Protein AF-A0A1L0G8C8-F1 (afdb_monomer_lite)

Secondary structure (DSSP, 8-state):
--------------------------------------------SS----HHHHHHHHHHHHH-TT-TTS-HHHHHHHHHHHHHHHHS---HHHHHH-BGGGEEEEEETTEEEEEEEEE-TTT--EEEEEE---SSSTT-HHHHHHHHHHHHHHS--TTS--S--TGGGG-TTGGGSBSSBSSSTTSBPPHHHHHHHHHHHHTT-TT--GGGHHHHHH---B--TTTSS-BS-GGG---EESSSTT--HHHHHHHTT-S-GGG---GGGSSPPPHHHHTTSSGGGTT--TTS--HHHHHHHHHHHHHHHHHHHHHHHHHH-TT-TTTTSGGGGSHHHHHHHT--GGGGGS-----TTSS-----------------------------------SSHHHHHHHHHHHHHHHHHHHHHHHHHHHHHHHHHHHHHHHHHHHHHHHHHHHHHHHHHHHHHHHHHHHHHHHHHHHH-TTS-HHHHHHHHHHHHHHHHHHHHHHHHHHHHHHHHHHHHHHHHHHHHTTS-TTHHHHTT---SHHHHHHHHHHHHHHHHHTT--HHHHHTTS-HHHHHHHHHHHHHHHHHHHHHHHHT--HHHHHHHHHHHHHTTSS-SSHHHHHHHHHTT------

pLDDT: mean 76.96, std 21.04, range [23.31, 97.81]

InterPro domains:
  IPR031872 Ndc10, domain 2 [PF16787] (36-337)
  IPR038279 Ndc10, domain 2 superfamily [G3DSA:1.10.443.20] (63-369)

Radius of gyration: 37.28 Å; chains: 1; bounding box: 106×83×120 Å

Foldseek 3Di:
DDDDDDDDDDDDDDDDDDDDDDDDDDDDDDDDDDDDDDDDDDDCPPDQAAVVLLLVLQVCLLLQPPDPPHFNLLSLLLSLVLLCCAQFVDDPVFLQQFFLLQWFWDDDPPFTKIWGWTADPPPRFIKIFIAGAALDLSSGSLQSLLSNVQCQAPPATPVRDRLDDLVNLPDPCRRQFTSNDCPHRNGGNDPVSSLVSSVVSVVVPVPDDSVCSSSNSHHHQHPDLVRADHDHDSPPANSMDSDPVRGDVQSNCVSSRYNGPVRDDHPLLPDFADPQLLCVGPVSLPPDDLPDDDSSSRSSVSNSVSSRVNLSSVLVSCVPNVVNPVVPDVSCLDPSSCVSSVHDNPVVPPPPPPDPDDDDDPDDDDDDPDDDDDDDDDDDDDDDDDDDDDDDDDDCVVVVVVVVVVVVVVVVVVVVVVVVVVVVVVVVVVVVVVVVVVVVLVVVLVVLVVVLVVLVVVLVVLVVVLVVVCPPDPPDPPPVNVVSVVVNVVSVVVNVVSVVVSVVSVVVVVVVVVVVVLVVVVVQDPVLLVQLPDDQALVSLQVSLVVSVVSCVVVVHDPVNNLVNDDPVSVLSNLLSVQSNVVLVVVCVVVVHPSVLSRVLVRVCCVVVVAPSDSNRNSVCSVVVNDDDSD

Sequence (631 aa):
MTDLSNTDTDNGDKDESLASQKSHQYHRHRTSPPSEAFHTSSTDENRHYTLLDYYDLTLPLISGKSLQSLNVHSFLRTLVDFSLSHSLQLRALQKREIKFGDLSYQQIGTFRILVVNSTFPKTTQAQYSACVRHKLVELCPQFILAMYLFARFHIEDTFGELDLTEDSTNDSQLLEYKLLNGGKKLRPLSYSQQYKASTKILKFTDDFKSVNLGKILTSQINNDPKLGSIHTSNSMFKPLANSVDGILIEVLCQLAGFDSSLKYHVERAQKDPPESVFQKIFPFLNDRKLDTPGPENIFFKVLDGLRRSLVQDMVEIYKKFPDNLLCDHPIFNLEEFFKFAGVAAVHKQRAPKRSFLDDEQPSLPEEESFGPDEDDERLNQDEDNEDNNEDIGDSDSMAIEMKRKSTRAKKQNKRLRSLESAVELIQTQQKELVKDVRNFIDIQAAQLAMQGRSLSDLINSTNGLSILLTAQSANRNNYARQVLDENVYGMEVIRAQITDQRNELLKSKQTWKLDKERGTLNNAPRSAPMLLATATTIAEVWEDYKNWERALYDKGLNKGEWVRGQTPAIIQLQETRSIVVNFIEKQAGFRQLPVSIVIEKLQRLMRKHQLPPSIAELSKQISDGFTIDLE

Organism: NCBI:txid45354

Structure (mmCIF, N/CA/C/O backbone):
data_AF-A0A1L0G8C8-F1
#
_entry.id   AF-A0A1L0G8C8-F1
#
loop_
_atom_site.group_PDB
_atom_site.id
_atom_site.type_symbol
_atom_site.label_atom_id
_atom_site.label_alt_id
_atom_site.label_comp_id
_atom_site.label_asym_id
_atom_site.label_entity_id
_atom_site.label_seq_id
_atom_site.pdbx_PDB_ins_code
_atom_site.Cartn_x
_atom_site.Cartn_y
_atom_site.Cartn_z
_atom_site.occupancy
_atom_site.B_iso_or_equiv
_atom_site.auth_seq_id
_atom_site.auth_comp_id
_atom_site.auth_asym_id
_atom_site.auth_atom_id
_atom_site.pdbx_PDB_model_num
ATOM 1 N N . MET A 1 1 ? -11.185 44.809 -44.765 1.00 30.25 1 MET A N 1
ATOM 2 C CA . MET A 1 1 ? -10.380 44.708 -45.999 1.00 30.25 1 MET A CA 1
ATOM 3 C C . MET A 1 1 ? -9.417 43.553 -45.775 1.00 30.25 1 MET A C 1
ATOM 5 O O . MET A 1 1 ? -8.410 43.763 -45.119 1.00 30.25 1 MET A O 1
ATOM 9 N N . THR A 1 2 ? -9.931 42.316 -45.848 1.00 30.84 2 THR A N 1
ATOM 10 C CA . THR A 1 2 ? -10.029 41.407 -47.033 1.00 30.84 2 THR A CA 1
ATOM 11 C C . THR A 1 2 ? -8.710 40.646 -47.227 1.00 30.84 2 THR A C 1
ATOM 13 O O . THR A 1 2 ? -7.682 41.302 -47.311 1.00 30.84 2 THR A O 1
ATOM 16 N N . ASP A 1 3 ? -8.619 39.321 -47.353 1.00 28.06 3 ASP A N 1
ATOM 17 C CA . ASP A 1 3 ? -9.590 38.221 -47.286 1.00 28.06 3 ASP A CA 1
ATOM 18 C C . ASP A 1 3 ? -8.842 36.862 -47.230 1.00 28.06 3 ASP A C 1
ATOM 20 O O . ASP A 1 3 ? -7.759 36.726 -47.789 1.00 28.06 3 ASP A O 1
ATOM 24 N N . LEU A 1 4 ? -9.464 35.905 -46.529 1.00 31.53 4 LEU A N 1
ATOM 25 C CA . LEU A 1 4 ? -9.712 34.466 -46.787 1.00 31.53 4 LEU A CA 1
ATOM 26 C C . LEU A 1 4 ? -8.740 33.559 -47.589 1.00 31.53 4 LEU A C 1
ATOM 28 O O . LEU A 1 4 ? -8.463 33.792 -48.761 1.00 31.53 4 LEU A O 1
ATOM 32 N N . SER A 1 5 ? -8.422 32.388 -47.001 1.00 27.11 5 SER A N 1
ATOM 33 C CA . SER A 1 5 ? -8.804 30.999 -47.424 1.00 27.11 5 SER A CA 1
ATOM 34 C C . SER A 1 5 ? -7.841 29.962 -46.789 1.00 27.11 5 SER A C 1
ATOM 36 O O . SER A 1 5 ? -6.631 30.089 -46.918 1.00 27.11 5 SER A O 1
ATOM 38 N N . ASN A 1 6 ? -8.258 29.087 -45.860 1.00 27.84 6 ASN A N 1
ATOM 39 C CA . ASN A 1 6 ? -8.944 27.786 -46.015 1.00 27.84 6 ASN A CA 1
ATOM 40 C C . ASN A 1 6 ? -8.431 26.889 -47.153 1.00 27.84 6 ASN A C 1
ATOM 42 O O . ASN A 1 6 ? -8.651 27.231 -48.306 1.00 27.84 6 ASN A O 1
ATOM 46 N N . THR A 1 7 ? -7.917 25.699 -46.802 1.00 27.25 7 THR A N 1
ATOM 47 C CA . THR A 1 7 ? -8.538 24.400 -47.150 1.00 27.25 7 THR A CA 1
ATOM 48 C C . THR A 1 7 ? -7.950 23.250 -46.328 1.00 27.25 7 THR A C 1
ATOM 50 O O . THR A 1 7 ? -6.738 23.035 -46.321 1.00 27.25 7 THR A O 1
ATOM 53 N N . ASP A 1 8 ? -8.861 22.504 -45.705 1.00 25.81 8 ASP A N 1
ATOM 54 C CA . ASP A 1 8 ? -8.747 21.124 -45.237 1.00 25.81 8 ASP A CA 1
ATOM 55 C C . ASP A 1 8 ? -8.409 20.119 -46.353 1.00 25.81 8 ASP A C 1
ATOM 57 O O . ASP A 1 8 ? -8.676 20.360 -47.529 1.00 25.81 8 ASP A O 1
ATOM 61 N N . THR A 1 9 ? -7.882 18.961 -45.952 1.00 27.14 9 THR A N 1
ATOM 62 C CA . THR A 1 9 ? -8.207 17.586 -46.413 1.00 27.14 9 THR A CA 1
ATOM 63 C C . THR A 1 9 ? -7.409 16.658 -45.485 1.00 27.14 9 THR A C 1
ATOM 65 O O . THR A 1 9 ? -6.192 16.779 -45.391 1.00 27.14 9 THR A O 1
ATOM 68 N N . ASP A 1 10 ? -8.003 15.922 -44.550 1.00 26.64 10 ASP A N 1
ATOM 69 C CA . ASP A 1 10 ? -8.911 14.771 -44.671 1.00 26.64 10 ASP A CA 1
ATOM 70 C C . ASP A 1 10 ? -8.357 13.603 -45.509 1.00 26.64 10 ASP A C 1
ATOM 72 O O . ASP A 1 10 ? -7.932 13.791 -46.650 1.00 26.64 10 ASP A O 1
ATOM 76 N N . ASN A 1 11 ? -8.356 12.429 -44.866 1.00 25.36 11 ASN A N 1
ATOM 77 C CA . ASN A 1 11 ? -8.131 11.041 -45.304 1.00 25.36 11 ASN A CA 1
ATOM 78 C C . ASN A 1 11 ? -7.423 10.313 -44.140 1.00 25.36 11 ASN A C 1
ATOM 80 O O . ASN A 1 11 ? -6.251 10.560 -43.870 1.00 25.36 11 ASN A O 1
ATOM 84 N N . GLY A 1 12 ? -8.054 9.435 -43.368 1.00 23.31 12 GLY A N 1
ATOM 85 C CA . GLY A 1 12 ? -9.137 8.527 -43.729 1.00 23.31 12 GLY A CA 1
ATOM 86 C C . GLY A 1 12 ? -8.597 7.100 -43.676 1.00 23.31 12 GLY A C 1
ATOM 87 O O . GLY A 1 12 ? -7.597 6.788 -44.321 1.00 23.31 12 GLY A O 1
ATOM 88 N N . ASP A 1 13 ? -9.265 6.300 -42.853 1.00 27.89 13 ASP A N 1
ATOM 89 C CA . ASP A 1 13 ? -9.167 4.861 -42.610 1.00 27.89 13 ASP A CA 1
ATOM 90 C C . ASP A 1 13 ? -8.497 3.986 -43.679 1.00 27.89 13 ASP A C 1
ATOM 92 O O . ASP A 1 13 ? -8.704 4.159 -44.882 1.00 27.89 13 ASP A O 1
ATOM 96 N N . LYS A 1 14 ? -7.804 2.942 -43.198 1.00 27.33 14 LYS A N 1
ATOM 97 C CA . LYS A 1 14 ? -7.796 1.608 -43.823 1.00 27.33 14 LYS A CA 1
ATOM 98 C C . LYS A 1 14 ? -7.322 0.514 -42.860 1.00 27.33 14 LYS A C 1
ATOM 100 O O . LYS A 1 14 ? -6.130 0.285 -42.679 1.00 27.33 14 LYS A O 1
ATOM 105 N N . ASP A 1 15 ? -8.327 -0.117 -42.263 1.00 26.89 15 ASP A N 1
ATOM 106 C CA . ASP A 1 15 ? -8.621 -1.550 -42.328 1.00 26.89 15 ASP A CA 1
ATOM 107 C C . ASP A 1 15 ? -7.579 -2.587 -41.884 1.00 26.89 15 ASP A C 1
ATOM 109 O O . ASP A 1 15 ? -6.629 -2.951 -42.578 1.00 26.89 15 ASP A O 1
ATOM 113 N N . GLU A 1 16 ? -7.945 -3.202 -40.756 1.00 29.83 16 GLU A N 1
ATOM 114 C CA . GLU A 1 16 ? -8.016 -4.650 -40.580 1.00 29.83 16 GLU A CA 1
ATOM 115 C C . GLU A 1 16 ? -8.406 -5.407 -41.867 1.00 29.83 16 GLU A C 1
ATOM 117 O O . GLU A 1 16 ? -9.457 -5.173 -42.457 1.00 29.83 16 GLU A O 1
ATOM 122 N N . SER A 1 17 ? -7.618 -6.411 -42.253 1.00 29.02 17 SER A N 1
ATOM 123 C CA . SER A 1 17 ? -8.076 -7.799 -42.466 1.00 29.02 17 SER A CA 1
ATOM 124 C C . SER A 1 17 ? -7.032 -8.634 -43.220 1.00 29.02 17 SER A C 1
ATOM 126 O O . SER A 1 17 ? -6.225 -8.110 -43.981 1.00 29.02 17 SER A O 1
ATOM 128 N N . LEU A 1 18 ? -7.141 -9.959 -43.032 1.00 24.72 18 LEU A N 1
ATOM 129 C CA . LEU A 1 18 ? -6.394 -11.086 -43.629 1.00 24.72 18 LEU A CA 1
ATOM 130 C C . LEU A 1 18 ? -5.193 -11.547 -42.768 1.00 24.72 18 LEU A C 1
ATOM 132 O O . LEU A 1 18 ? -4.242 -10.812 -42.571 1.00 24.72 18 LEU A O 1
ATOM 136 N N . ALA A 1 19 ? -5.132 -12.763 -42.216 1.00 25.72 19 ALA A N 1
ATOM 137 C CA . ALA A 1 19 ? -5.834 -13.989 -42.568 1.00 25.72 19 ALA A CA 1
ATOM 138 C C . ALA A 1 19 ? -6.023 -14.929 -41.363 1.00 25.72 19 ALA A C 1
ATOM 140 O O . ALA A 1 19 ? -5.087 -15.288 -40.651 1.00 25.72 19 ALA A O 1
ATOM 141 N N . SER A 1 20 ? -7.263 -15.397 -41.224 1.00 28.86 20 SER A N 1
ATOM 142 C CA . SER A 1 20 ? -7.601 -16.713 -40.690 1.00 28.86 20 SER A CA 1
ATOM 143 C C . SER A 1 20 ? -7.141 -17.782 -41.684 1.00 28.86 20 SER A C 1
ATOM 145 O O . SER A 1 20 ? -7.443 -17.653 -42.866 1.00 28.86 20 SER A O 1
ATOM 147 N N . GLN A 1 21 ? -6.434 -18.817 -41.215 1.00 26.34 21 GLN A N 1
ATOM 148 C CA . GLN A 1 21 ? -6.584 -20.221 -41.638 1.00 26.34 21 GLN A CA 1
ATOM 149 C C . GLN A 1 21 ? -5.471 -21.087 -41.026 1.00 26.34 21 GLN A C 1
ATOM 151 O O . GLN A 1 21 ? -4.323 -21.039 -41.458 1.00 26.34 21 GLN A O 1
ATOM 156 N N . LYS A 1 22 ? -5.842 -21.938 -40.063 1.00 25.80 22 LYS A N 1
ATOM 157 C CA . LYS A 1 22 ? -5.603 -23.393 -40.110 1.00 25.80 22 LYS A CA 1
ATOM 158 C C . LYS A 1 22 ? -6.263 -24.065 -38.907 1.00 25.80 22 LYS A C 1
ATOM 160 O O . LYS A 1 22 ? -5.710 -24.149 -37.817 1.00 25.80 22 LYS A O 1
ATOM 165 N N . SER A 1 23 ? -7.475 -24.551 -39.146 1.00 25.86 23 SER A N 1
ATOM 166 C CA . SER A 1 23 ? -8.097 -25.630 -38.391 1.00 25.86 23 SER A CA 1
ATOM 167 C C . SER A 1 23 ? -7.606 -26.971 -38.943 1.00 25.86 23 SER A C 1
ATOM 169 O O . SER A 1 23 ? -7.615 -27.164 -40.152 1.00 25.86 23 SER A O 1
ATOM 171 N N . HIS A 1 24 ? -7.225 -27.897 -38.063 1.00 27.92 24 HIS A N 1
ATOM 172 C CA . HIS A 1 24 ? -7.439 -29.350 -38.172 1.00 27.92 24 HIS A CA 1
ATOM 173 C C . HIS A 1 24 ? -7.357 -29.892 -36.734 1.00 27.92 24 HIS A C 1
ATOM 175 O O . HIS A 1 24 ? -6.310 -29.837 -36.102 1.00 27.92 24 HIS A O 1
ATOM 181 N N . GLN A 1 25 ? -8.500 -30.060 -36.064 1.00 25.05 25 GLN A N 1
ATOM 182 C CA . GLN A 1 25 ? -9.213 -31.338 -35.918 1.00 25.05 25 GLN A CA 1
ATOM 183 C C . GLN A 1 25 ? -8.334 -32.473 -35.366 1.00 25.05 25 GLN A C 1
ATOM 185 O O . GLN A 1 25 ? -7.669 -33.166 -36.122 1.00 25.05 25 GLN A O 1
ATOM 190 N N . TYR A 1 26 ? -8.452 -32.724 -34.058 1.00 24.30 26 TYR A N 1
ATOM 191 C CA . TYR A 1 26 ? -8.598 -34.080 -33.525 1.00 24.30 26 TYR A CA 1
ATOM 192 C C . TYR A 1 26 ? -9.674 -34.078 -32.434 1.00 24.30 26 TYR A C 1
ATOM 194 O O . TYR A 1 26 ? -9.735 -33.196 -31.577 1.00 24.30 26 TYR A O 1
ATOM 202 N N . HIS A 1 27 ? -10.586 -35.040 -32.541 1.00 26.53 27 HIS A N 1
ATOM 203 C CA . HIS A 1 27 ? -11.799 -35.184 -31.749 1.00 26.53 27 HIS A CA 1
ATOM 204 C C . HIS A 1 27 ? -11.586 -36.193 -30.603 1.00 26.53 27 HIS A C 1
ATOM 206 O O . HIS A 1 27 ? -11.026 -37.256 -30.836 1.00 26.53 27 HIS A O 1
ATOM 212 N N . ARG A 1 28 ? -12.185 -35.873 -29.441 1.00 25.08 28 ARG A N 1
ATOM 213 C CA . ARG A 1 28 ? -12.797 -36.749 -28.409 1.00 25.08 28 ARG A CA 1
ATOM 214 C C . ARG A 1 28 ? -11.893 -37.717 -27.620 1.00 25.08 28 ARG A C 1
ATOM 216 O O . ARG A 1 28 ? -11.444 -38.721 -28.144 1.00 25.08 28 ARG A O 1
ATOM 223 N N . HIS A 1 29 ? -11.880 -37.576 -26.290 1.00 25.97 29 HIS A N 1
ATOM 224 C CA . HIS A 1 29 ? -12.876 -38.204 -25.408 1.00 25.97 29 HIS A CA 1
ATOM 225 C C . HIS A 1 29 ? -12.834 -37.632 -23.980 1.00 25.97 29 HIS A C 1
ATOM 227 O O . HIS A 1 29 ? -11.845 -37.072 -23.525 1.00 25.97 29 HIS A O 1
ATOM 233 N N . ARG A 1 30 ? -13.987 -37.739 -23.322 1.00 24.47 30 ARG A N 1
ATOM 234 C CA . ARG A 1 30 ? -14.386 -37.186 -22.028 1.00 24.47 30 ARG A CA 1
ATOM 235 C C . ARG A 1 30 ? -14.298 -38.290 -20.975 1.00 24.47 30 ARG A C 1
ATOM 237 O O . ARG A 1 30 ? -14.986 -39.283 -21.166 1.00 24.47 30 ARG A O 1
ATOM 244 N N . THR A 1 31 ? -13.582 -38.071 -19.872 1.00 24.78 31 THR A N 1
ATOM 245 C CA . THR A 1 31 ? -13.817 -38.701 -18.554 1.00 24.78 31 THR A CA 1
ATOM 246 C C . THR A 1 31 ? -13.101 -37.888 -17.467 1.00 24.78 31 THR A C 1
ATOM 248 O O . THR A 1 31 ? -11.899 -37.666 -17.556 1.00 24.78 31 THR A O 1
ATOM 251 N N . SER A 1 32 ? -13.840 -37.434 -16.456 1.00 27.16 32 SER A N 1
ATOM 252 C CA . SER A 1 32 ? -13.318 -36.932 -15.170 1.00 27.16 32 SER A CA 1
ATOM 253 C C . SER A 1 32 ? -13.207 -38.099 -14.165 1.00 27.16 32 SER A C 1
ATOM 255 O O . SER A 1 32 ? -13.803 -39.144 -14.427 1.00 27.16 32 SER A O 1
ATOM 257 N N . PRO A 1 33 ? -12.676 -37.889 -12.946 1.00 36.72 33 PRO A N 1
ATOM 258 C CA . PRO A 1 33 ? -11.283 -37.615 -12.578 1.00 36.72 33 PRO A CA 1
ATOM 259 C C . PRO A 1 33 ? -10.717 -38.749 -11.676 1.00 36.72 33 PRO A C 1
ATOM 261 O O . PRO A 1 33 ? -11.434 -39.699 -11.358 1.00 36.72 33 PRO A O 1
ATOM 264 N N . PRO A 1 34 ? -9.468 -38.632 -11.191 1.00 27.73 34 PRO A N 1
ATOM 265 C CA . PRO A 1 34 ? -9.350 -38.601 -9.733 1.00 27.73 34 PRO A CA 1
ATOM 266 C C . PRO A 1 34 ? -8.356 -37.563 -9.201 1.00 27.73 34 PRO A C 1
ATOM 268 O O . PRO A 1 34 ? -7.420 -37.126 -9.865 1.00 27.73 34 PRO A O 1
ATOM 271 N N . SER A 1 35 ? -8.632 -37.187 -7.957 1.00 31.09 35 SER A N 1
ATOM 272 C CA . SER A 1 35 ? -7.766 -36.514 -7.000 1.00 31.09 35 SER A CA 1
ATOM 273 C C . SER A 1 35 ? -6.395 -37.174 -6.882 1.00 31.09 35 SER A C 1
ATOM 275 O O . SER A 1 35 ? -6.345 -38.373 -6.634 1.00 31.09 35 SER A O 1
ATOM 277 N N . GLU A 1 36 ? -5.324 -36.384 -6.916 1.00 25.83 36 GLU A N 1
ATOM 278 C CA . GLU A 1 36 ? -4.132 -36.621 -6.097 1.00 25.83 36 GLU A CA 1
ATOM 279 C C . GLU A 1 36 ? -3.241 -35.374 -6.090 1.00 25.83 36 GLU A C 1
ATOM 281 O O . GLU A 1 36 ? -2.914 -34.797 -7.127 1.00 25.83 36 GLU A O 1
ATOM 286 N N . ALA A 1 37 ? -2.909 -34.931 -4.879 1.00 33.88 37 ALA A N 1
ATOM 287 C CA . ALA A 1 37 ? -1.987 -33.845 -4.619 1.00 33.88 37 ALA A CA 1
ATOM 288 C C . ALA A 1 37 ? -0.569 -34.286 -4.998 1.00 33.88 37 ALA A C 1
ATOM 290 O O . ALA A 1 37 ? -0.029 -35.218 -4.407 1.00 33.88 37 ALA A O 1
ATOM 291 N N . PHE A 1 38 ? 0.046 -33.582 -5.945 1.00 26.97 38 PHE A N 1
ATOM 292 C CA . PHE A 1 38 ? 1.472 -33.696 -6.220 1.00 26.97 38 PHE A CA 1
ATOM 293 C C . PHE A 1 38 ? 2.149 -32.358 -5.937 1.00 26.97 38 PHE A C 1
ATOM 295 O O . PHE A 1 38 ? 2.050 -31.405 -6.706 1.00 26.97 38 PHE A O 1
ATOM 302 N N . HIS A 1 39 ? 2.869 -32.313 -4.816 1.00 35.69 39 HIS A N 1
ATOM 303 C CA . HIS A 1 39 ? 3.960 -31.372 -4.621 1.00 35.69 39 HIS A CA 1
ATOM 304 C C . HIS A 1 39 ? 5.080 -31.741 -5.598 1.00 35.69 39 HIS A C 1
ATOM 306 O O . HIS A 1 39 ? 5.797 -32.718 -5.394 1.00 35.69 39 HIS A O 1
ATOM 312 N N . THR A 1 40 ? 5.245 -30.951 -6.653 1.00 28.16 40 THR A N 1
ATOM 313 C CA . THR A 1 40 ? 6.463 -30.960 -7.465 1.00 28.16 40 THR A CA 1
ATOM 314 C C . THR A 1 40 ? 7.118 -29.595 -7.370 1.00 28.16 40 THR A C 1
ATOM 316 O O . THR A 1 40 ? 6.599 -28.604 -7.878 1.00 28.16 40 THR A O 1
ATOM 319 N N . SER A 1 41 ? 8.270 -29.559 -6.704 1.00 36.62 41 SER A N 1
ATOM 320 C CA . SER A 1 41 ? 9.193 -28.432 -6.686 1.00 36.62 41 SER A CA 1
ATOM 321 C C . SER A 1 41 ? 9.747 -28.201 -8.097 1.00 36.62 41 SER A C 1
ATOM 323 O O . SER A 1 41 ? 10.727 -28.832 -8.497 1.00 36.62 41 SER A O 1
ATOM 325 N N . SER A 1 42 ? 9.112 -27.319 -8.866 1.00 33.00 42 SER A N 1
ATOM 326 C CA . SER A 1 42 ? 9.673 -26.776 -10.103 1.00 33.00 42 SER A CA 1
ATOM 327 C C . SER A 1 42 ? 10.223 -25.379 -9.839 1.00 33.00 42 SER A C 1
ATOM 329 O O . SER A 1 42 ? 9.547 -24.539 -9.254 1.00 33.00 42 SER A O 1
ATOM 331 N N . THR A 1 43 ? 11.451 -25.137 -10.281 1.00 38.25 43 THR A N 1
ATOM 332 C CA . THR A 1 43 ? 12.140 -23.844 -10.290 1.00 38.25 43 THR A CA 1
ATOM 333 C C . THR A 1 43 ? 11.246 -22.718 -10.837 1.00 38.25 43 THR A C 1
ATOM 335 O O . THR A 1 43 ? 10.861 -22.705 -12.003 1.00 38.25 43 THR A O 1
ATOM 338 N N . ASP A 1 44 ? 10.911 -21.784 -9.947 1.00 46.47 44 ASP A N 1
ATOM 339 C CA . ASP A 1 44 ? 9.748 -20.881 -9.970 1.00 46.47 44 ASP A CA 1
ATOM 340 C C . ASP A 1 44 ? 10.003 -19.555 -10.731 1.00 46.47 44 ASP A C 1
ATOM 342 O O . ASP A 1 44 ? 9.569 -18.485 -10.306 1.00 46.47 44 ASP A O 1
ATOM 346 N N . GLU A 1 45 ? 10.767 -19.574 -11.834 1.00 45.81 45 GLU A N 1
ATOM 347 C CA . GLU A 1 45 ? 11.084 -18.342 -12.593 1.00 45.81 45 GLU A CA 1
ATOM 348 C C . GLU A 1 45 ? 9.965 -17.908 -13.561 1.00 45.81 45 GLU A C 1
ATOM 350 O O . GLU A 1 45 ? 9.891 -16.733 -13.922 1.00 45.81 45 GLU A O 1
ATOM 355 N N . ASN A 1 46 ? 9.035 -18.810 -13.899 1.00 53.09 46 ASN A N 1
ATOM 356 C CA . ASN A 1 46 ? 7.929 -18.568 -14.838 1.00 53.09 46 ASN A CA 1
ATOM 357 C C . ASN A 1 46 ? 6.527 -18.672 -14.213 1.00 53.09 46 ASN A C 1
ATOM 359 O O . ASN A 1 46 ? 5.538 -18.787 -14.939 1.00 53.09 46 ASN A O 1
ATOM 363 N N . ARG A 1 47 ? 6.395 -18.629 -12.880 1.00 71.00 47 ARG A N 1
ATOM 364 C CA . ARG A 1 47 ? 5.064 -18.621 -12.260 1.00 71.00 47 ARG A CA 1
ATOM 365 C C . ARG A 1 47 ? 4.344 -17.317 -12.598 1.00 71.00 47 ARG A C 1
ATOM 367 O O . ARG A 1 47 ? 4.723 -16.233 -12.149 1.00 71.00 47 ARG A O 1
ATOM 374 N N . HIS A 1 48 ? 3.301 -17.428 -13.416 1.00 79.00 48 HIS A N 1
ATOM 375 C CA . HIS A 1 48 ? 2.360 -16.344 -13.652 1.00 79.00 48 HIS A CA 1
ATOM 376 C C . HIS A 1 48 ? 1.463 -16.216 -12.425 1.00 79.00 48 HIS A C 1
ATOM 378 O O . HIS A 1 48 ? 0.603 -17.060 -12.191 1.00 79.00 48 HIS A O 1
ATOM 384 N N . TYR A 1 49 ? 1.690 -15.168 -11.639 1.00 89.31 49 TYR A N 1
ATOM 385 C CA . TYR A 1 49 ? 0.808 -14.826 -10.532 1.00 89.31 49 TYR A CA 1
ATOM 386 C C . TYR A 1 49 ? -0.551 -14.379 -11.050 1.00 89.31 49 TYR A C 1
ATOM 388 O O . TYR A 1 49 ? -0.650 -13.763 -12.112 1.00 89.31 49 TYR A O 1
ATOM 396 N N . THR A 1 50 ? -1.583 -14.663 -10.279 1.00 91.44 50 THR A N 1
ATOM 397 C CA . THR A 1 50 ? -2.988 -14.421 -10.594 1.00 91.44 50 THR A CA 1
ATOM 398 C C . THR A 1 50 ? -3.652 -13.590 -9.499 1.00 91.44 50 THR A C 1
ATOM 400 O O . THR A 1 50 ? -3.082 -13.367 -8.429 1.00 91.44 50 THR A O 1
ATOM 403 N N . LEU A 1 51 ? -4.885 -13.154 -9.751 1.00 91.94 51 LEU A N 1
ATOM 404 C CA . LEU A 1 51 ? -5.738 -12.509 -8.757 1.00 91.94 51 LEU A CA 1
ATOM 405 C C . LEU A 1 51 ? -5.978 -13.413 -7.538 1.00 91.94 51 LEU A C 1
ATOM 407 O O . LEU A 1 51 ? -6.108 -12.901 -6.431 1.00 91.94 51 LEU A O 1
ATOM 411 N N . LEU A 1 52 ? -5.983 -14.738 -7.722 1.00 92.38 52 LEU A N 1
ATOM 412 C CA . LEU A 1 52 ? -6.090 -15.688 -6.615 1.00 92.38 52 LEU A CA 1
ATOM 413 C C . LEU A 1 52 ? -4.868 -15.611 -5.696 1.00 92.38 52 LEU A C 1
ATOM 415 O O . LEU A 1 52 ? -5.043 -15.517 -4.491 1.00 92.38 52 LEU A O 1
ATOM 419 N N . ASP A 1 53 ? -3.651 -15.524 -6.244 1.00 92.50 53 ASP A N 1
ATOM 420 C CA . ASP A 1 53 ? -2.447 -15.363 -5.418 1.00 92.50 53 ASP A CA 1
ATOM 421 C C . ASP A 1 53 ? -2.485 -14.044 -4.613 1.00 92.50 53 ASP A C 1
ATOM 423 O O . ASP A 1 53 ? -2.074 -14.001 -3.454 1.00 92.50 53 ASP A O 1
ATOM 427 N N . TYR A 1 54 ? -3.007 -12.958 -5.201 1.00 93.25 54 TYR A N 1
ATOM 428 C CA . TYR A 1 54 ? -3.222 -11.692 -4.486 1.00 93.25 54 TYR A CA 1
ATOM 429 C C . TYR A 1 54 ? -4.302 -11.809 -3.399 1.00 93.25 54 TYR A C 1
ATOM 431 O O . TYR A 1 54 ? -4.136 -11.288 -2.291 1.00 93.25 54 TYR A O 1
ATOM 439 N N . TYR A 1 55 ? -5.404 -12.494 -3.704 1.00 93.62 55 TYR A N 1
ATOM 440 C CA . TYR A 1 55 ? -6.480 -12.754 -2.757 1.00 93.62 55 TYR A CA 1
ATOM 441 C C . TYR A 1 55 ? -5.976 -13.584 -1.574 1.00 93.62 55 TYR A C 1
ATOM 443 O O . TYR A 1 55 ? -6.143 -13.165 -0.435 1.00 93.62 55 TYR A O 1
ATOM 451 N N . ASP A 1 56 ? -5.267 -14.682 -1.822 1.00 91.38 56 ASP A N 1
ATOM 452 C CA . ASP A 1 56 ? -4.713 -15.556 -0.783 1.00 91.38 56 ASP A CA 1
ATOM 453 C C . ASP A 1 56 ? -3.671 -14.833 0.083 1.00 91.38 56 ASP A C 1
ATOM 455 O O . ASP A 1 56 ? -3.627 -15.029 1.297 1.00 91.38 56 ASP A O 1
ATOM 459 N N . LEU A 1 57 ? -2.882 -13.926 -0.507 1.00 90.94 57 LEU A N 1
ATOM 460 C CA . LEU A 1 57 ? -1.945 -13.075 0.230 1.00 90.94 57 LEU A CA 1
ATOM 461 C C . LEU A 1 57 ? -2.659 -12.075 1.159 1.00 90.94 57 LEU A C 1
ATOM 463 O O . LEU A 1 57 ? -2.179 -11.782 2.255 1.00 90.94 57 LEU A O 1
ATOM 467 N N . THR A 1 58 ? -3.779 -11.500 0.716 1.00 91.62 58 THR A N 1
ATOM 468 C CA . THR A 1 58 ? -4.474 -10.417 1.437 1.00 91.62 58 THR A CA 1
ATOM 469 C C . THR A 1 58 ? -5.580 -10.908 2.365 1.00 91.62 58 THR A C 1
ATOM 471 O O . THR A 1 58 ? -5.894 -10.236 3.347 1.00 91.62 58 THR A O 1
ATOM 474 N N . LEU A 1 59 ? -6.139 -12.093 2.129 1.00 91.19 59 LEU A N 1
ATOM 475 C CA . LEU A 1 59 ? -7.240 -12.659 2.903 1.00 91.19 59 LEU A CA 1
ATOM 476 C C . LEU A 1 59 ? -6.913 -12.832 4.397 1.00 91.19 59 LEU A C 1
ATOM 478 O O . LEU A 1 59 ? -7.743 -12.429 5.220 1.00 91.19 59 LEU A O 1
ATOM 482 N N . PRO A 1 60 ? -5.727 -13.335 4.803 1.00 87.81 60 PRO A N 1
ATOM 483 C CA . PRO A 1 60 ? -5.343 -13.358 6.212 1.00 87.81 60 PRO A CA 1
ATOM 484 C C . PRO A 1 60 ? -5.369 -11.956 6.823 1.00 87.81 60 PRO A C 1
ATOM 486 O O . PRO A 1 60 ? -5.823 -11.792 7.958 1.00 87.81 60 PRO A O 1
ATOM 489 N N . LEU A 1 61 ? -4.971 -10.944 6.040 1.00 87.88 61 LEU A N 1
ATOM 490 C CA . LEU A 1 61 ? -4.957 -9.554 6.479 1.00 87.88 61 LEU A CA 1
ATOM 491 C C . LEU A 1 61 ? -6.385 -9.006 6.686 1.00 87.88 61 LEU A C 1
ATOM 493 O O . LEU A 1 61 ? -6.688 -8.264 7.613 1.00 87.88 61 LEU A O 1
ATOM 497 N N . ILE A 1 62 ? -7.320 -9.401 5.838 1.00 89.88 62 ILE A N 1
ATOM 498 C CA . ILE A 1 62 ? -8.708 -8.951 5.969 1.00 89.88 62 ILE A CA 1
ATOM 499 C C . ILE A 1 62 ? -9.431 -9.721 7.075 1.00 89.88 62 ILE A C 1
ATOM 501 O O . ILE A 1 62 ? -10.299 -9.173 7.744 1.00 89.88 62 ILE A O 1
ATOM 505 N N . SER A 1 63 ? -9.067 -10.980 7.319 1.00 86.88 63 SER A N 1
ATOM 506 C CA . SER A 1 63 ? -9.712 -11.798 8.350 1.00 86.88 63 SER A CA 1
ATOM 507 C C . SER A 1 63 ? -9.339 -11.399 9.784 1.00 86.88 63 SER A C 1
ATOM 509 O O . SER A 1 63 ? -10.097 -11.682 10.706 1.00 86.88 63 SER A O 1
ATOM 511 N N . GLY A 1 64 ? -8.164 -10.790 9.990 1.00 77.19 64 GLY A N 1
ATOM 512 C CA . GLY A 1 64 ? -7.642 -10.408 11.309 1.00 77.19 64 GLY A CA 1
ATOM 513 C C . GLY A 1 64 ? -7.158 -11.569 12.196 1.00 77.19 64 GLY A C 1
ATOM 514 O O . GLY A 1 64 ? -6.565 -11.324 13.246 1.00 77.19 64 GLY A O 1
ATOM 515 N N . LYS A 1 65 ? -7.348 -12.834 11.785 1.00 65.94 65 LYS A N 1
ATOM 516 C CA . LYS A 1 65 ? -7.093 -14.024 12.624 1.00 65.94 65 LYS A CA 1
ATOM 517 C C . LYS A 1 65 ? -5.624 -14.241 12.990 1.00 65.94 65 LYS A C 1
ATOM 519 O O . LYS A 1 65 ? -5.338 -14.773 14.057 1.00 65.94 65 LYS A O 1
ATOM 524 N N . SER A 1 66 ? -4.695 -13.842 12.129 1.00 56.75 66 SER A N 1
ATOM 525 C CA . SER A 1 66 ? -3.260 -14.104 12.294 1.00 56.75 66 SER A CA 1
ATOM 526 C C . SER A 1 66 ? -2.491 -12.995 13.025 1.00 56.75 66 SER A C 1
ATOM 528 O O . SER A 1 66 ? -1.287 -13.137 13.221 1.00 56.75 66 SER A O 1
ATOM 530 N N . LEU A 1 67 ? -3.140 -11.888 13.421 1.00 57.28 67 LEU A N 1
ATOM 531 C CA . LEU A 1 67 ? -2.433 -10.645 13.781 1.00 57.28 67 LEU A CA 1
ATOM 532 C C . LEU A 1 67 ? -2.872 -10.002 15.102 1.00 57.28 67 LEU A C 1
ATOM 534 O O . LEU A 1 67 ? -2.600 -8.826 15.320 1.00 57.28 67 LEU A O 1
ATOM 538 N N . GLN A 1 68 ? -3.467 -10.769 16.021 1.00 56.81 68 GLN A N 1
ATOM 539 C CA . GLN A 1 68 ? -3.835 -10.279 17.363 1.00 56.81 68 GLN A CA 1
ATOM 540 C C . GLN A 1 68 ? -2.632 -9.758 18.191 1.00 56.81 68 GLN A C 1
ATOM 542 O O . GLN A 1 68 ? -2.843 -9.134 19.222 1.00 56.81 68 GLN A O 1
ATOM 547 N N . SER A 1 69 ? -1.385 -9.963 17.743 1.00 55.66 69 SER A N 1
ATOM 548 C CA . SER A 1 69 ? -0.149 -9.459 18.370 1.00 55.66 69 SER A CA 1
ATOM 549 C C . SER A 1 69 ? 0.507 -8.267 17.650 1.00 55.66 69 SER A C 1
ATOM 551 O O . SER A 1 69 ? 1.590 -7.829 18.036 1.00 55.66 69 SER A O 1
ATOM 553 N N . LEU A 1 70 ? -0.089 -7.755 16.571 1.00 60.84 70 LEU A N 1
ATOM 554 C CA . LEU A 1 70 ? 0.504 -6.727 15.714 1.00 60.84 70 LEU A CA 1
ATOM 555 C C . LEU A 1 70 ? -0.247 -5.403 15.829 1.00 60.84 70 LEU A C 1
ATOM 557 O O . LEU A 1 70 ? -1.472 -5.378 15.844 1.00 60.84 70 LEU A O 1
ATOM 561 N N . ASN A 1 71 ? 0.499 -4.292 15.836 1.00 79.62 71 ASN A N 1
ATOM 562 C CA . ASN A 1 71 ? -0.063 -2.943 15.756 1.00 79.62 71 ASN A CA 1
ATOM 563 C C . ASN A 1 71 ? -1.021 -2.849 14.545 1.00 79.62 71 ASN A C 1
ATOM 565 O O . ASN A 1 71 ? -0.581 -2.894 13.387 1.00 79.62 71 ASN A O 1
ATOM 569 N N . VAL A 1 72 ? -2.322 -2.717 14.840 1.00 85.81 72 VAL A N 1
ATOM 570 C CA . VAL A 1 72 ? -3.438 -2.714 13.876 1.00 85.81 72 VAL A CA 1
ATOM 571 C C . VAL A 1 72 ? -3.230 -1.668 12.781 1.00 85.81 72 VAL A C 1
ATOM 573 O O . VAL A 1 72 ? -3.484 -1.937 11.605 1.00 85.81 72 VAL A O 1
ATOM 576 N N . HIS A 1 73 ? -2.675 -0.506 13.133 1.00 88.62 73 HIS A N 1
ATOM 577 C CA . HIS A 1 73 ? -2.398 0.581 12.196 1.00 88.62 73 HIS A CA 1
ATOM 578 C C . HIS A 1 73 ? -1.335 0.183 11.181 1.00 88.62 73 HIS A C 1
ATOM 580 O O . HIS A 1 73 ? -1.534 0.352 9.982 1.00 88.62 73 HIS A O 1
ATOM 586 N N . SER A 1 74 ? -0.209 -0.372 11.640 1.00 88.50 74 SER A N 1
ATOM 587 C CA . SER A 1 74 ? 0.889 -0.782 10.753 1.00 88.50 74 SER A CA 1
ATOM 588 C C . SER A 1 74 ? 0.430 -1.835 9.744 1.00 88.50 74 SER A C 1
ATOM 590 O O . SER A 1 74 ? 0.791 -1.810 8.563 1.00 88.50 74 SER A O 1
ATOM 592 N N . PHE A 1 75 ? -0.418 -2.738 10.213 1.00 88.94 75 PHE A N 1
ATOM 593 C CA . PHE A 1 75 ? -0.999 -3.797 9.420 1.00 88.94 75 PHE A CA 1
ATOM 594 C C . PHE A 1 75 ? -1.984 -3.283 8.362 1.00 88.94 75 PHE A C 1
ATOM 596 O O . PHE A 1 75 ? -1.774 -3.522 7.172 1.00 88.94 75 PHE A O 1
ATOM 603 N N . LEU A 1 76 ? -3.005 -2.519 8.766 1.00 91.81 76 LEU A N 1
ATOM 604 C CA . LEU A 1 76 ? -3.981 -1.953 7.832 1.00 91.81 76 LEU A CA 1
ATOM 605 C C . LEU A 1 76 ? -3.316 -0.975 6.854 1.00 91.81 76 LEU A C 1
ATOM 607 O O . LEU A 1 76 ? -3.664 -0.959 5.676 1.00 91.81 76 LEU A O 1
ATOM 611 N N . ARG A 1 77 ? -2.282 -0.242 7.291 1.00 93.69 77 ARG A N 1
ATOM 612 C CA . ARG A 1 77 ? -1.437 0.586 6.414 1.00 93.69 77 ARG A CA 1
ATOM 613 C C . ARG A 1 77 ? -0.767 -0.247 5.322 1.00 93.69 77 ARG A C 1
ATOM 615 O O . ARG A 1 77 ? -0.683 0.198 4.182 1.00 93.69 77 ARG A O 1
ATOM 622 N N . THR A 1 78 ? -0.303 -1.452 5.651 1.00 93.50 78 THR A N 1
ATOM 623 C CA . THR A 1 78 ? 0.324 -2.352 4.671 1.00 93.50 78 THR A CA 1
ATOM 624 C C . THR A 1 78 ? -0.711 -2.970 3.728 1.00 93.50 78 THR A C 1
ATOM 626 O O . THR A 1 78 ? -0.458 -3.084 2.532 1.00 93.50 78 THR A O 1
ATOM 629 N N . LEU A 1 79 ? -1.912 -3.287 4.223 1.00 94.12 79 LEU A N 1
ATOM 630 C CA . LEU A 1 79 ? -3.024 -3.723 3.374 1.00 94.12 79 LEU A CA 1
ATOM 631 C C . LEU A 1 79 ? -3.437 -2.625 2.373 1.00 94.12 79 LEU A C 1
ATOM 633 O O . LEU A 1 79 ? -3.631 -2.912 1.190 1.00 94.12 79 LEU A O 1
ATOM 637 N N . VAL A 1 80 ? -3.491 -1.359 2.806 1.00 96.62 80 VAL A N 1
ATOM 638 C CA . VAL A 1 80 ? -3.680 -0.213 1.899 1.00 96.62 80 VAL A CA 1
ATOM 639 C C . VAL A 1 80 ? -2.531 -0.122 0.901 1.00 96.62 80 VAL A C 1
ATOM 641 O O . VAL A 1 80 ? -2.784 0.026 -0.290 1.00 96.62 80 VAL A O 1
ATOM 644 N N . ASP A 1 81 ? -1.278 -0.269 1.337 1.00 95.69 81 ASP A N 1
ATOM 645 C CA . ASP A 1 81 ? -0.119 -0.244 0.438 1.00 95.69 81 ASP A CA 1
ATOM 646 C C . ASP A 1 81 ? -0.205 -1.294 -0.687 1.00 95.69 81 ASP A C 1
ATOM 648 O O . ASP A 1 81 ? 0.129 -1.009 -1.843 1.00 95.69 81 ASP A O 1
ATOM 652 N N . PHE A 1 82 ? -0.690 -2.495 -0.363 1.00 95.50 82 PHE A N 1
ATOM 653 C CA . PHE A 1 82 ? -0.935 -3.569 -1.327 1.00 95.50 82 PHE A CA 1
ATOM 654 C C . PHE A 1 82 ? -2.099 -3.232 -2.262 1.00 95.50 82 PHE A C 1
ATOM 656 O O . PHE A 1 82 ? -1.975 -3.380 -3.477 1.00 95.50 82 PHE A O 1
ATOM 663 N N . SER A 1 83 ? -3.204 -2.725 -1.714 1.00 96.19 83 SER A N 1
ATOM 664 C CA . SER A 1 83 ? -4.385 -2.299 -2.473 1.00 96.19 83 SER A CA 1
ATOM 665 C C . SER A 1 83 ? -4.082 -1.168 -3.463 1.00 96.19 83 SER A C 1
ATOM 667 O O . SER A 1 83 ? -4.511 -1.227 -4.615 1.00 96.19 83 SER A O 1
ATOM 669 N N . LEU A 1 84 ? -3.266 -0.182 -3.073 1.00 95.62 84 LEU A N 1
ATOM 670 C CA . LEU A 1 84 ? -2.824 0.910 -3.948 1.00 95.62 84 LEU A CA 1
ATOM 671 C C . LEU A 1 84 ? -1.971 0.404 -5.124 1.00 95.62 84 LEU A C 1
ATOM 673 O O . LEU A 1 84 ? -2.051 0.944 -6.227 1.00 95.62 84 LEU A O 1
ATOM 677 N N . SER A 1 85 ? -1.154 -0.633 -4.916 1.00 93.94 85 SER A N 1
ATOM 678 C CA . SER A 1 85 ? -0.407 -1.261 -6.014 1.00 93.94 85 SER A CA 1
ATOM 679 C C . SER A 1 85 ? -1.295 -2.104 -6.920 1.00 93.94 85 SER A C 1
ATOM 681 O O . SER A 1 85 ? -1.097 -2.081 -8.128 1.00 93.94 85 SER A O 1
ATOM 683 N N . HIS A 1 86 ? -2.277 -2.800 -6.358 1.00 93.69 86 HIS A N 1
ATOM 684 C CA . HIS A 1 86 ? -3.133 -3.699 -7.120 1.00 93.69 86 HIS A CA 1
ATOM 685 C C . HIS A 1 86 ? -4.226 -2.959 -7.893 1.00 93.69 86 HIS A C 1
ATOM 687 O O . HIS A 1 86 ? -4.283 -3.027 -9.118 1.00 93.69 86 HIS A O 1
ATOM 693 N N . SER A 1 87 ? -5.053 -2.186 -7.194 1.00 93.06 87 SER A N 1
ATOM 694 C CA . SER A 1 87 ? -6.248 -1.563 -7.774 1.00 93.06 87 SER A CA 1
ATOM 695 C C . SER A 1 87 ? -5.940 -0.282 -8.549 1.00 93.06 87 SER A C 1
ATOM 697 O O . SER A 1 87 ? -6.637 0.046 -9.503 1.00 93.06 87 SER A O 1
ATOM 699 N N . LEU A 1 88 ? -4.913 0.464 -8.127 1.00 92.50 88 LEU A N 1
ATOM 700 C CA . LEU A 1 88 ? -4.561 1.774 -8.691 1.00 92.50 88 LEU A CA 1
ATOM 701 C C . LEU A 1 88 ? -3.223 1.756 -9.446 1.00 92.50 88 LEU A C 1
ATOM 703 O O . LEU A 1 88 ? -2.853 2.759 -10.048 1.00 92.50 88 LEU A O 1
ATOM 707 N N . GLN A 1 89 ? -2.501 0.626 -9.440 1.00 90.69 89 GLN A N 1
ATOM 708 C CA . GLN A 1 89 ? -1.244 0.434 -10.179 1.00 90.69 89 GLN A CA 1
ATOM 709 C C . GLN A 1 89 ? -0.162 1.481 -9.841 1.00 90.69 89 GLN A C 1
ATOM 711 O O . GLN A 1 89 ? 0.678 1.844 -10.670 1.00 90.69 89 GLN A O 1
ATOM 716 N N . LEU A 1 90 ? -0.155 1.953 -8.588 1.00 91.06 90 LEU A N 1
ATOM 717 C CA . LEU A 1 90 ? 0.787 2.960 -8.104 1.00 91.06 90 LEU A CA 1
ATOM 718 C C . LEU A 1 90 ? 2.134 2.345 -7.706 1.00 91.06 90 LEU A C 1
ATOM 720 O O . LEU A 1 90 ? 2.217 1.308 -7.032 1.00 91.06 90 LEU A O 1
ATOM 724 N N . ARG A 1 91 ? 3.222 3.034 -8.070 1.00 88.94 91 ARG A N 1
ATOM 725 C CA . ARG A 1 91 ? 4.594 2.626 -7.726 1.00 88.94 91 ARG A CA 1
ATOM 726 C C . ARG A 1 91 ? 4.943 2.978 -6.282 1.00 88.94 91 ARG A C 1
ATOM 728 O O . ARG A 1 91 ? 4.404 3.918 -5.709 1.00 88.94 91 ARG A O 1
ATOM 735 N N . ALA A 1 92 ? 5.934 2.286 -5.717 1.00 88.38 92 ALA A N 1
ATOM 736 C CA . ALA A 1 92 ? 6.347 2.452 -4.318 1.00 88.38 92 ALA A CA 1
ATOM 737 C C . ALA A 1 92 ? 6.661 3.905 -3.908 1.00 88.38 92 ALA A C 1
ATOM 739 O O . ALA A 1 92 ? 6.310 4.317 -2.808 1.00 88.38 92 ALA A O 1
ATOM 740 N N . LEU A 1 93 ? 7.307 4.700 -4.772 1.00 87.62 93 LEU A N 1
ATOM 741 C CA . LEU A 1 93 ? 7.565 6.114 -4.471 1.00 87.62 93 LEU A CA 1
ATOM 742 C C . LEU A 1 93 ? 6.283 6.958 -4.512 1.00 87.62 93 LEU A C 1
ATOM 744 O O . LEU A 1 93 ? 6.069 7.741 -3.599 1.00 87.62 93 LEU A O 1
ATOM 748 N N . GLN A 1 94 ? 5.410 6.745 -5.504 1.00 90.62 94 GLN A N 1
ATOM 749 C CA . GLN A 1 94 ? 4.133 7.464 -5.611 1.00 90.62 94 GLN A CA 1
ATOM 750 C C . GLN A 1 94 ? 3.268 7.216 -4.373 1.00 90.62 94 GLN A C 1
ATOM 752 O O . GLN A 1 94 ? 2.836 8.169 -3.743 1.00 90.62 94 GLN A O 1
ATOM 757 N N . LYS A 1 95 ? 3.101 5.948 -3.968 1.00 92.62 95 LYS A N 1
ATOM 758 C CA . LYS A 1 95 ? 2.275 5.554 -2.810 1.00 92.62 95 LYS A CA 1
ATOM 759 C C . LYS A 1 95 ? 2.661 6.259 -1.509 1.00 92.62 95 LYS A C 1
ATOM 761 O O . LYS A 1 95 ? 1.793 6.622 -0.725 1.00 92.62 95 LYS A O 1
ATOM 766 N N . ARG A 1 96 ? 3.964 6.436 -1.278 1.00 91.44 96 ARG A N 1
ATOM 767 C CA . ARG A 1 96 ? 4.493 7.061 -0.057 1.00 91.44 96 ARG A CA 1
ATOM 768 C C . ARG A 1 96 ? 4.277 8.565 -0.016 1.00 91.44 96 ARG A C 1
ATOM 770 O O . ARG A 1 96 ? 4.196 9.124 1.072 1.00 91.44 96 ARG A O 1
ATOM 777 N N . GLU A 1 97 ? 4.194 9.203 -1.179 1.00 92.50 97 GLU A N 1
ATOM 778 C CA . GLU A 1 97 ? 4.044 10.650 -1.268 1.00 92.50 97 GLU A CA 1
ATOM 779 C C . GLU A 1 97 ? 2.594 11.126 -1.213 1.00 92.50 97 GLU A C 1
ATOM 781 O O . GLU A 1 97 ? 2.403 12.305 -0.920 1.00 92.50 97 GLU A O 1
ATOM 786 N N . ILE A 1 98 ? 1.612 10.231 -1.402 1.00 95.25 98 ILE A N 1
ATOM 787 C CA . ILE A 1 98 ? 0.176 10.550 -1.355 1.00 95.25 98 ILE A CA 1
ATOM 788 C C . ILE A 1 98 ? -0.178 11.234 -0.035 1.00 95.25 98 ILE A C 1
ATOM 790 O O . ILE A 1 98 ? 0.106 10.717 1.055 1.00 95.25 98 ILE A O 1
ATOM 794 N N . LYS A 1 99 ? -0.861 12.367 -0.150 1.00 95.62 99 LYS A N 1
ATOM 795 C CA . LYS A 1 99 ? -1.397 13.156 0.954 1.00 95.62 99 LYS A CA 1
ATOM 796 C C . LYS A 1 99 ? -2.923 13.077 0.997 1.00 95.62 99 LYS A C 1
ATOM 798 O O . LYS A 1 99 ? -3.560 12.580 0.071 1.00 95.62 99 LYS A O 1
ATOM 803 N N . PHE A 1 100 ? -3.536 13.604 2.052 1.00 95.62 100 PHE A N 1
ATOM 804 C CA . PHE A 1 100 ? -4.995 13.736 2.111 1.00 95.62 100 PHE A CA 1
ATOM 805 C C . PHE A 1 100 ? -5.552 14.669 1.035 1.00 95.62 100 PHE A C 1
ATOM 807 O O . PHE A 1 100 ? -6.584 14.348 0.448 1.00 95.62 100 PHE A O 1
ATOM 814 N N . GLY A 1 101 ? -4.839 15.749 0.697 1.00 94.62 101 GLY A N 1
ATOM 815 C CA . GLY A 1 101 ? -5.227 16.652 -0.392 1.00 94.62 101 GLY A CA 1
ATOM 816 C C . GLY A 1 101 ? -5.190 16.028 -1.791 1.00 94.62 101 GLY A C 1
ATOM 817 O O . GLY A 1 101 ? -5.778 16.578 -2.717 1.00 94.62 101 GLY A O 1
ATOM 818 N N . ASP A 1 102 ? -4.549 14.868 -1.948 1.00 95.62 102 ASP A N 1
ATOM 819 C CA . ASP A 1 102 ? -4.471 14.158 -3.226 1.00 95.62 102 ASP A CA 1
ATOM 820 C C . ASP A 1 102 ? -5.682 13.244 -3.480 1.00 95.62 102 ASP A C 1
ATOM 822 O O . ASP A 1 102 ? -5.848 12.715 -4.583 1.00 95.62 102 ASP A O 1
ATOM 826 N N . LEU A 1 103 ? -6.528 13.027 -2.469 1.00 96.69 103 LEU A N 1
ATOM 827 C CA . LEU A 1 103 ? -7.704 12.169 -2.559 1.00 96.69 103 LEU A CA 1
ATOM 828 C C . LEU A 1 103 ? -8.938 12.989 -2.932 1.00 96.69 103 LEU A C 1
ATOM 830 O O . LEU A 1 103 ? -9.237 14.011 -2.318 1.00 96.69 103 LEU A O 1
ATOM 834 N N . SER A 1 104 ? -9.718 12.497 -3.891 1.00 95.06 104 SER A N 1
ATOM 835 C CA . SER A 1 104 ? -11.034 13.057 -4.197 1.00 95.06 104 SER A CA 1
ATOM 836 C C . SER A 1 104 ? -12.063 11.961 -4.440 1.00 95.06 104 SER A C 1
ATOM 838 O O . SER A 1 104 ? -11.742 10.866 -4.904 1.00 95.06 104 SER A O 1
ATOM 840 N N . TYR A 1 105 ? -13.313 12.252 -4.093 1.00 92.75 105 TYR A N 1
ATOM 841 C CA . TYR A 1 105 ? -14.443 11.361 -4.319 1.00 92.75 105 TYR A CA 1
ATOM 842 C C . TYR A 1 105 ? -15.365 12.017 -5.330 1.00 92.75 105 TYR A C 1
ATOM 844 O O . TYR A 1 105 ? -15.841 13.131 -5.105 1.00 92.75 105 TYR A O 1
ATOM 852 N N . GLN A 1 106 ? -15.575 11.355 -6.461 1.00 91.19 106 GLN A N 1
ATOM 853 C CA . GLN A 1 106 ? -16.322 11.923 -7.574 1.00 91.19 106 GLN A CA 1
ATOM 854 C C . GLN A 1 106 ? -17.458 11.005 -7.989 1.00 91.19 106 GLN A C 1
ATOM 856 O O . GLN A 1 106 ? -17.397 9.784 -7.828 1.00 91.19 106 GLN A O 1
ATOM 861 N N . GLN A 1 107 ? -18.506 11.610 -8.535 1.00 89.50 107 GLN A N 1
ATOM 862 C CA . GLN A 1 107 ? -19.630 10.889 -9.097 1.00 89.50 107 GLN A CA 1
ATOM 863 C C . GLN A 1 107 ? -19.656 11.108 -10.609 1.00 89.50 107 GLN A C 1
ATOM 865 O O . GLN A 1 107 ? -19.897 12.220 -11.069 1.00 89.50 107 GLN A O 1
ATOM 870 N N . ILE A 1 108 ? -19.419 10.041 -11.370 1.00 86.81 108 ILE A N 1
ATOM 871 C CA . ILE A 1 108 ? -19.520 10.037 -12.832 1.00 86.81 108 ILE A CA 1
ATOM 872 C C . ILE A 1 108 ? -20.737 9.188 -13.193 1.00 86.81 108 ILE A C 1
ATOM 874 O O . ILE A 1 108 ? -20.713 7.963 -13.082 1.00 86.81 108 ILE A O 1
ATOM 878 N N . GLY A 1 109 ? -21.843 9.841 -13.554 1.00 85.44 109 GLY A N 1
ATOM 879 C CA . GLY A 1 109 ? -23.131 9.172 -13.751 1.00 85.44 109 GLY A CA 1
ATOM 880 C C . GLY A 1 109 ? -23.603 8.461 -12.476 1.00 85.44 109 GLY A C 1
ATOM 881 O O . GLY A 1 109 ? -23.814 9.088 -11.435 1.00 85.44 109 GLY A O 1
ATOM 882 N N . THR A 1 110 ? -23.762 7.140 -12.550 1.00 85.50 110 THR A N 1
ATOM 883 C CA . THR A 1 110 ? -24.133 6.280 -11.411 1.00 85.50 110 THR A CA 1
ATOM 884 C C . THR A 1 110 ? -22.927 5.761 -10.623 1.00 85.50 110 THR A C 1
ATOM 886 O O . THR A 1 110 ? -23.100 5.111 -9.591 1.00 85.50 110 THR A O 1
ATOM 889 N N . PHE A 1 111 ? -21.703 6.017 -11.090 1.00 90.00 111 PHE A N 1
ATOM 890 C CA . PHE A 1 111 ? -20.483 5.490 -10.491 1.00 90.00 111 PHE A CA 1
ATOM 891 C C . PHE A 1 111 ? -19.935 6.455 -9.452 1.00 90.00 111 PHE A C 1
ATOM 893 O O . PHE A 1 111 ? -19.702 7.628 -9.735 1.00 90.00 111 PHE A O 1
ATOM 900 N N . ARG A 1 112 ? -19.677 5.934 -8.253 1.00 92.31 112 ARG A N 1
ATOM 901 C CA . ARG A 1 112 ? -18.917 6.636 -7.220 1.00 92.31 112 ARG A CA 1
ATOM 902 C C . ARG A 1 112 ? -17.470 6.165 -7.265 1.00 92.31 112 ARG A C 1
ATOM 904 O O . ARG A 1 112 ? -17.186 5.001 -6.962 1.00 92.31 112 ARG A O 1
ATOM 911 N N . ILE A 1 113 ? -16.581 7.061 -7.667 1.00 94.81 113 ILE A N 1
ATOM 912 C CA . ILE A 1 113 ? -15.169 6.772 -7.886 1.00 94.81 113 ILE A CA 1
ATOM 913 C C . ILE A 1 113 ? -14.317 7.456 -6.822 1.00 94.81 113 ILE A C 1
ATOM 915 O O . ILE A 1 113 ? -14.524 8.623 -6.487 1.00 94.81 113 ILE A O 1
ATOM 919 N N . LEU A 1 114 ? -13.344 6.716 -6.303 1.00 96.75 114 LEU A N 1
ATOM 920 C CA . LEU A 1 114 ? -12.254 7.279 -5.522 1.00 96.75 114 LEU A CA 1
ATOM 921 C C . LEU A 1 114 ? -11.108 7.568 -6.486 1.00 96.75 114 LEU A C 1
ATOM 923 O O . LEU A 1 114 ? -10.677 6.667 -7.205 1.00 96.75 114 LEU A O 1
ATOM 927 N N . VAL A 1 115 ? -10.623 8.804 -6.493 1.00 96.50 115 VAL A N 1
ATOM 928 C CA . VAL A 1 115 ? -9.530 9.259 -7.351 1.00 96.50 115 VAL A CA 1
ATOM 929 C C . VAL A 1 115 ? -8.349 9.661 -6.479 1.00 96.50 115 VAL A C 1
ATOM 931 O O . VAL A 1 115 ? -8.505 10.384 -5.495 1.00 96.50 115 VAL A O 1
ATOM 934 N N . VAL A 1 116 ? -7.166 9.205 -6.870 1.00 96.50 116 VAL A N 1
ATOM 935 C CA . VAL A 1 116 ? -5.875 9.565 -6.294 1.00 96.50 116 VAL A CA 1
ATOM 936 C C . VAL A 1 116 ? -5.110 10.376 -7.330 1.00 96.50 116 VAL A C 1
ATOM 938 O O . VAL A 1 116 ? -4.780 9.870 -8.407 1.00 96.50 116 VAL A O 1
ATOM 941 N N . ASN A 1 117 ? -4.822 11.629 -7.000 1.00 94.25 117 ASN A N 1
ATOM 942 C CA . ASN A 1 117 ? -3.880 12.445 -7.745 1.00 94.25 117 ASN A CA 1
ATOM 943 C C . ASN A 1 117 ? -2.455 12.065 -7.329 1.00 94.25 117 ASN A C 1
ATOM 945 O O . ASN A 1 117 ? -2.128 11.999 -6.150 1.00 94.25 117 ASN A O 1
ATOM 949 N N . SER A 1 118 ? -1.593 11.778 -8.290 1.00 90.31 118 SER A N 1
ATOM 950 C CA . SER A 1 118 ? -0.191 11.484 -8.022 1.00 90.31 118 SER A CA 1
ATOM 951 C C . SER A 1 118 ? 0.683 12.188 -9.042 1.00 90.31 118 SER A C 1
ATOM 953 O O . SER A 1 118 ? 0.322 12.310 -10.208 1.00 90.31 118 SER A O 1
ATOM 955 N N . THR A 1 119 ? 1.856 12.642 -8.623 1.00 81.94 119 THR A N 1
ATOM 956 C CA . THR A 1 119 ? 2.829 13.246 -9.532 1.00 81.94 119 THR A CA 1
ATOM 957 C C . THR A 1 119 ? 3.864 12.212 -9.943 1.00 81.94 119 THR A C 1
ATOM 959 O O . THR A 1 119 ? 4.353 11.413 -9.135 1.00 81.94 119 THR A O 1
ATOM 962 N N . PHE A 1 120 ? 4.202 12.186 -11.232 1.00 70.31 120 PHE A N 1
ATOM 963 C CA . PHE A 1 120 ? 5.226 11.269 -11.706 1.00 70.31 120 PHE A CA 1
ATOM 964 C C . PHE A 1 120 ? 6.624 11.820 -11.370 1.00 70.31 120 PHE A C 1
ATOM 966 O O . PHE A 1 120 ? 6.948 12.936 -11.787 1.00 70.31 120 PHE A O 1
ATOM 973 N N . PRO A 1 121 ? 7.509 11.044 -10.710 1.00 63.22 121 PRO A N 1
ATOM 974 C CA . PRO A 1 121 ? 8.801 11.554 -10.240 1.00 63.22 121 PRO A CA 1
ATOM 975 C C . PRO A 1 121 ? 9.718 12.086 -11.349 1.00 63.22 121 PRO A C 1
ATOM 977 O O . PRO A 1 121 ? 10.605 12.886 -11.082 1.00 63.22 121 PRO A O 1
ATOM 980 N N . LYS A 1 122 ? 9.543 11.605 -12.589 1.00 65.44 122 LYS A N 1
ATOM 981 C CA . LYS A 1 122 ? 10.417 11.938 -13.725 1.00 65.44 122 LYS A CA 1
ATOM 982 C C . LYS A 1 122 ? 9.903 13.069 -14.614 1.00 65.44 122 LYS A C 1
ATOM 984 O O . LYS A 1 122 ? 10.712 13.693 -15.284 1.00 65.44 122 LYS A O 1
ATOM 989 N N . THR A 1 123 ? 8.591 13.284 -14.682 1.00 65.38 123 THR A N 1
ATOM 990 C CA . THR A 1 123 ? 7.983 14.199 -15.667 1.00 65.38 123 THR A CA 1
ATOM 991 C C . THR A 1 123 ? 7.212 15.343 -15.029 1.00 65.38 123 THR A C 1
ATOM 993 O O . THR A 1 123 ? 6.715 16.176 -15.774 1.00 65.38 123 THR A O 1
ATOM 996 N N . THR A 1 124 ? 7.062 15.346 -13.694 1.00 74.19 124 THR A N 1
ATOM 997 C CA . THR A 1 124 ? 6.247 16.290 -12.896 1.00 74.19 124 THR A CA 1
ATOM 998 C C . THR A 1 124 ? 4.785 16.433 -13.336 1.00 74.19 124 THR A C 1
ATOM 1000 O O . THR A 1 124 ? 4.038 17.209 -12.748 1.00 74.19 124 THR A O 1
ATOM 1003 N N . GLN A 1 125 ? 4.341 15.640 -14.313 1.00 79.19 125 GLN A N 1
ATOM 1004 C CA . GLN A 1 125 ? 2.964 15.614 -14.780 1.00 79.19 125 GLN A CA 1
ATOM 1005 C C . GLN A 1 125 ? 2.062 14.972 -13.725 1.00 79.19 125 GLN A C 1
ATOM 1007 O O . GLN A 1 125 ? 2.421 13.960 -13.108 1.00 79.19 125 GLN A O 1
ATOM 1012 N N . ALA A 1 126 ? 0.892 15.582 -13.538 1.00 84.19 126 ALA A N 1
ATOM 1013 C CA . ALA A 1 126 ? -0.179 15.027 -12.729 1.00 84.19 126 ALA A CA 1
ATOM 1014 C C . ALA A 1 126 ? -0.752 13.783 -13.416 1.00 84.19 126 ALA A C 1
ATOM 1016 O O . ALA A 1 126 ? -0.962 13.756 -14.629 1.00 84.19 126 ALA A O 1
ATOM 1017 N N . GLN A 1 127 ? -0.987 12.751 -12.619 1.00 90.19 127 GLN A N 1
ATOM 1018 C CA . GLN A 1 127 ? -1.537 11.480 -13.042 1.00 90.19 127 GLN A CA 1
ATOM 1019 C C . GLN A 1 127 ? -2.648 11.086 -12.078 1.00 90.19 127 GLN A C 1
ATOM 1021 O O . GLN A 1 127 ? -2.432 10.944 -10.874 1.00 90.19 127 GLN A O 1
ATOM 1026 N N . TYR A 1 128 ? -3.829 10.862 -12.632 1.00 92.88 128 TYR A N 1
ATOM 1027 C CA . TYR A 1 128 ? -5.022 10.490 -11.896 1.00 92.88 128 TYR A CA 1
ATOM 1028 C C . TYR A 1 128 ? -5.202 8.988 -11.992 1.00 92.88 128 TYR A C 1
ATOM 1030 O O . TYR A 1 128 ? -5.289 8.440 -13.090 1.00 92.88 128 TYR A O 1
ATOM 1038 N N . SER A 1 129 ? -5.238 8.325 -10.842 1.00 94.00 129 SER A N 1
ATOM 1039 C CA . SER A 1 129 ? -5.590 6.910 -10.745 1.00 94.00 129 SER A CA 1
ATOM 1040 C C . SER A 1 129 ? -6.917 6.784 -10.023 1.00 94.00 129 SER A C 1
ATOM 1042 O O . SER A 1 129 ? -7.137 7.499 -9.048 1.00 94.00 129 SER A O 1
ATOM 1044 N N . ALA A 1 130 ? -7.805 5.902 -10.469 1.00 95.31 130 ALA A N 1
ATOM 1045 C CA . ALA A 1 130 ? -9.125 5.780 -9.858 1.00 95.31 130 ALA A CA 1
ATOM 1046 C C . ALA A 1 130 ? -9.556 4.339 -9.619 1.00 95.31 130 ALA A C 1
ATOM 1048 O O . ALA A 1 130 ? -9.054 3.409 -10.245 1.00 95.31 130 ALA A O 1
ATOM 1049 N N . CYS A 1 131 ? -10.502 4.162 -8.701 1.00 95.50 131 CYS A N 1
ATOM 1050 C CA . CYS A 1 131 ? -11.124 2.876 -8.436 1.00 95.50 131 CYS A CA 1
ATOM 1051 C C . CYS A 1 131 ? -12.603 3.012 -8.046 1.00 95.50 131 CYS A C 1
ATOM 1053 O O . CYS A 1 131 ? -13.038 3.980 -7.413 1.00 95.50 131 CYS A O 1
ATOM 1055 N N . VAL A 1 132 ? -13.383 1.997 -8.417 1.00 95.81 132 VAL A N 1
ATOM 1056 C CA . VAL A 1 132 ? -14.778 1.805 -7.993 1.00 95.81 132 VAL A CA 1
ATOM 1057 C C . VAL A 1 132 ? -14.836 0.730 -6.901 1.00 95.81 132 VAL A C 1
ATOM 1059 O O . VAL A 1 132 ? -13.817 0.135 -6.539 1.00 95.81 132 VAL A O 1
ATOM 1062 N N . ARG A 1 133 ? -16.020 0.471 -6.340 1.00 95.69 133 ARG A N 1
ATOM 1063 C CA . ARG A 1 133 ? -16.178 -0.602 -5.351 1.00 95.69 133 ARG A CA 1
ATOM 1064 C C . ARG A 1 133 ? -16.108 -1.960 -6.038 1.00 95.69 133 ARG A C 1
ATOM 1066 O O . ARG A 1 133 ? -16.802 -2.201 -7.020 1.00 95.69 133 ARG A O 1
ATOM 1073 N N . HIS A 1 134 ? -15.291 -2.849 -5.488 1.00 95.81 134 HIS A N 1
ATOM 1074 C CA . HIS A 1 134 ? -15.120 -4.199 -6.014 1.00 95.81 134 HIS A CA 1
ATOM 1075 C C . HIS A 1 134 ? -16.346 -5.078 -5.705 1.00 95.81 134 HIS A C 1
ATOM 1077 O O . HIS A 1 134 ? -17.028 -4.874 -4.697 1.00 95.81 134 HIS A O 1
ATOM 1083 N N . LYS A 1 135 ? -16.627 -6.083 -6.540 1.00 94.50 135 LYS A N 1
ATOM 1084 C CA . LYS A 1 135 ? -17.712 -7.058 -6.332 1.00 94.50 135 LYS A CA 1
ATOM 1085 C C . LYS A 1 135 ? -17.581 -7.794 -4.997 1.00 94.50 135 LYS A C 1
ATOM 1087 O O . LYS A 1 135 ? -18.549 -7.887 -4.251 1.00 94.50 135 LYS A O 1
ATOM 1092 N N . LEU A 1 136 ? -16.380 -8.263 -4.678 1.00 95.44 136 LEU A N 1
ATOM 1093 C CA . LEU A 1 136 ? -16.000 -8.815 -3.372 1.00 95.44 136 LEU A CA 1
ATOM 1094 C C . LEU A 1 136 ? -15.539 -7.720 -2.402 1.00 95.44 136 LEU A C 1
ATOM 1096 O O . LEU A 1 136 ? -14.829 -6.803 -2.812 1.00 95.44 136 LEU A O 1
ATOM 1100 N N . VAL A 1 137 ? -15.927 -7.822 -1.128 1.00 95.81 137 VAL A N 1
ATOM 1101 C CA . VAL A 1 137 ? -15.579 -6.834 -0.090 1.00 95.81 137 VAL A CA 1
ATOM 1102 C C . VAL A 1 137 ? -14.092 -6.885 0.257 1.00 95.81 137 VAL A C 1
ATOM 1104 O O . VAL A 1 137 ? -13.462 -5.853 0.458 1.00 95.81 137 VAL A O 1
ATOM 1107 N N . GLU A 1 138 ? -13.519 -8.081 0.224 1.00 94.88 138 GLU A N 1
ATOM 1108 C CA . GLU A 1 138 ? -12.126 -8.378 0.538 1.00 94.88 138 GLU A CA 1
ATOM 1109 C C . GLU A 1 138 ? -11.158 -7.718 -0.455 1.00 94.88 138 GLU A C 1
ATOM 1111 O O . GLU A 1 138 ? -10.066 -7.306 -0.095 1.00 94.88 138 GLU A O 1
ATOM 1116 N N . LEU A 1 139 ? -11.580 -7.549 -1.706 1.00 95.50 139 LEU A N 1
ATOM 1117 C CA . LEU A 1 139 ? -10.777 -6.923 -2.758 1.00 95.50 139 LEU A CA 1
ATOM 1118 C C . LEU A 1 139 ? -11.152 -5.450 -2.985 1.00 95.50 139 LEU A C 1
ATOM 1120 O O . LEU A 1 139 ? -10.676 -4.825 -3.926 1.00 95.50 139 LEU A O 1
ATOM 1124 N N . CYS A 1 140 ? -12.038 -4.875 -2.164 1.00 97.19 140 CYS A N 1
ATOM 1125 C CA . CYS A 1 140 ? -12.559 -3.531 -2.387 1.00 97.19 140 CYS A CA 1
ATOM 1126 C C . CYS A 1 140 ? -11.561 -2.457 -1.914 1.00 97.19 140 CYS A C 1
ATOM 1128 O O . CYS A 1 140 ? -11.383 -2.285 -0.705 1.00 97.19 140 CYS A O 1
ATOM 1130 N N . PRO A 1 141 ? -10.960 -1.658 -2.820 1.00 96.56 141 PRO A N 1
ATOM 1131 C CA . PRO A 1 141 ? -9.968 -0.657 -2.429 1.00 96.56 141 PRO A CA 1
ATOM 1132 C C . PRO A 1 141 ? -10.562 0.461 -1.569 1.00 96.56 141 PRO A C 1
ATOM 1134 O O . PRO A 1 141 ? -9.911 0.924 -0.635 1.00 96.56 141 PRO A O 1
ATOM 1137 N N . GLN A 1 142 ? -11.813 0.856 -1.835 1.00 97.44 142 GLN A N 1
ATOM 1138 C CA . GLN A 1 142 ? -12.520 1.843 -1.013 1.00 97.44 142 GLN A CA 1
ATOM 1139 C C . GLN A 1 142 ? -12.752 1.309 0.408 1.00 97.44 142 GLN A C 1
ATOM 1141 O O . GLN A 1 142 ? -12.548 2.036 1.374 1.00 97.44 142 GLN A O 1
ATOM 1146 N N . PHE A 1 143 ? -13.111 0.029 0.554 1.00 97.31 143 PHE A N 1
ATOM 1147 C CA . PHE A 1 143 ? -13.298 -0.585 1.868 1.00 97.31 143 PHE A CA 1
ATOM 1148 C C . PHE A 1 143 ? -11.988 -0.682 2.649 1.00 97.31 143 PHE A C 1
ATOM 1150 O O . PHE A 1 143 ? -11.924 -0.246 3.793 1.00 97.31 143 PHE A O 1
ATOM 1157 N N . ILE A 1 144 ? -10.932 -1.198 2.015 1.00 97.31 144 ILE A N 1
ATOM 1158 C CA . ILE A 1 144 ? -9.602 -1.330 2.620 1.00 97.31 144 ILE A CA 1
ATOM 1159 C C . ILE A 1 144 ? -9.089 0.030 3.113 1.00 97.31 144 ILE A C 1
ATOM 1161 O O . ILE A 1 144 ? -8.580 0.143 4.229 1.00 97.31 144 ILE A O 1
ATOM 1165 N N . LEU A 1 145 ? -9.261 1.079 2.303 1.00 97.81 145 LEU A N 1
ATOM 1166 C CA . LEU A 1 145 ? -8.911 2.436 2.705 1.00 97.81 145 LEU A CA 1
ATOM 1167 C C . LEU A 1 145 ? -9.766 2.916 3.886 1.00 97.81 145 LEU A C 1
ATOM 1169 O O . LEU A 1 145 ? -9.228 3.481 4.837 1.00 97.81 145 LEU A O 1
ATOM 1173 N N . ALA A 1 146 ? -11.077 2.668 3.850 1.00 97.44 146 ALA A N 1
ATOM 1174 C CA . ALA A 1 146 ? -11.981 3.046 4.929 1.00 97.44 146 ALA A CA 1
ATOM 1175 C C . ALA A 1 146 ? -11.633 2.342 6.250 1.00 97.44 146 ALA A C 1
ATOM 1177 O O . ALA A 1 146 ? -11.622 2.997 7.287 1.00 97.44 146 ALA A O 1
ATOM 1178 N N . MET A 1 147 ? -11.285 1.050 6.219 1.00 95.62 147 MET A N 1
ATOM 1179 C CA . MET A 1 147 ? -10.824 0.300 7.394 1.00 95.62 147 MET A CA 1
ATOM 1180 C C . MET A 1 147 ? -9.589 0.942 8.021 1.00 95.62 147 MET A C 1
ATOM 1182 O O . MET A 1 147 ? -9.530 1.128 9.234 1.00 95.62 147 MET A O 1
ATOM 1186 N N . TYR A 1 148 ? -8.597 1.282 7.197 1.00 95.62 148 TYR A N 1
ATOM 1187 C CA . TYR A 1 148 ? -7.362 1.886 7.679 1.00 95.62 148 TYR A CA 1
ATOM 1188 C C . TYR A 1 148 ? -7.592 3.276 8.269 1.00 95.62 148 TYR A C 1
ATOM 1190 O O . TYR A 1 148 ? -7.105 3.542 9.362 1.00 95.62 148 TYR A O 1
ATOM 1198 N N . LEU A 1 149 ? -8.346 4.149 7.592 1.00 96.12 149 LEU A N 1
ATOM 1199 C CA . LEU A 1 149 ? -8.647 5.485 8.119 1.00 96.12 149 LEU A CA 1
ATOM 1200 C C . LEU A 1 149 ? -9.534 5.419 9.365 1.00 96.12 149 LEU A C 1
ATOM 1202 O O . LEU A 1 149 ? -9.350 6.208 10.285 1.00 96.12 149 LEU A O 1
ATOM 1206 N N . PHE A 1 150 ? -10.449 4.450 9.432 1.00 95.56 150 PHE A N 1
ATOM 1207 C CA . PHE A 1 150 ? -11.220 4.185 10.638 1.00 95.56 150 PHE A CA 1
ATOM 1208 C C . PHE A 1 150 ? -10.305 3.810 11.801 1.00 95.56 150 PHE A C 1
ATOM 1210 O O . PHE A 1 150 ? -10.325 4.498 12.812 1.00 95.56 150 PHE A O 1
ATOM 1217 N N . ALA A 1 151 ? -9.452 2.795 11.639 1.00 93.00 151 ALA A N 1
ATOM 1218 C CA . ALA A 1 151 ? -8.502 2.419 12.682 1.00 93.00 151 ALA A CA 1
ATOM 1219 C C . ALA A 1 151 ? -7.606 3.598 13.071 1.00 93.00 151 ALA A C 1
ATOM 1221 O O . ALA A 1 151 ? -7.443 3.887 14.243 1.00 93.00 151 ALA A O 1
ATOM 1222 N N . ARG A 1 152 ? -7.101 4.346 12.088 1.00 91.62 152 ARG A N 1
ATOM 1223 C CA . ARG A 1 152 ? -6.230 5.503 12.302 1.00 91.62 152 ARG A CA 1
ATOM 1224 C C . ARG A 1 152 ? -6.875 6.629 13.121 1.00 91.62 152 ARG A C 1
ATOM 1226 O O . ARG A 1 152 ? -6.142 7.340 13.800 1.00 91.62 152 ARG A O 1
ATOM 1233 N N . PHE A 1 153 ? -8.193 6.825 13.032 1.00 93.44 153 PHE A N 1
ATOM 1234 C CA . PHE A 1 153 ? -8.887 7.960 13.666 1.00 93.44 153 PHE A CA 1
ATOM 1235 C C . PHE A 1 153 ? -9.810 7.564 14.827 1.00 93.44 153 PHE A C 1
ATOM 1237 O O . PHE A 1 153 ? -10.269 8.446 15.542 1.00 93.44 153 PHE A O 1
ATOM 1244 N N . HIS A 1 154 ? -10.108 6.272 15.006 1.00 92.81 154 HIS A N 1
ATOM 1245 C CA . HIS A 1 154 ? -10.997 5.762 16.066 1.00 92.81 154 HIS A CA 1
ATOM 1246 C C . HIS A 1 154 ? -10.324 4.793 17.030 1.00 92.81 154 HIS A C 1
ATOM 1248 O O . HIS A 1 154 ? -10.876 4.535 18.093 1.00 92.81 154 HIS A O 1
ATOM 1254 N N . ILE A 1 155 ? -9.176 4.226 16.664 1.00 90.75 155 ILE A N 1
ATOM 1255 C CA . ILE A 1 155 ? -8.434 3.296 17.513 1.00 90.75 155 ILE A CA 1
ATOM 1256 C C . ILE A 1 155 ? -7.138 3.990 17.907 1.00 90.75 155 ILE A C 1
ATOM 1258 O O . ILE A 1 155 ? -6.451 4.556 17.059 1.00 90.75 155 ILE A O 1
ATOM 1262 N N . GLU A 1 156 ? -6.847 3.989 19.201 1.00 89.12 156 GLU A N 1
ATOM 1263 C CA . GLU A 1 156 ? -5.604 4.536 19.730 1.00 89.12 156 GLU A CA 1
ATOM 1264 C C . GLU A 1 156 ? -4.411 3.729 19.214 1.00 89.12 156 GLU A C 1
ATOM 1266 O O . GLU A 1 156 ? -4.458 2.496 19.114 1.00 89.12 156 GLU A O 1
ATOM 1271 N N . ASP A 1 157 ? -3.337 4.432 18.865 1.00 84.25 157 ASP A N 1
ATOM 1272 C CA . ASP A 1 157 ? -2.110 3.785 18.434 1.00 84.25 157 ASP A CA 1
ATOM 1273 C C . ASP A 1 157 ? -1.363 3.124 19.611 1.00 84.25 157 ASP A C 1
ATOM 1275 O O . ASP A 1 157 ? -1.844 3.040 20.739 1.00 84.25 157 ASP A O 1
ATOM 1279 N N . THR A 1 158 ? -0.149 2.622 19.365 1.00 80.19 158 THR A N 1
ATOM 1280 C CA . THR A 1 158 ? 0.668 1.994 20.422 1.00 80.19 158 THR A CA 1
ATOM 1281 C C . THR A 1 158 ? 1.039 2.930 21.571 1.00 80.19 158 THR A C 1
ATOM 1283 O O . THR A 1 158 ? 1.505 2.442 22.596 1.00 80.19 158 THR A O 1
ATOM 1286 N N . PHE A 1 159 ? 0.874 4.241 21.398 1.00 81.94 159 PHE A N 1
ATOM 1287 C CA . PHE A 1 159 ? 1.144 5.264 22.401 1.00 81.94 159 PHE A CA 1
ATOM 1288 C C . PHE A 1 159 ? -0.138 5.816 23.041 1.00 81.94 159 PHE A C 1
ATOM 1290 O O . PHE A 1 159 ? -0.045 6.697 23.891 1.00 81.94 159 PHE A O 1
ATOM 1297 N N . GLY A 1 160 ? -1.316 5.290 22.685 1.00 82.44 160 GLY A N 1
ATOM 1298 C CA . GLY A 1 160 ? -2.591 5.752 23.232 1.00 82.44 160 GLY A CA 1
ATOM 1299 C C . GLY A 1 160 ? -3.160 6.987 22.524 1.00 82.44 160 GLY A C 1
ATOM 1300 O O . GLY A 1 160 ? -4.090 7.599 23.040 1.00 82.44 160 GLY A O 1
ATOM 1301 N N . GLU A 1 161 ? -2.617 7.394 21.370 1.00 85.00 161 GLU A N 1
ATOM 1302 C CA . GLU A 1 161 ? -3.038 8.624 20.688 1.00 85.00 161 GLU A CA 1
ATOM 1303 C C . GLU A 1 161 ? -3.863 8.346 19.421 1.00 85.00 161 GLU A C 1
ATOM 1305 O O . GLU A 1 161 ? -3.603 7.411 18.659 1.00 85.00 161 GLU A O 1
ATOM 1310 N N . LEU A 1 162 ? -4.859 9.204 19.165 1.00 86.31 162 LEU A N 1
ATOM 1311 C CA . LEU A 1 162 ? -5.610 9.237 17.908 1.00 86.31 162 LEU A CA 1
ATOM 1312 C C . LEU A 1 162 ? -4.941 10.192 16.915 1.00 86.31 162 LEU A C 1
ATOM 1314 O O . LEU A 1 162 ? -4.631 11.337 17.242 1.00 86.31 162 LEU A O 1
ATOM 1318 N N . ASP A 1 163 ? -4.778 9.764 15.660 1.00 85.69 163 ASP A N 1
ATOM 1319 C CA . ASP A 1 163 ? -4.066 10.573 14.658 1.00 85.69 163 ASP A CA 1
ATOM 1320 C C . ASP A 1 163 ? -4.877 11.814 14.222 1.00 85.69 163 ASP A C 1
ATOM 1322 O O . ASP A 1 163 ? -4.318 12.872 13.931 1.00 85.69 163 ASP A O 1
ATOM 1326 N N . LEU A 1 164 ? -6.210 11.724 14.199 1.00 86.62 164 LEU A N 1
ATOM 1327 C CA . LEU A 1 164 ? -7.096 12.847 13.875 1.00 86.62 164 LEU A CA 1
ATOM 1328 C C . LEU A 1 164 ? -8.193 13.001 14.927 1.00 86.62 164 LEU A C 1
ATOM 1330 O O . LEU A 1 164 ? -9.056 12.142 15.074 1.00 86.62 164 LEU A O 1
ATOM 1334 N N . THR A 1 165 ? -8.167 14.147 15.597 1.00 82.88 165 THR A N 1
ATOM 1335 C CA . THR A 1 165 ? -9.191 14.644 16.523 1.00 82.88 165 THR A CA 1
ATOM 1336 C C . THR A 1 165 ? -9.931 15.835 15.910 1.00 82.88 165 THR A C 1
ATOM 1338 O O . THR A 1 165 ? -9.488 16.376 14.896 1.00 82.88 165 THR A O 1
ATOM 1341 N N . GLU A 1 166 ? -11.032 16.284 16.523 1.00 81.88 166 GLU A N 1
ATOM 1342 C CA . GLU A 1 166 ? -11.746 17.502 16.101 1.00 81.88 166 GLU A CA 1
ATOM 1343 C C . GLU A 1 166 ? -10.809 18.713 15.979 1.00 81.88 166 GLU A C 1
ATOM 1345 O O . GLU A 1 166 ? -10.811 19.380 14.945 1.00 81.88 166 GLU A O 1
ATOM 1350 N N . ASP A 1 167 ? -9.916 18.919 16.947 1.00 79.19 167 ASP A N 1
ATOM 1351 C CA . ASP A 1 167 ? -8.929 20.006 16.908 1.00 79.19 167 ASP A CA 1
ATOM 1352 C C . ASP A 1 167 ? -7.953 19.867 15.732 1.00 79.19 167 ASP A C 1
ATOM 1354 O O . ASP A 1 167 ? -7.637 20.843 15.049 1.00 79.19 167 ASP A O 1
ATOM 1358 N N . SER A 1 168 ? -7.535 18.633 15.432 1.00 80.50 168 SER A N 1
ATOM 1359 C CA . SER A 1 168 ? -6.634 18.336 14.312 1.00 80.50 168 SER A CA 1
ATOM 1360 C C . SER A 1 168 ? -7.276 18.610 12.946 1.00 80.50 168 SER A C 1
ATOM 1362 O O . SER A 1 168 ? -6.563 18.805 11.965 1.00 80.50 168 SER A O 1
ATOM 1364 N N . THR A 1 169 ? -8.612 18.639 12.849 1.00 81.88 169 THR A N 1
ATOM 1365 C CA . THR A 1 169 ? -9.303 18.938 11.580 1.00 81.88 169 THR A CA 1
ATOM 1366 C C . THR A 1 169 ? -9.229 20.404 11.165 1.00 81.88 169 THR A C 1
ATOM 1368 O O . THR A 1 169 ? -9.528 20.709 10.015 1.00 81.88 169 THR A O 1
ATOM 1371 N N . ASN A 1 170 ? -8.831 21.297 12.075 1.00 81.56 170 ASN A N 1
ATOM 1372 C CA . ASN A 1 170 ? -8.625 22.719 11.793 1.00 81.56 170 ASN A CA 1
ATOM 1373 C C . ASN A 1 170 ? -7.144 23.057 11.551 1.00 81.56 170 ASN A C 1
ATOM 1375 O O . ASN A 1 170 ? -6.789 24.229 11.418 1.00 81.56 170 ASN A O 1
ATOM 1379 N N . ASP A 1 171 ? -6.269 22.048 11.514 1.00 85.50 171 ASP A N 1
ATOM 1380 C CA . ASP A 1 171 ? -4.862 22.243 11.191 1.00 85.50 171 ASP A CA 1
ATOM 1381 C C . ASP A 1 171 ? -4.706 22.676 9.727 1.00 85.50 171 ASP A C 1
ATOM 1383 O O . ASP A 1 171 ? -5.095 21.967 8.798 1.00 85.50 171 ASP A O 1
ATOM 1387 N N . SER A 1 172 ? -4.042 23.814 9.527 1.00 86.00 172 SER A N 1
ATOM 1388 C CA . SER A 1 172 ? -3.625 24.328 8.217 1.00 86.00 172 SER A CA 1
ATOM 1389 C C . SER A 1 172 ? -2.865 23.309 7.353 1.00 86.00 172 SER A C 1
ATOM 1391 O O . SER A 1 172 ? -2.848 23.422 6.128 1.00 86.00 172 SER A O 1
ATOM 1393 N N . GLN A 1 173 ? -2.231 22.313 7.979 1.00 90.81 173 GLN A N 1
ATOM 1394 C CA . GLN A 1 173 ? -1.444 21.274 7.323 1.00 90.81 173 GLN A CA 1
ATOM 1395 C C . GLN A 1 173 ? -2.221 19.972 7.084 1.00 90.81 173 GLN A C 1
ATOM 1397 O O . GLN A 1 173 ? -1.633 19.020 6.571 1.00 90.81 173 GLN A O 1
ATOM 1402 N N . LEU A 1 174 ? -3.523 19.900 7.394 1.00 92.00 174 LEU A N 1
ATOM 1403 C CA . LEU A 1 174 ? -4.342 18.687 7.246 1.00 92.00 174 LEU A CA 1
ATOM 1404 C C . LEU A 1 174 ? -4.190 18.036 5.863 1.00 92.00 174 LEU A C 1
ATOM 1406 O O . LEU A 1 174 ? -4.034 16.822 5.742 1.00 92.00 174 LEU A O 1
ATOM 1410 N N . LEU A 1 175 ? -4.201 18.848 4.807 1.00 93.94 175 LEU A N 1
ATOM 1411 C CA . LEU A 1 175 ? -4.092 18.373 3.426 1.00 93.94 175 LEU A CA 1
ATOM 1412 C C . LEU A 1 175 ? -2.705 17.828 3.072 1.00 93.94 175 LEU A C 1
ATOM 1414 O O . LEU A 1 175 ? -2.582 17.076 2.108 1.00 93.94 175 LEU A O 1
ATOM 1418 N N . GLU A 1 176 ? -1.687 18.169 3.859 1.00 94.44 176 GLU A N 1
ATOM 1419 C CA . GLU A 1 176 ? -0.302 17.718 3.715 1.00 94.44 176 GLU A CA 1
ATOM 1420 C C . GLU A 1 176 ? -0.020 16.411 4.464 1.00 94.44 176 GLU A C 1
ATOM 1422 O O . GLU A 1 176 ? 1.033 15.791 4.272 1.00 94.44 176 GLU A O 1
ATOM 1427 N N . TYR A 1 177 ? -0.963 15.952 5.291 1.00 94.94 177 TYR A N 1
ATOM 1428 C CA . TYR A 1 177 ? -0.817 14.707 6.031 1.00 94.94 177 TYR A CA 1
ATOM 1429 C C . TYR A 1 177 ? -0.705 13.534 5.064 1.00 94.94 177 TYR A C 1
ATOM 1431 O O . TYR A 1 177 ? -1.513 13.358 4.148 1.00 94.94 177 TYR A O 1
ATOM 1439 N N . LYS A 1 178 ? 0.307 12.698 5.286 1.00 95.38 178 LYS A N 1
ATOM 1440 C CA . LYS A 1 178 ? 0.586 11.532 4.455 1.00 95.38 178 LYS A CA 1
ATOM 1441 C C . LYS A 1 178 ? -0.470 10.469 4.690 1.00 95.38 178 LYS A C 1
ATOM 1443 O O . LYS A 1 178 ? -0.819 10.154 5.832 1.00 95.38 178 LYS A O 1
ATOM 1448 N N . LEU A 1 179 ? -0.936 9.863 3.601 1.00 95.50 179 LEU A N 1
ATOM 1449 C CA . LEU A 1 179 ? -1.869 8.747 3.666 1.00 95.50 179 LEU A CA 1
ATOM 1450 C C . LEU A 1 179 ? -1.231 7.566 4.413 1.00 95.50 179 LEU A C 1
ATOM 1452 O O . LEU A 1 179 ? -1.789 7.060 5.386 1.00 95.50 179 LEU A O 1
ATOM 1456 N N . LEU A 1 180 ? -0.023 7.175 4.000 1.00 93.81 180 LEU A N 1
ATOM 1457 C CA . LEU A 1 180 ? 0.786 6.149 4.660 1.00 93.81 180 LEU A CA 1
ATOM 1458 C C . LEU A 1 180 ? 1.799 6.828 5.596 1.00 93.81 180 LEU A C 1
ATOM 1460 O O . LEU A 1 180 ? 2.886 7.217 5.163 1.00 93.81 180 LEU A O 1
ATOM 1464 N N . ASN A 1 181 ? 1.438 6.995 6.873 1.00 86.94 181 ASN A N 1
ATOM 1465 C CA . ASN A 1 181 ? 2.278 7.702 7.845 1.00 86.94 181 ASN A CA 1
ATOM 1466 C C . ASN A 1 181 ? 3.583 6.931 8.146 1.00 86.94 181 ASN A C 1
ATOM 1468 O O . ASN A 1 181 ? 3.599 5.705 8.183 1.00 86.94 181 ASN A O 1
ATOM 1472 N N . GLY A 1 182 ? 4.698 7.640 8.347 1.00 82.88 182 GLY A N 1
ATOM 1473 C CA . GLY A 1 182 ? 6.014 7.067 8.685 1.00 82.88 182 GLY A CA 1
ATOM 1474 C C . GLY A 1 182 ? 6.404 7.194 10.161 1.00 82.88 182 GLY A C 1
ATOM 1475 O O . GLY A 1 182 ? 7.588 7.128 10.483 1.00 82.88 182 GLY A O 1
ATOM 1476 N N . GLY A 1 183 ? 5.426 7.444 11.037 1.00 81.38 183 GLY A N 1
ATOM 1477 C CA . GLY A 1 183 ? 5.605 7.741 12.467 1.00 81.38 183 GLY A CA 1
ATOM 1478 C C . GLY A 1 183 ? 5.273 9.188 12.852 1.00 81.38 183 GLY A C 1
ATOM 1479 O O . GLY A 1 183 ? 5.020 9.462 14.013 1.00 81.38 183 GLY A O 1
ATOM 1480 N N . LYS A 1 184 ? 5.215 10.114 11.885 1.00 84.44 184 LYS A N 1
ATOM 1481 C CA . LYS A 1 184 ? 4.654 11.469 12.054 1.00 84.44 184 LYS A CA 1
ATOM 1482 C C . LYS A 1 184 ? 3.690 11.766 10.907 1.00 84.44 184 LYS A C 1
ATOM 1484 O O . LYS A 1 184 ? 3.892 11.248 9.807 1.00 84.44 184 LYS A O 1
ATOM 1489 N N . LYS A 1 185 ? 2.694 12.630 11.136 1.00 89.00 185 LYS A N 1
ATOM 1490 C CA . LYS A 1 185 ? 1.603 12.919 10.181 1.00 89.00 185 LYS A CA 1
ATOM 1491 C C . LYS A 1 185 ? 2.099 13.397 8.810 1.00 89.00 185 LYS A C 1
ATOM 1493 O O . LYS A 1 185 ? 1.591 12.960 7.785 1.00 89.00 185 LYS A O 1
ATOM 1498 N N . LEU A 1 186 ? 3.146 14.222 8.791 1.00 89.94 186 LEU A N 1
ATOM 1499 C CA . LEU A 1 186 ? 3.749 14.785 7.572 1.00 89.94 186 LEU A CA 1
ATOM 1500 C C . LEU A 1 186 ? 4.872 13.926 6.977 1.00 89.94 186 LEU A C 1
ATOM 1502 O O . LEU A 1 186 ? 5.320 14.167 5.856 1.00 89.94 186 LEU A O 1
ATOM 1506 N N . ARG A 1 187 ? 5.372 12.936 7.727 1.00 91.69 187 ARG A N 1
ATOM 1507 C CA . ARG A 1 187 ? 6.535 12.150 7.311 1.00 91.69 187 ARG A CA 1
ATOM 1508 C C . ARG A 1 187 ? 6.073 10.945 6.490 1.00 91.69 187 ARG A C 1
ATOM 1510 O O . ARG A 1 187 ? 5.305 10.133 7.014 1.00 91.69 187 ARG A O 1
ATOM 1517 N N . PRO A 1 188 ? 6.556 10.778 5.247 1.00 90.56 188 PRO A N 1
ATOM 1518 C CA . PRO A 1 188 ? 6.235 9.596 4.462 1.00 90.56 188 PRO A CA 1
ATOM 1519 C C . PRO A 1 188 ? 6.852 8.348 5.102 1.00 90.56 188 PRO A C 1
ATOM 1521 O O . PRO A 1 188 ? 7.917 8.406 5.726 1.00 90.56 188 PRO A O 1
ATOM 1524 N N . LEU A 1 189 ? 6.196 7.204 4.919 1.00 91.94 189 LEU A N 1
ATOM 1525 C CA . LEU A 1 189 ? 6.738 5.899 5.296 1.00 91.94 189 LEU A CA 1
ATOM 1526 C C . LEU A 1 189 ? 8.105 5.673 4.631 1.00 91.94 189 LEU A C 1
ATOM 1528 O O . LEU A 1 189 ? 8.251 5.861 3.423 1.00 91.94 189 LEU A O 1
ATOM 1532 N N . SER A 1 190 ? 9.128 5.250 5.376 1.00 90.44 190 SER A N 1
ATOM 1533 C CA . SER A 1 190 ? 10.431 4.981 4.758 1.00 90.44 190 SER A CA 1
ATOM 1534 C C . SER A 1 190 ? 10.378 3.725 3.875 1.00 90.44 190 SER A C 1
ATOM 1536 O O . SER A 1 190 ? 9.552 2.833 4.073 1.00 90.44 190 SER A O 1
ATOM 1538 N N . TYR A 1 191 ? 11.283 3.621 2.894 1.00 90.44 191 TYR A N 1
ATOM 1539 C CA . TYR A 1 191 ? 11.358 2.421 2.045 1.00 90.44 191 TYR A CA 1
ATOM 1540 C C . TYR A 1 191 ? 11.645 1.167 2.880 1.00 90.44 191 TYR A C 1
ATOM 1542 O O . TYR A 1 191 ? 11.025 0.125 2.683 1.00 90.44 191 TYR A O 1
ATOM 1550 N N . SER A 1 192 ? 12.564 1.277 3.844 1.00 89.19 192 SER A N 1
ATOM 1551 C CA . SER A 1 192 ? 12.931 0.167 4.721 1.00 89.19 192 SER A CA 1
ATOM 1552 C C . SER A 1 192 ? 11.764 -0.262 5.610 1.00 89.19 192 SER A C 1
ATOM 1554 O O . SER A 1 192 ? 11.548 -1.461 5.766 1.00 89.19 192 SER A O 1
ATOM 1556 N N . GLN A 1 193 ? 10.971 0.679 6.134 1.00 90.31 193 GLN A N 1
ATOM 1557 C CA . GLN A 1 193 ? 9.758 0.380 6.901 1.00 90.31 193 GLN A CA 1
ATOM 1558 C C . GLN A 1 193 ? 8.709 -0.326 6.034 1.00 90.31 193 GLN A C 1
ATOM 1560 O O . GLN A 1 193 ? 8.206 -1.376 6.427 1.00 90.31 193 GLN A O 1
ATOM 1565 N N . GLN A 1 194 ? 8.428 0.199 4.837 1.00 90.19 194 GLN A N 1
ATOM 1566 C CA . GLN A 1 194 ? 7.493 -0.404 3.882 1.00 90.19 194 GLN A CA 1
ATOM 1567 C C . GLN A 1 194 ? 7.908 -1.834 3.505 1.00 90.19 194 GLN A C 1
ATOM 1569 O O . GLN A 1 194 ? 7.090 -2.756 3.539 1.00 90.19 194 GLN A O 1
ATOM 1574 N N . TYR A 1 195 ? 9.191 -2.039 3.197 1.00 89.12 195 TYR A N 1
ATOM 1575 C CA . TYR A 1 195 ? 9.732 -3.347 2.840 1.00 89.12 195 TYR A CA 1
ATOM 1576 C C . TYR A 1 195 ? 9.692 -4.332 4.018 1.00 89.12 195 TYR A C 1
ATOM 1578 O O . TYR A 1 195 ? 9.272 -5.478 3.851 1.00 89.12 195 TYR A O 1
ATOM 1586 N N . LYS A 1 196 ? 10.069 -3.898 5.229 1.00 89.12 196 LYS A N 1
ATOM 1587 C CA . LYS A 1 196 ? 9.990 -4.726 6.445 1.00 89.12 196 LYS A CA 1
ATOM 1588 C C . LYS A 1 196 ? 8.547 -5.137 6.752 1.00 89.12 196 LYS A C 1
ATOM 1590 O O . LYS A 1 196 ? 8.302 -6.302 7.047 1.00 89.12 196 LYS A O 1
ATOM 1595 N N . ALA A 1 197 ? 7.592 -4.215 6.634 1.00 88.44 197 ALA A N 1
ATOM 1596 C CA . ALA A 1 197 ? 6.179 -4.511 6.866 1.00 88.44 197 ALA A CA 1
ATOM 1597 C C . ALA A 1 197 ? 5.637 -5.519 5.836 1.00 88.44 197 ALA A C 1
ATOM 1599 O O . ALA A 1 197 ? 5.042 -6.531 6.201 1.00 88.44 197 ALA A O 1
ATOM 1600 N N . SER A 1 198 ? 5.951 -5.303 4.558 1.00 88.50 198 SER A N 1
ATOM 1601 C CA . SER A 1 198 ? 5.552 -6.189 3.461 1.00 88.50 198 SER A CA 1
ATOM 1602 C C . SER A 1 198 ? 6.147 -7.596 3.583 1.00 88.50 198 SER A C 1
ATOM 1604 O O . SER A 1 198 ? 5.462 -8.594 3.377 1.00 88.50 198 SER A O 1
ATOM 1606 N N . THR A 1 199 ? 7.427 -7.699 3.949 1.00 85.94 199 THR A N 1
ATOM 1607 C CA . THR A 1 199 ? 8.100 -8.996 4.137 1.00 85.94 199 THR A CA 1
ATOM 1608 C C . THR A 1 199 ? 7.635 -9.725 5.391 1.00 85.94 199 THR A C 1
ATOM 1610 O O . THR A 1 199 ? 7.631 -10.952 5.398 1.00 85.94 199 THR A O 1
ATOM 1613 N N . LYS A 1 200 ? 7.196 -9.005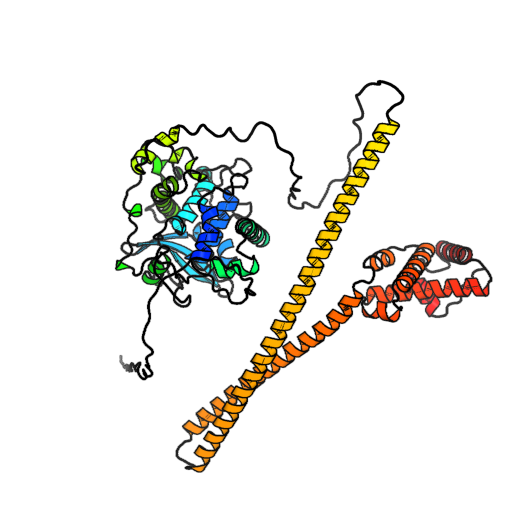 6.432 1.00 85.44 200 LYS A N 1
ATOM 1614 C CA . LYS A 1 200 ? 6.554 -9.615 7.604 1.00 85.44 200 LYS A CA 1
ATOM 1615 C C . LYS A 1 200 ? 5.248 -10.308 7.223 1.00 85.44 200 LYS A C 1
ATOM 1617 O O . LYS A 1 200 ? 4.998 -11.391 7.731 1.00 85.44 200 LYS A O 1
ATOM 1622 N N . ILE A 1 201 ? 4.473 -9.734 6.300 1.00 83.00 201 ILE A N 1
ATOM 1623 C CA . ILE A 1 201 ? 3.232 -10.355 5.818 1.00 83.00 201 ILE A CA 1
ATOM 1624 C C . ILE A 1 201 ? 3.496 -11.680 5.109 1.00 83.00 201 ILE A C 1
ATOM 1626 O O . ILE A 1 201 ? 2.806 -12.658 5.366 1.00 83.00 201 ILE A O 1
ATOM 1630 N N . LEU A 1 202 ? 4.536 -11.737 4.279 1.00 82.19 202 LEU A N 1
ATOM 1631 C CA . LEU A 1 202 ? 4.906 -12.963 3.572 1.00 82.19 202 LEU A CA 1
ATOM 1632 C C . LEU A 1 202 ? 5.278 -14.112 4.512 1.00 82.19 202 LEU A C 1
ATOM 1634 O O . LEU A 1 202 ? 5.112 -15.263 4.149 1.00 82.19 202 LEU A O 1
ATOM 1638 N N . LYS A 1 203 ? 5.728 -13.829 5.741 1.00 79.31 203 LYS A N 1
ATOM 1639 C CA . LYS A 1 203 ? 5.976 -14.882 6.739 1.00 79.31 203 LYS A CA 1
ATOM 1640 C C . LYS A 1 203 ? 4.695 -15.569 7.226 1.00 79.31 203 LYS A C 1
ATOM 1642 O O . LYS A 1 203 ? 4.793 -16.613 7.852 1.00 79.31 203 LYS A O 1
ATOM 1647 N N . PHE A 1 204 ? 3.521 -14.981 6.990 1.00 72.81 204 PHE A N 1
ATOM 1648 C CA . PHE A 1 204 ? 2.233 -15.617 7.286 1.00 72.81 204 PHE A CA 1
ATOM 1649 C C . PHE A 1 204 ? 1.715 -16.469 6.128 1.00 72.81 204 PHE A C 1
ATOM 1651 O O . PHE A 1 204 ? 0.681 -17.118 6.269 1.00 72.81 204 PHE A O 1
ATOM 1658 N N . THR A 1 205 ? 2.390 -16.437 4.981 1.00 73.38 205 THR A N 1
ATOM 1659 C CA . THR A 1 205 ? 1.978 -17.154 3.781 1.00 73.38 205 THR A CA 1
ATOM 1660 C C . THR A 1 205 ? 3.199 -17.869 3.222 1.00 73.38 205 THR A C 1
ATOM 1662 O O . THR A 1 205 ? 3.974 -17.292 2.463 1.00 73.38 205 THR A O 1
ATOM 1665 N N . ASP A 1 206 ? 3.375 -19.132 3.614 1.00 69.12 206 ASP A N 1
ATOM 1666 C CA . ASP A 1 206 ? 4.554 -19.943 3.265 1.00 69.12 206 ASP A CA 1
ATOM 1667 C C . ASP A 1 206 ? 4.740 -20.131 1.744 1.00 69.12 206 ASP A C 1
ATOM 1669 O O . ASP A 1 206 ? 5.817 -20.504 1.275 1.00 69.12 206 ASP A O 1
ATOM 1673 N N . ASP A 1 207 ? 3.713 -19.806 0.960 1.00 75.00 207 ASP A N 1
ATOM 1674 C CA . ASP A 1 207 ? 3.664 -19.995 -0.487 1.00 75.00 207 ASP A CA 1
ATOM 1675 C C . ASP A 1 207 ? 4.385 -18.905 -1.300 1.00 75.00 207 ASP A C 1
ATOM 1677 O O . ASP A 1 207 ? 4.609 -19.084 -2.503 1.00 75.00 207 ASP A O 1
ATOM 1681 N N . PHE A 1 208 ? 4.761 -17.771 -0.689 1.00 79.56 208 PHE A N 1
ATOM 1682 C CA . PHE A 1 208 ? 5.240 -16.600 -1.434 1.00 79.56 208 PHE A CA 1
ATOM 1683 C C . PHE A 1 208 ? 6.627 -16.097 -1.013 1.00 79.56 208 PHE A C 1
ATOM 1685 O O . PHE A 1 208 ? 6.904 -15.767 0.138 1.00 79.56 208 PHE A O 1
ATOM 1692 N N . LYS A 1 209 ? 7.507 -15.926 -2.008 1.00 80.06 209 LYS A N 1
ATOM 1693 C CA . LYS A 1 209 ? 8.839 -15.321 -1.837 1.00 80.06 209 LYS A CA 1
ATOM 1694 C C . LYS A 1 209 ? 8.787 -13.798 -1.992 1.00 80.06 209 LYS A C 1
ATOM 1696 O O . LYS A 1 209 ? 8.120 -13.279 -2.887 1.00 80.06 209 LYS A O 1
ATOM 1701 N N . SER A 1 210 ? 9.591 -13.073 -1.208 1.00 78.38 210 SER A N 1
ATOM 1702 C CA . SER A 1 210 ? 9.663 -11.596 -1.237 1.00 78.38 210 SER A CA 1
ATOM 1703 C C . SER A 1 210 ? 10.024 -11.002 -2.593 1.00 78.38 210 SER A C 1
ATOM 1705 O O . SER A 1 210 ? 9.482 -9.966 -2.972 1.00 78.38 210 SER A O 1
ATOM 1707 N N . VAL A 1 211 ? 10.874 -11.689 -3.356 1.00 75.56 211 VAL A N 1
ATOM 1708 C CA . VAL A 1 211 ? 11.287 -11.288 -4.710 1.00 75.56 211 VAL A CA 1
ATOM 1709 C C . VAL A 1 211 ? 10.091 -11.183 -5.665 1.00 75.56 211 VAL A C 1
ATOM 1711 O O . VAL A 1 211 ? 10.103 -10.384 -6.600 1.00 75.56 211 VAL A O 1
ATOM 1714 N N . ASN A 1 212 ? 9.030 -11.947 -5.407 1.00 84.00 212 ASN A N 1
ATOM 1715 C CA . ASN A 1 212 ? 7.862 -12.030 -6.271 1.00 84.00 212 ASN A CA 1
ATOM 1716 C C . ASN A 1 212 ? 6.692 -11.151 -5.817 1.00 84.00 212 ASN A C 1
ATOM 1718 O O . ASN A 1 212 ? 5.725 -11.004 -6.563 1.00 84.00 212 ASN A O 1
ATOM 1722 N N . LEU A 1 213 ? 6.791 -10.497 -4.655 1.00 86.88 213 LEU A N 1
ATOM 1723 C CA . LEU A 1 213 ? 5.715 -9.666 -4.111 1.00 86.88 213 LEU A CA 1
ATOM 1724 C C . LEU A 1 213 ? 5.266 -8.581 -5.097 1.00 86.88 213 LEU A C 1
ATOM 1726 O O . LEU A 1 213 ? 4.076 -8.420 -5.333 1.00 86.88 213 LEU A O 1
ATOM 1730 N N . GLY A 1 214 ? 6.203 -7.878 -5.739 1.00 87.25 214 GLY A N 1
ATOM 1731 C CA . GLY A 1 214 ? 5.854 -6.857 -6.732 1.00 87.25 214 GLY A CA 1
ATOM 1732 C C . GLY A 1 214 ? 5.048 -7.412 -7.914 1.00 87.25 214 GLY A C 1
ATOM 1733 O O . GLY A 1 214 ? 4.158 -6.728 -8.415 1.00 87.25 214 GLY A O 1
ATOM 1734 N N . LYS A 1 215 ? 5.314 -8.660 -8.330 1.00 88.38 215 LYS A N 1
ATOM 1735 C CA . LYS A 1 215 ? 4.576 -9.338 -9.409 1.00 88.38 215 LYS A CA 1
ATOM 1736 C C . LYS A 1 215 ? 3.176 -9.757 -8.954 1.00 88.38 215 LYS A C 1
ATOM 1738 O O . LYS A 1 215 ? 2.229 -9.579 -9.708 1.00 88.38 215 LYS A O 1
ATOM 1743 N N . ILE A 1 216 ? 3.042 -10.259 -7.724 1.00 90.50 216 ILE A N 1
ATOM 1744 C CA . ILE A 1 216 ? 1.744 -10.617 -7.126 1.00 90.50 216 ILE A CA 1
ATOM 1745 C C . ILE A 1 216 ? 0.860 -9.373 -7.013 1.00 90.50 216 ILE A C 1
ATOM 1747 O O . ILE A 1 216 ? -0.256 -9.353 -7.521 1.00 90.50 216 ILE A O 1
ATOM 1751 N N . LEU A 1 217 ? 1.391 -8.300 -6.419 1.00 90.81 217 LEU A N 1
ATOM 1752 C CA . LEU A 1 217 ? 0.643 -7.065 -6.176 1.00 90.81 217 LEU A CA 1
ATOM 1753 C C . LEU A 1 217 ? 0.201 -6.358 -7.458 1.00 90.81 217 LEU A C 1
ATOM 1755 O O . LEU A 1 217 ? -0.733 -5.573 -7.404 1.00 90.81 217 LEU A O 1
ATOM 1759 N N . THR A 1 218 ? 0.852 -6.604 -8.595 1.00 89.38 218 THR A N 1
ATOM 1760 C CA . THR A 1 218 ? 0.500 -5.973 -9.878 1.00 89.38 218 THR A CA 1
ATOM 1761 C C . THR A 1 218 ? -0.259 -6.900 -10.822 1.00 89.38 218 THR A C 1
ATOM 1763 O O . THR A 1 218 ? -0.726 -6.433 -11.861 1.00 89.38 218 THR A O 1
ATOM 1766 N N . SER A 1 219 ? -0.427 -8.184 -10.484 1.00 88.31 219 SER A N 1
ATOM 1767 C CA . SER A 1 219 ? -1.137 -9.119 -11.355 1.00 88.31 219 SER A CA 1
ATOM 1768 C C . SER A 1 219 ? -2.629 -8.812 -11.416 1.00 88.31 219 SER A C 1
ATOM 1770 O O . SER A 1 219 ? -3.260 -8.604 -10.387 1.00 88.31 219 SER A O 1
ATOM 1772 N N . GLN A 1 220 ? -3.178 -8.812 -12.630 1.00 88.69 220 GLN A N 1
ATOM 1773 C CA . GLN A 1 220 ? -4.604 -8.659 -12.929 1.00 88.69 220 GLN A CA 1
ATOM 1774 C C . GLN A 1 220 ? -5.163 -9.883 -13.672 1.00 88.69 220 GLN A C 1
ATOM 1776 O O . GLN A 1 220 ? -6.316 -9.888 -14.098 1.00 88.69 220 GLN A O 1
ATOM 1781 N N . ILE A 1 221 ? -4.350 -10.932 -13.850 1.00 88.25 221 ILE A N 1
ATOM 1782 C CA . ILE A 1 221 ? -4.785 -12.169 -14.501 1.00 88.25 221 ILE A CA 1
ATOM 1783 C C . ILE A 1 221 ? -5.751 -12.873 -13.557 1.00 88.25 221 ILE A C 1
ATOM 1785 O O . ILE A 1 221 ? -5.349 -13.313 -12.481 1.00 88.25 221 ILE A O 1
ATOM 1789 N N . ASN A 1 222 ? -7.005 -13.021 -13.965 1.00 89.06 222 ASN A N 1
ATOM 1790 C CA . ASN A 1 222 ? -8.000 -13.744 -13.194 1.00 89.06 222 ASN A CA 1
ATOM 1791 C C . ASN A 1 222 ? -8.499 -14.956 -13.976 1.00 89.06 222 ASN A C 1
ATOM 1793 O O . ASN A 1 222 ? -9.146 -14.807 -15.008 1.00 89.06 222 ASN A O 1
ATOM 1797 N N . ASN A 1 223 ? -8.233 -16.145 -13.441 1.00 87.94 223 ASN A N 1
ATOM 1798 C CA . ASN A 1 223 ? -8.736 -17.409 -13.973 1.00 87.94 223 ASN A CA 1
ATOM 1799 C C . ASN A 1 223 ? -9.873 -17.990 -13.112 1.00 87.94 223 ASN A C 1
ATOM 1801 O O . ASN A 1 223 ? -10.451 -19.008 -13.490 1.00 87.94 223 ASN A O 1
ATOM 1805 N N . ASP A 1 224 ? -10.195 -17.367 -11.970 1.00 87.44 224 ASP A N 1
ATOM 1806 C CA . ASP A 1 224 ? -11.255 -17.814 -11.069 1.00 87.44 224 ASP A CA 1
ATOM 1807 C C . ASP A 1 224 ? -12.510 -16.924 -11.218 1.00 87.44 224 ASP A C 1
ATOM 1809 O O . ASP A 1 224 ? -12.509 -15.759 -10.799 1.00 87.44 224 ASP A O 1
ATOM 1813 N N . PRO A 1 225 ? -13.624 -17.453 -11.761 1.00 87.12 225 PRO A N 1
ATOM 1814 C CA . PRO A 1 225 ? -14.870 -16.697 -11.897 1.00 87.12 225 PRO A CA 1
ATOM 1815 C C . PRO A 1 225 ? -15.479 -16.258 -10.554 1.00 87.12 225 PRO A C 1
ATOM 1817 O O . PRO A 1 225 ? -16.351 -15.386 -10.527 1.00 87.12 225 PRO A O 1
ATOM 1820 N N . LYS A 1 226 ? -15.062 -16.849 -9.425 1.00 88.62 226 LYS A N 1
ATOM 1821 C CA . LYS A 1 226 ? -15.523 -16.438 -8.091 1.00 88.62 226 LYS A CA 1
ATOM 1822 C C . LYS A 1 226 ? -14.950 -15.089 -7.675 1.00 88.62 226 LYS A C 1
ATOM 1824 O O . LYS A 1 226 ? -15.624 -14.356 -6.952 1.00 88.62 226 LYS A O 1
ATOM 1829 N N . LEU A 1 227 ? -13.741 -14.766 -8.131 1.00 86.56 227 LEU A N 1
ATOM 1830 C CA . LEU A 1 227 ? -13.060 -13.519 -7.784 1.00 86.56 227 LEU A CA 1
ATOM 1831 C C . LEU A 1 227 ? -13.510 -12.338 -8.649 1.00 86.56 227 LEU A C 1
ATOM 1833 O O . LEU A 1 227 ? -13.370 -11.192 -8.231 1.00 86.56 227 LEU A O 1
ATOM 1837 N N . GLY A 1 228 ? -14.129 -12.600 -9.802 1.00 86.69 228 GLY A N 1
ATOM 1838 C CA . GLY A 1 228 ? -14.629 -11.568 -10.702 1.00 86.69 228 GLY A CA 1
ATOM 1839 C C . GLY A 1 228 ? -14.631 -12.019 -12.157 1.00 86.69 228 GLY A C 1
ATOM 1840 O O . GLY A 1 228 ? -14.619 -13.214 -12.451 1.00 86.69 228 GLY A O 1
ATOM 1841 N N . SER A 1 229 ? -14.634 -11.043 -13.063 1.00 83.56 229 SER A N 1
ATOM 1842 C CA . SER A 1 229 ? -14.486 -11.265 -14.503 1.00 83.56 229 SER A CA 1
ATOM 1843 C C . SER A 1 229 ? -13.158 -11.967 -14.822 1.00 83.56 229 SER A C 1
ATOM 1845 O O . SER A 1 229 ? -12.130 -11.697 -14.195 1.00 83.56 229 SER A O 1
ATOM 1847 N N . ILE A 1 230 ? -13.191 -12.901 -15.775 1.00 83.19 230 ILE A N 1
ATOM 1848 C CA . ILE A 1 230 ? -12.026 -13.691 -16.192 1.00 83.19 230 ILE A CA 1
ATOM 1849 C C . ILE A 1 230 ? -11.204 -12.883 -17.195 1.00 83.19 230 ILE A C 1
ATOM 1851 O O . ILE A 1 230 ? -11.726 -12.419 -18.209 1.00 83.19 230 ILE A O 1
ATOM 1855 N N . HIS A 1 231 ? -9.900 -12.775 -16.946 1.00 80.38 231 HIS A N 1
ATOM 1856 C CA . HIS A 1 231 ? -8.966 -12.044 -17.795 1.00 80.38 231 HIS A CA 1
ATOM 1857 C C . HIS A 1 231 ? -7.637 -12.791 -17.908 1.00 80.38 231 HIS A C 1
ATOM 1859 O O . HIS A 1 231 ? -7.017 -13.129 -16.904 1.00 80.38 231 HIS A O 1
ATOM 1865 N N . THR A 1 232 ? -7.169 -13.009 -19.139 1.00 75.06 232 THR A N 1
ATOM 1866 C CA . THR A 1 232 ? -5.959 -13.799 -19.433 1.00 75.06 232 THR A CA 1
ATOM 1867 C C . THR A 1 232 ? -4.706 -12.952 -19.674 1.00 75.06 232 THR A C 1
ATOM 1869 O O . THR A 1 232 ? -3.638 -13.501 -19.936 1.00 75.06 232 THR A O 1
ATOM 1872 N N . SER A 1 233 ? -4.803 -11.619 -19.614 1.00 72.75 233 SER A N 1
ATOM 1873 C CA . SER A 1 233 ? -3.681 -10.713 -19.894 1.00 72.75 233 SER A CA 1
ATOM 1874 C C . SER A 1 233 ? -3.725 -9.435 -19.060 1.00 72.75 233 SER A C 1
ATOM 1876 O O . SER A 1 233 ? -4.777 -8.814 -18.939 1.00 72.75 233 SER A O 1
ATOM 1878 N N . ASN A 1 234 ? -2.558 -8.975 -18.599 1.00 68.31 234 ASN A N 1
ATOM 1879 C CA . ASN A 1 234 ? -2.412 -7.718 -17.849 1.00 68.31 234 ASN A CA 1
ATOM 1880 C C . ASN A 1 234 ? -2.421 -6.453 -18.729 1.00 68.31 234 ASN A C 1
ATOM 1882 O O . ASN A 1 234 ? -2.543 -5.348 -18.208 1.00 68.31 234 ASN A O 1
ATOM 1886 N N . SER A 1 235 ? -2.260 -6.572 -20.052 1.00 59.34 235 SER A N 1
ATOM 1887 C CA . SER A 1 235 ? -2.012 -5.426 -20.946 1.00 59.34 235 SER A CA 1
ATOM 1888 C C . SER A 1 235 ? -3.189 -4.456 -21.096 1.00 59.34 235 SER A C 1
ATOM 1890 O O . SER A 1 235 ? -2.994 -3.363 -21.624 1.00 59.34 235 SER A O 1
ATOM 1892 N N . MET A 1 236 ? -4.385 -4.831 -20.634 1.00 59.81 236 MET A N 1
ATOM 1893 C CA . MET A 1 236 ? -5.624 -4.073 -20.837 1.00 59.81 236 MET A CA 1
ATOM 1894 C C . MET A 1 236 ? -5.961 -3.105 -19.688 1.00 59.81 236 MET A C 1
ATOM 1896 O O . MET A 1 236 ? -6.796 -2.222 -19.861 1.00 59.81 236 MET A O 1
ATOM 1900 N N . PHE A 1 237 ? -5.297 -3.218 -18.531 1.00 67.38 237 PHE A N 1
ATOM 1901 C CA . PHE A 1 237 ? -5.713 -2.527 -17.306 1.00 67.38 237 PHE A CA 1
ATOM 1902 C C . PHE A 1 237 ? -4.750 -1.415 -16.903 1.00 67.38 237 PHE A C 1
ATOM 1904 O O . PHE A 1 237 ? -3.831 -1.609 -16.109 1.00 67.38 237 PHE A O 1
ATOM 1911 N N . LYS A 1 238 ? -4.971 -0.216 -17.442 1.00 76.06 238 LYS A N 1
ATOM 1912 C CA . LYS A 1 238 ? -4.330 1.000 -16.932 1.00 76.06 238 LYS A CA 1
ATOM 1913 C C . LYS A 1 238 ? -5.398 1.892 -16.304 1.00 76.06 238 LYS A C 1
ATOM 1915 O O . LYS A 1 238 ? -6.012 2.667 -17.030 1.00 76.06 238 LYS A O 1
ATOM 1920 N N . PRO A 1 239 ? -5.610 1.835 -14.977 1.00 78.38 239 PRO A N 1
ATOM 1921 C CA . PRO A 1 239 ? -6.527 2.740 -14.281 1.00 78.38 239 PRO A CA 1
ATOM 1922 C C . PRO A 1 239 ? -5.967 4.168 -14.147 1.00 78.38 239 PRO A C 1
ATOM 1924 O O . PRO A 1 239 ? -6.337 4.872 -13.214 1.00 78.38 239 PRO A O 1
ATOM 1927 N N . LEU A 1 240 ? -5.048 4.583 -15.031 1.00 83.50 240 LEU A N 1
ATOM 1928 C CA . LEU A 1 240 ? -4.328 5.851 -14.950 1.00 83.50 240 LEU A CA 1
ATOM 1929 C C . LEU A 1 240 ? -4.644 6.725 -16.161 1.00 83.50 240 LEU A C 1
ATOM 1931 O O . LEU A 1 240 ? -4.588 6.258 -17.299 1.00 83.50 240 LEU A O 1
ATOM 1935 N N . ALA A 1 241 ? -4.881 8.006 -15.909 1.00 86.56 241 ALA A N 1
ATOM 1936 C CA . ALA A 1 241 ? -5.130 9.021 -16.921 1.00 86.56 241 ALA A CA 1
ATOM 1937 C C . ALA A 1 241 ? -4.391 10.327 -16.584 1.00 86.56 241 ALA A C 1
ATOM 1939 O O . ALA A 1 241 ? -4.027 10.578 -15.435 1.00 86.56 241 ALA A O 1
ATOM 1940 N N . ASN A 1 242 ? -4.171 11.174 -17.592 1.00 87.12 242 ASN A N 1
ATOM 1941 C CA . ASN A 1 242 ? -3.557 12.500 -17.411 1.00 87.12 242 ASN A CA 1
ATOM 1942 C C . ASN A 1 242 ? -4.578 13.567 -16.980 1.00 87.12 242 ASN A C 1
ATOM 1944 O O . ASN A 1 242 ? -4.203 14.666 -16.586 1.00 87.12 242 ASN A O 1
ATOM 1948 N N . SER A 1 243 ? -5.867 13.244 -17.053 1.00 87.62 243 SER A N 1
ATOM 1949 C CA . SER A 1 243 ? -6.974 14.056 -16.559 1.00 87.62 243 SER A CA 1
ATOM 1950 C C . SER A 1 243 ? -8.018 13.151 -15.917 1.00 87.62 243 SER A C 1
ATOM 1952 O O . SER A 1 243 ? -8.097 11.960 -16.222 1.00 87.62 243 SER A O 1
ATOM 1954 N N . VAL A 1 244 ? -8.835 13.726 -15.040 1.00 85.94 244 VAL A N 1
ATOM 1955 C CA . VAL A 1 244 ? -9.967 13.032 -14.415 1.00 85.94 244 VAL A CA 1
ATOM 1956 C C . VAL A 1 244 ? -10.974 12.559 -15.471 1.00 85.94 244 VAL A C 1
ATOM 1958 O O . VAL A 1 244 ? -11.415 11.415 -15.428 1.00 85.94 244 VAL A O 1
ATOM 1961 N N . ASP A 1 245 ? -11.269 13.393 -16.470 1.00 86.06 245 ASP A N 1
ATOM 1962 C CA . ASP A 1 245 ? -12.203 13.048 -17.553 1.00 86.06 245 ASP A CA 1
ATOM 1963 C C . ASP A 1 245 ? -11.677 11.924 -18.461 1.00 86.06 245 ASP A C 1
ATOM 1965 O O . ASP A 1 245 ? -12.448 11.257 -19.146 1.00 86.06 245 ASP A O 1
ATOM 1969 N N . GLY A 1 246 ? -10.361 11.684 -18.458 1.00 86.19 246 GLY A N 1
ATOM 1970 C CA . GLY A 1 246 ? -9.726 10.596 -19.201 1.00 86.19 246 GLY A CA 1
ATOM 1971 C C . GLY A 1 246 ? -9.838 9.222 -18.532 1.00 86.19 246 GLY A C 1
ATOM 1972 O O . GLY A 1 246 ? -9.314 8.245 -19.068 1.00 86.19 246 GLY A O 1
ATOM 1973 N N . ILE A 1 247 ? -10.471 9.121 -17.358 1.00 89.44 247 ILE A N 1
ATOM 1974 C CA . ILE A 1 247 ? -10.632 7.857 -16.633 1.00 89.44 247 ILE A CA 1
ATOM 1975 C C . ILE A 1 247 ? -11.663 6.968 -17.343 1.00 89.44 247 ILE A C 1
ATOM 1977 O O . ILE A 1 247 ? -12.849 7.282 -17.428 1.00 89.44 247 ILE A O 1
ATOM 1981 N N . LEU A 1 248 ? -11.217 5.797 -17.799 1.00 91.06 248 LEU A N 1
ATOM 1982 C CA . LEU A 1 248 ? -12.070 4.820 -18.474 1.00 91.06 248 LEU A CA 1
ATOM 1983 C C . LEU A 1 248 ? -12.865 3.984 -17.458 1.00 91.06 248 LEU A C 1
ATOM 1985 O O . LEU A 1 248 ? -12.341 3.035 -16.874 1.00 91.06 248 LEU A O 1
ATOM 1989 N N . ILE A 1 249 ? -14.153 4.300 -17.286 1.00 91.50 249 ILE A N 1
ATOM 1990 C CA . ILE A 1 249 ? -15.059 3.592 -16.359 1.00 91.50 249 ILE A CA 1
ATOM 1991 C C . ILE A 1 249 ? -15.131 2.087 -16.643 1.00 91.50 249 ILE A C 1
ATOM 1993 O O . ILE A 1 249 ? -15.187 1.292 -15.707 1.00 91.50 249 ILE A O 1
ATOM 1997 N N . GLU A 1 250 ? -15.081 1.684 -17.913 1.00 91.00 250 GLU A N 1
ATOM 1998 C CA . GLU A 1 250 ? -15.101 0.270 -18.302 1.00 91.00 250 GLU A CA 1
ATOM 1999 C C . GLU A 1 250 ? -13.918 -0.504 -17.697 1.00 91.00 250 GLU A C 1
ATOM 2001 O O . GLU A 1 250 ? -14.106 -1.568 -17.108 1.00 91.00 250 GLU A O 1
ATOM 2006 N N . VAL A 1 251 ? -12.716 0.084 -17.735 1.00 90.75 251 VAL A N 1
ATOM 2007 C CA . VAL A 1 251 ? -11.504 -0.492 -17.131 1.00 90.75 251 VAL A CA 1
ATOM 2008 C C . VAL A 1 251 ? -11.658 -0.593 -15.613 1.00 90.75 251 VAL A C 1
ATOM 2010 O O . VAL A 1 251 ? -11.289 -1.609 -15.025 1.00 90.75 251 VAL A O 1
ATOM 2013 N N . LEU A 1 252 ? -12.242 0.426 -14.969 1.00 93.25 252 LEU A N 1
ATOM 2014 C CA . LEU A 1 252 ? -12.495 0.397 -13.525 1.00 93.25 252 LEU A CA 1
ATOM 2015 C C . LEU A 1 252 ? -13.474 -0.715 -13.132 1.00 93.25 252 LEU A C 1
ATOM 2017 O O . LEU A 1 252 ? -13.277 -1.365 -12.108 1.00 93.25 252 LEU A O 1
ATOM 2021 N N . CYS A 1 253 ? -14.518 -0.941 -13.931 1.00 93.06 253 CYS A N 1
ATOM 2022 C CA . CYS A 1 253 ? -15.509 -1.986 -13.673 1.00 93.06 253 CYS A CA 1
ATOM 2023 C C . CYS A 1 253 ? -14.901 -3.385 -13.813 1.00 93.06 253 CYS A C 1
ATOM 2025 O O . CYS A 1 253 ? -15.154 -4.241 -12.965 1.00 93.06 253 CYS A O 1
ATOM 2027 N N . GLN A 1 254 ? -14.050 -3.591 -14.818 1.00 90.62 254 GLN A N 1
ATOM 2028 C CA . GLN A 1 254 ? -13.327 -4.850 -15.004 1.00 90.62 254 GLN A CA 1
ATOM 2029 C C . GLN A 1 254 ? -12.358 -5.132 -13.852 1.00 90.62 254 GLN A C 1
ATOM 2031 O O . GLN A 1 254 ? -12.404 -6.216 -13.273 1.00 90.62 254 GLN A O 1
ATOM 2036 N N . LEU A 1 255 ? -11.583 -4.128 -13.423 1.00 91.19 255 LEU A N 1
ATOM 2037 C CA . LEU A 1 255 ? -10.738 -4.215 -12.222 1.00 91.19 255 LEU A CA 1
ATOM 2038 C C . LEU A 1 255 ? -11.539 -4.469 -10.937 1.00 91.19 255 LEU A C 1
ATOM 2040 O O . LEU A 1 255 ? -11.035 -5.062 -9.992 1.00 91.19 255 LEU A O 1
ATOM 2044 N N . ALA A 1 256 ? -12.797 -4.035 -10.896 1.00 93.19 256 ALA A N 1
ATOM 2045 C CA . ALA A 1 256 ? -13.719 -4.296 -9.798 1.00 93.19 256 ALA A CA 1
ATOM 2046 C C . ALA A 1 256 ? -14.417 -5.668 -9.876 1.00 93.19 256 ALA A C 1
ATOM 2048 O O . ALA A 1 256 ? -15.279 -5.964 -9.042 1.00 93.19 256 ALA A O 1
ATOM 2049 N N . GLY A 1 257 ? -14.065 -6.497 -10.862 1.00 92.38 257 GLY A N 1
ATOM 2050 C CA . GLY A 1 257 ? -14.580 -7.851 -11.030 1.00 92.38 257 GLY A CA 1
ATOM 2051 C C . GLY A 1 257 ? -15.896 -7.945 -11.810 1.00 92.38 257 GLY A C 1
ATOM 2052 O O . GLY A 1 257 ? -16.596 -8.951 -11.674 1.00 92.38 257 GLY A O 1
ATOM 2053 N N . PHE A 1 258 ? -16.243 -6.934 -12.612 1.00 92.94 258 PHE A N 1
ATOM 2054 C CA . PHE A 1 258 ? -17.441 -6.908 -13.459 1.00 92.94 258 PHE A CA 1
ATOM 2055 C C . PHE A 1 258 ? -17.086 -6.964 -14.946 1.00 92.94 258 PHE A C 1
ATOM 2057 O O . PHE A 1 258 ? -16.195 -6.257 -15.392 1.00 92.94 258 PHE A O 1
ATOM 2064 N N . ASP A 1 259 ? -17.835 -7.730 -15.742 1.00 88.31 259 ASP A N 1
ATOM 2065 C CA . ASP A 1 259 ? -17.529 -7.867 -17.178 1.00 88.31 259 ASP A CA 1
ATOM 2066 C C . ASP A 1 259 ? -17.685 -6.553 -17.961 1.00 88.31 259 ASP A C 1
ATOM 2068 O O . ASP A 1 259 ? -17.065 -6.383 -19.006 1.00 88.31 259 ASP A O 1
ATOM 2072 N N . SER A 1 260 ? -18.570 -5.661 -17.498 1.00 89.56 260 SER A N 1
ATOM 2073 C CA . SER A 1 260 ? -18.833 -4.371 -18.141 1.00 89.56 260 SER A CA 1
ATOM 2074 C C . SER A 1 260 ? -19.434 -3.351 -17.182 1.00 89.56 260 SER A C 1
ATOM 2076 O O . SER A 1 260 ? -20.033 -3.719 -16.165 1.00 89.56 260 SER A O 1
ATOM 2078 N N . SER A 1 261 ? -19.350 -2.075 -17.553 1.00 90.19 261 SER A N 1
ATOM 2079 C CA . SER A 1 261 ? -19.995 -0.959 -16.849 1.00 90.19 261 SER A CA 1
ATOM 2080 C C . SER A 1 261 ? -21.513 -1.116 -16.708 1.00 90.19 261 SER A C 1
ATOM 2082 O O . SER A 1 261 ? -22.067 -0.768 -15.669 1.00 90.19 261 SER A O 1
ATOM 2084 N N . LEU A 1 262 ? -22.197 -1.722 -17.684 1.00 89.81 262 LEU A N 1
ATOM 2085 C CA . LEU A 1 262 ? -23.645 -1.978 -17.619 1.00 89.81 262 LEU A CA 1
ATOM 2086 C C . LEU A 1 262 ? -24.028 -3.021 -16.561 1.00 89.81 262 LEU A C 1
ATOM 2088 O O . LEU A 1 262 ? -25.127 -2.980 -16.015 1.00 89.81 262 LEU A O 1
ATOM 2092 N N . LYS A 1 263 ? -23.127 -3.967 -16.277 1.00 89.31 263 LYS A N 1
ATOM 2093 C CA . LYS A 1 263 ? -23.320 -4.999 -15.248 1.00 89.31 263 LYS A CA 1
ATOM 2094 C C . LYS A 1 263 ? -22.802 -4.569 -13.878 1.00 89.31 263 LYS A C 1
ATOM 2096 O O . LYS A 1 263 ? -22.877 -5.357 -12.935 1.00 89.31 263 LYS A O 1
ATOM 2101 N N . TYR A 1 264 ? -22.246 -3.364 -13.760 1.00 93.88 264 TYR A N 1
ATOM 2102 C CA . TYR A 1 264 ? -21.727 -2.874 -12.495 1.00 93.88 264 TYR A CA 1
ATOM 2103 C C . TYR A 1 264 ? -22.869 -2.694 -11.496 1.00 93.88 264 TYR A C 1
ATOM 2105 O O . TYR A 1 264 ? -23.699 -1.790 -11.601 1.00 93.88 264 TYR A O 1
ATOM 2113 N N . HIS A 1 265 ? -22.904 -3.587 -10.513 1.00 92.88 265 HIS A N 1
ATOM 2114 C CA . HIS A 1 265 ? -23.932 -3.604 -9.491 1.00 92.88 265 HIS A CA 1
ATOM 2115 C C . HIS A 1 265 ? -23.380 -4.174 -8.189 1.00 92.88 265 HIS A C 1
ATOM 2117 O O . HIS A 1 265 ? -22.992 -5.339 -8.112 1.00 92.88 265 HIS A O 1
ATOM 2123 N N . VAL A 1 266 ? -23.358 -3.348 -7.146 1.00 92.94 266 VAL A N 1
ATOM 2124 C CA . VAL A 1 266 ? -22.896 -3.739 -5.813 1.00 92.94 266 VAL A CA 1
ATOM 2125 C C . VAL A 1 266 ? -24.103 -3.741 -4.878 1.00 92.94 266 VAL A C 1
ATOM 2127 O O . VAL A 1 266 ? -24.491 -2.691 -4.376 1.00 92.94 266 VAL A O 1
ATOM 2130 N N . GLU A 1 267 ? -24.694 -4.914 -4.631 1.00 90.81 267 GLU A N 1
ATOM 2131 C CA . GLU A 1 267 ? -25.930 -5.057 -3.832 1.00 90.81 267 GLU A CA 1
ATOM 2132 C C . GLU A 1 267 ? -25.814 -4.394 -2.451 1.00 90.81 267 GLU A C 1
ATOM 2134 O O . GLU A 1 267 ? -26.679 -3.631 -2.020 1.00 90.81 267 GLU A O 1
ATOM 2139 N N . ARG A 1 268 ? -24.682 -4.604 -1.770 1.00 92.12 268 ARG A N 1
ATOM 2140 C CA . ARG A 1 268 ? -24.413 -4.012 -0.450 1.00 92.12 268 ARG A CA 1
ATOM 2141 C C . ARG A 1 268 ? -24.284 -2.485 -0.461 1.00 92.12 268 ARG A C 1
ATOM 2143 O O . ARG A 1 268 ? -24.420 -1.865 0.586 1.00 92.12 268 ARG A O 1
ATOM 2150 N 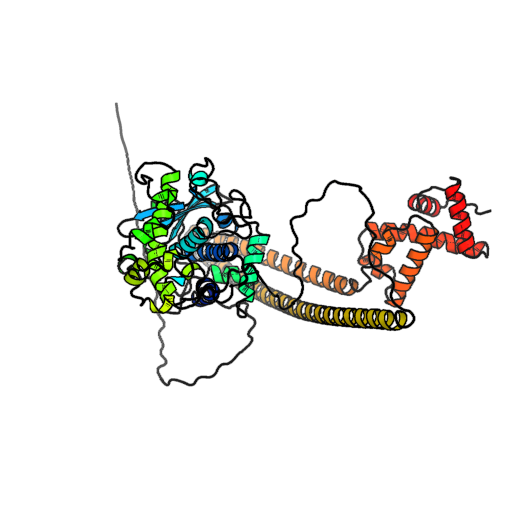N . ALA A 1 269 ? -24.064 -1.861 -1.620 1.00 90.25 269 ALA A N 1
ATOM 2151 C CA . ALA A 1 269 ? -24.012 -0.405 -1.740 1.00 90.25 269 ALA A CA 1
ATOM 2152 C C . ALA A 1 269 ? -25.402 0.253 -1.741 1.00 90.25 269 ALA A C 1
ATOM 2154 O O . ALA A 1 269 ? -25.488 1.465 -1.543 1.00 90.25 269 ALA A O 1
ATOM 2155 N N . GLN A 1 270 ? -26.471 -0.523 -1.960 1.00 89.06 270 GLN A N 1
ATOM 2156 C CA . GLN A 1 270 ? -27.839 -0.012 -2.090 1.00 89.06 270 GLN A CA 1
ATOM 2157 C C . GLN A 1 270 ? -28.524 0.275 -0.755 1.00 89.06 270 GLN A C 1
ATOM 2159 O O . GLN A 1 270 ? -29.472 1.050 -0.710 1.00 89.06 270 GLN A O 1
ATOM 2164 N N . LYS A 1 271 ? -28.084 -0.378 0.324 1.00 90.06 271 LYS A N 1
ATOM 2165 C CA . LYS A 1 271 ? -28.703 -0.223 1.641 1.00 90.06 271 LYS A CA 1
ATOM 2166 C C . LYS A 1 271 ? -28.124 0.994 2.344 1.00 90.06 271 LYS A C 1
ATOM 2168 O O . LYS A 1 271 ? -26.916 1.045 2.581 1.00 90.06 271 LYS A O 1
ATOM 2173 N N . ASP A 1 272 ? -28.970 1.948 2.703 1.00 92.50 272 ASP A N 1
ATOM 2174 C CA . ASP A 1 272 ? -28.532 3.103 3.479 1.00 92.50 272 ASP A CA 1
ATOM 2175 C C . ASP A 1 272 ? -28.165 2.690 4.912 1.00 92.50 272 ASP A C 1
ATOM 2177 O O . ASP A 1 272 ? -28.948 1.991 5.562 1.00 92.50 272 ASP A O 1
ATOM 2181 N N . PRO A 1 273 ? -26.970 3.070 5.404 1.00 94.38 273 PRO A N 1
ATOM 2182 C CA . PRO A 1 273 ? -26.557 2.740 6.760 1.00 94.38 273 PRO A CA 1
ATOM 2183 C C . PRO A 1 273 ? -27.447 3.453 7.795 1.00 94.38 273 PRO A C 1
ATOM 2185 O O . PRO A 1 273 ? -27.913 4.560 7.529 1.00 94.38 273 PRO A O 1
ATOM 2188 N N . PRO A 1 274 ? -27.660 2.870 8.991 1.00 94.50 274 PRO A N 1
ATOM 2189 C CA . PRO A 1 274 ? -28.390 3.535 10.065 1.00 94.50 274 PRO A CA 1
ATOM 2190 C C . PRO A 1 274 ? -27.676 4.813 10.498 1.00 94.50 274 PRO A C 1
ATOM 2192 O O . PRO A 1 274 ? -26.479 4.782 10.796 1.00 94.50 274 PRO A O 1
ATOM 2195 N N . GLU A 1 275 ? -28.424 5.909 10.592 1.00 92.94 275 GLU A N 1
ATOM 2196 C CA . GLU A 1 275 ? -27.872 7.235 10.886 1.00 92.94 275 GLU A CA 1
ATOM 2197 C C . GLU A 1 275 ? -27.106 7.271 12.218 1.00 92.94 275 GLU A C 1
ATOM 2199 O O . GLU A 1 275 ? -26.030 7.848 12.314 1.00 92.94 275 GLU A O 1
ATOM 2204 N N . SER A 1 276 ? -27.597 6.558 13.231 1.00 92.44 276 SER A N 1
ATOM 2205 C CA . SER A 1 276 ? -26.976 6.459 14.556 1.00 92.44 276 SER A CA 1
ATOM 2206 C C . SER A 1 276 ? -25.586 5.808 14.560 1.00 92.44 276 SER A C 1
ATOM 2208 O O . SER A 1 276 ? -24.737 6.151 15.383 1.00 92.44 276 SER A O 1
ATOM 2210 N N . VAL A 1 277 ? -25.344 4.855 13.654 1.00 93.31 277 VAL A N 1
ATOM 2211 C CA . VAL A 1 277 ? -24.042 4.196 13.469 1.00 93.31 277 VAL A CA 1
ATOM 2212 C C . VAL A 1 277 ? -23.161 5.073 12.586 1.00 93.31 277 VAL A C 1
ATOM 2214 O O . VAL A 1 277 ? -21.985 5.274 12.879 1.00 93.31 277 VAL A O 1
ATOM 2217 N N . PHE A 1 278 ? -23.751 5.621 11.524 1.00 93.06 278 PHE A N 1
ATOM 2218 C CA . PHE A 1 278 ? -23.091 6.486 10.558 1.00 93.06 278 PHE A CA 1
ATOM 2219 C C . PHE A 1 278 ? -22.492 7.732 11.227 1.00 93.06 278 PHE A C 1
ATOM 2221 O O . PHE A 1 278 ? -21.302 7.981 11.076 1.00 93.06 278 PHE A O 1
ATOM 2228 N N . GLN A 1 279 ? -23.255 8.444 12.057 1.00 94.06 279 GLN A N 1
ATOM 2229 C CA . GLN A 1 279 ? -22.803 9.655 12.755 1.00 94.06 279 GLN A CA 1
ATOM 2230 C C . GLN A 1 279 ? -21.701 9.405 13.792 1.00 94.06 279 GLN A C 1
ATOM 2232 O O . GLN A 1 279 ? -20.940 10.317 14.111 1.00 94.06 279 GLN A O 1
ATOM 2237 N N . LYS A 1 280 ? -21.576 8.180 14.316 1.00 94.69 280 LYS A N 1
ATOM 2238 C CA . LYS A 1 280 ? -20.503 7.824 15.261 1.00 94.69 280 LYS A CA 1
ATOM 2239 C C . LYS A 1 280 ? -19.158 7.597 14.579 1.00 94.69 280 LYS A C 1
ATOM 2241 O O . LYS A 1 280 ? -18.129 7.602 15.246 1.00 94.69 280 LYS A O 1
ATOM 2246 N N . ILE A 1 281 ? -19.147 7.403 13.264 1.00 94.81 281 ILE A N 1
ATOM 2247 C CA . ILE A 1 281 ? -17.921 7.264 12.485 1.00 94.81 281 ILE A CA 1
ATOM 2248 C C . ILE A 1 281 ? -17.544 8.647 11.951 1.00 94.81 281 ILE A C 1
ATOM 2250 O O . ILE A 1 281 ? -18.329 9.293 11.266 1.00 94.81 281 ILE A O 1
ATOM 2254 N N . PHE A 1 282 ? -16.329 9.090 12.268 1.00 93.56 282 PHE A N 1
ATOM 2255 C CA . PHE A 1 282 ? -15.807 10.426 11.947 1.00 93.56 282 PHE A CA 1
ATOM 2256 C C . PHE A 1 282 ? -16.773 11.536 12.414 1.00 93.56 282 PHE A C 1
ATOM 2258 O O . PHE A 1 282 ? -17.307 12.273 11.584 1.00 93.56 282 PHE A O 1
ATOM 2265 N N . PRO A 1 283 ? -17.035 11.643 13.733 1.00 92.50 283 PRO A N 1
ATOM 2266 C CA . PRO A 1 283 ? -18.081 12.519 14.273 1.00 92.50 283 PRO A CA 1
ATOM 2267 C C . PRO A 1 283 ? -17.891 13.995 13.893 1.00 92.50 283 PRO A C 1
ATOM 2269 O O . PRO A 1 283 ? -18.870 14.687 13.625 1.00 92.50 283 PRO A O 1
ATOM 2272 N N . PHE A 1 284 ? -16.641 14.433 13.724 1.00 90.75 284 PHE A N 1
ATOM 2273 C CA . PHE A 1 284 ? -16.263 15.770 13.253 1.00 90.75 284 PHE A CA 1
ATOM 2274 C C . PHE A 1 284 ? -16.815 16.153 11.864 1.00 90.75 284 PHE A C 1
ATOM 2276 O O . PHE A 1 284 ? -16.688 17.304 11.445 1.00 90.75 284 PHE A O 1
ATOM 2283 N N . LEU A 1 285 ? -17.390 15.206 11.112 1.00 91.62 285 LEU A N 1
ATOM 2284 C CA . LEU A 1 285 ? -18.054 15.467 9.833 1.00 91.62 285 LEU A CA 1
ATOM 2285 C C . LEU A 1 285 ? -19.520 15.889 9.983 1.00 91.62 285 LEU A C 1
ATOM 2287 O O . LEU A 1 285 ? -20.056 16.485 9.053 1.00 91.62 285 LEU A O 1
ATOM 2291 N N . ASN A 1 286 ? -20.178 15.576 11.104 1.00 91.25 286 ASN A N 1
ATOM 2292 C CA . ASN A 1 286 ? -21.635 15.703 11.233 1.00 91.25 286 ASN A CA 1
ATOM 2293 C C . ASN A 1 286 ? -22.118 17.156 11.136 1.00 91.25 286 ASN A C 1
ATOM 2295 O O . ASN A 1 286 ? -23.147 17.421 10.520 1.00 91.25 286 ASN A O 1
ATOM 2299 N N . ASP A 1 287 ? -21.337 18.093 11.671 1.00 85.44 287 ASP A N 1
ATOM 2300 C CA . ASP A 1 287 ? -21.691 19.515 11.693 1.00 85.44 287 ASP A CA 1
ATOM 2301 C C . ASP A 1 287 ? -21.145 20.296 10.480 1.00 85.44 287 ASP A C 1
ATOM 2303 O O . ASP A 1 287 ? -21.366 21.504 10.345 1.00 85.44 287 ASP A O 1
ATOM 2307 N N . ARG A 1 288 ? -20.426 19.629 9.562 1.00 84.38 288 ARG A N 1
ATOM 2308 C CA . ARG A 1 288 ? -19.747 20.283 8.432 1.00 84.38 288 ARG A CA 1
ATOM 2309 C C . ARG A 1 288 ? -20.626 20.348 7.181 1.00 84.38 288 ARG A C 1
ATOM 2311 O O . ARG A 1 288 ? -21.188 19.360 6.716 1.00 84.38 288 ARG A O 1
ATOM 2318 N N . LYS A 1 289 ? -20.662 21.524 6.544 1.00 84.69 289 LYS A N 1
ATOM 2319 C CA . LYS A 1 289 ? -21.325 21.736 5.244 1.00 84.69 289 LYS A CA 1
ATOM 2320 C C . LYS A 1 289 ? -20.405 21.342 4.087 1.00 84.69 289 LYS A C 1
ATOM 2322 O O . LYS A 1 289 ? -19.722 22.191 3.511 1.00 84.69 289 LYS A O 1
ATOM 2327 N N . LEU A 1 290 ? -20.426 20.060 3.725 1.00 84.31 290 LEU A N 1
ATOM 2328 C CA . LEU A 1 290 ? -19.557 19.486 2.689 1.00 84.31 290 LEU A CA 1
ATOM 2329 C C . LEU A 1 290 ? -19.762 20.100 1.293 1.00 84.31 290 LEU A C 1
ATOM 2331 O O . LEU A 1 290 ? -18.840 20.091 0.485 1.00 84.31 290 LEU A O 1
ATOM 2335 N N . ASP A 1 291 ? -20.930 20.672 0.995 1.00 79.38 291 ASP A N 1
ATOM 2336 C CA . ASP A 1 291 ? -21.227 21.246 -0.328 1.00 79.38 291 ASP A CA 1
ATOM 2337 C C . ASP A 1 291 ? -20.533 22.582 -0.610 1.00 79.38 291 ASP A C 1
ATOM 2339 O O . ASP A 1 291 ? -20.526 23.052 -1.748 1.00 79.38 291 ASP A O 1
ATOM 2343 N N . THR A 1 292 ? -19.909 23.186 0.401 1.00 80.44 292 THR A N 1
ATOM 2344 C CA . THR A 1 292 ? -19.164 24.431 0.212 1.00 80.44 292 THR A CA 1
ATOM 2345 C C . THR A 1 292 ? -17.840 24.174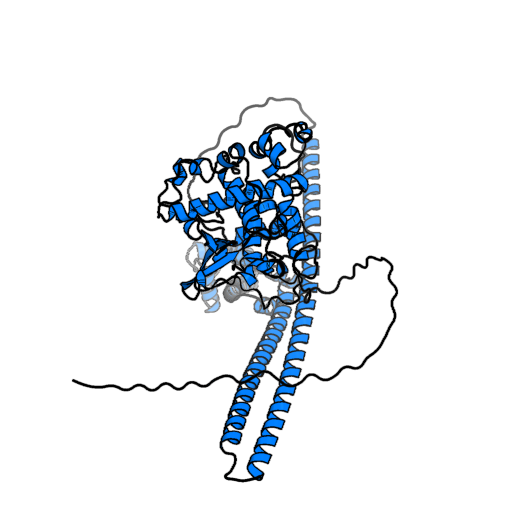 -0.525 1.00 80.44 292 THR A C 1
ATOM 2347 O O . THR A 1 292 ? -17.134 23.209 -0.216 1.00 80.44 292 THR A O 1
ATOM 2350 N N . PRO A 1 293 ? -17.468 25.002 -1.518 1.00 73.94 293 PRO A N 1
ATOM 2351 C CA . PRO A 1 293 ? -16.204 24.841 -2.225 1.00 73.94 293 PRO A CA 1
ATOM 2352 C C . PRO A 1 293 ? -15.037 25.155 -1.281 1.00 73.94 293 PRO A C 1
ATOM 2354 O O . PRO A 1 293 ? -14.909 26.268 -0.781 1.00 73.94 293 PRO A O 1
ATOM 2357 N N . GLY A 1 294 ? -14.190 24.159 -1.036 1.00 83.62 294 GLY A N 1
ATOM 2358 C CA . GLY A 1 294 ? -12.990 24.278 -0.215 1.00 83.62 294 GLY A CA 1
ATOM 2359 C C . GLY A 1 294 ? -12.109 23.039 -0.387 1.00 83.62 294 GLY A C 1
ATOM 2360 O O . GLY A 1 294 ? -12.651 21.941 -0.539 1.00 83.62 294 GLY A O 1
ATOM 2361 N N . PRO A 1 295 ? -10.774 23.176 -0.390 1.00 85.44 295 PRO A N 1
ATOM 2362 C CA . PRO A 1 295 ? -9.877 22.047 -0.634 1.00 85.44 295 PRO A CA 1
ATOM 2363 C C . PRO A 1 295 ? -9.982 20.980 0.472 1.00 85.44 295 PRO A C 1
ATOM 2365 O O . PRO A 1 295 ? -9.974 19.789 0.181 1.00 85.44 295 PRO A O 1
ATOM 2368 N N . GLU A 1 296 ? -10.215 21.388 1.722 1.00 89.00 296 GLU A N 1
ATOM 2369 C CA . GLU A 1 296 ? -10.515 20.484 2.844 1.00 89.00 296 GLU A CA 1
ATOM 2370 C C . GLU A 1 296 ? -11.840 19.739 2.663 1.00 89.00 296 GLU A C 1
ATOM 2372 O O . GLU A 1 296 ? -11.925 18.540 2.921 1.00 89.00 296 GLU A O 1
ATOM 2377 N N . ASN A 1 297 ? -12.867 20.413 2.135 1.00 90.62 297 ASN A N 1
ATOM 2378 C CA . ASN A 1 297 ? -14.168 19.791 1.891 1.00 90.62 297 ASN A CA 1
ATOM 2379 C C . ASN A 1 297 ? -14.094 18.684 0.833 1.00 90.62 297 ASN A C 1
ATOM 2381 O O . ASN A 1 297 ? -14.878 17.741 0.899 1.00 90.62 297 ASN A O 1
ATOM 2385 N N . ILE A 1 298 ? -13.144 18.748 -0.109 1.00 92.19 298 ILE A N 1
ATOM 2386 C CA . ILE A 1 298 ? -12.898 17.652 -1.060 1.00 92.19 298 ILE A CA 1
ATOM 2387 C C . ILE A 1 298 ? -12.476 16.389 -0.302 1.00 92.19 298 ILE A C 1
ATOM 2389 O O . ILE A 1 298 ? -13.044 15.320 -0.530 1.00 92.19 298 ILE A O 1
ATOM 2393 N N . PHE A 1 299 ? -11.542 16.515 0.644 1.00 93.88 299 PHE A N 1
ATOM 2394 C CA . PHE A 1 299 ? -11.118 15.401 1.488 1.00 93.88 299 PHE A CA 1
ATOM 2395 C C . PHE A 1 299 ? -12.230 14.942 2.443 1.00 93.88 299 PHE A C 1
ATOM 2397 O O . PHE A 1 299 ? -12.470 13.744 2.589 1.00 93.88 299 PHE A O 1
ATOM 2404 N N . PHE A 1 300 ? -12.990 15.857 3.045 1.00 93.94 300 PHE A N 1
ATOM 2405 C CA . PHE A 1 300 ? -14.111 15.474 3.907 1.00 93.94 300 PHE A CA 1
ATOM 2406 C C . PHE A 1 300 ? -15.229 14.742 3.148 1.00 93.94 300 PHE A C 1
ATOM 2408 O O . PHE A 1 300 ? -15.806 13.801 3.690 1.00 93.94 300 PHE A O 1
ATOM 2415 N N . LYS A 1 301 ? -15.475 15.067 1.869 1.00 94.50 301 LYS A N 1
ATOM 2416 C CA . LYS A 1 301 ? -16.350 14.265 0.991 1.00 94.50 301 LYS A CA 1
ATOM 2417 C C . LYS A 1 301 ? -15.812 12.852 0.762 1.00 94.50 301 LYS A C 1
ATOM 2419 O O . LYS A 1 301 ? -16.601 11.911 0.689 1.00 94.50 301 LYS A O 1
ATOM 2424 N N . VAL A 1 302 ? -14.488 12.682 0.676 1.00 95.88 302 VAL A N 1
ATOM 2425 C CA . VAL A 1 302 ? -13.865 11.348 0.642 1.00 95.88 302 VAL A CA 1
ATOM 2426 C C . VAL A 1 302 ? -14.182 10.596 1.927 1.00 95.88 302 VAL A C 1
ATOM 2428 O O . VAL A 1 302 ? -14.676 9.472 1.853 1.00 95.88 302 VAL A O 1
ATOM 2431 N N . LEU A 1 303 ? -13.959 11.206 3.093 1.00 95.81 303 LEU A N 1
ATOM 2432 C CA . LEU A 1 303 ? -14.251 10.556 4.371 1.00 95.81 303 LEU A CA 1
ATOM 2433 C C . LEU A 1 303 ? -15.732 10.200 4.524 1.00 95.81 303 LEU A C 1
ATOM 2435 O O . LEU A 1 303 ? -16.025 9.106 4.994 1.00 95.81 303 LEU A O 1
ATOM 2439 N N . ASP A 1 304 ? -16.658 11.049 4.075 1.00 94.81 304 ASP A N 1
ATOM 2440 C CA . ASP A 1 304 ? -18.095 10.753 4.108 1.00 94.81 304 ASP A CA 1
ATOM 2441 C C . ASP A 1 304 ? -18.478 9.563 3.199 1.00 94.81 304 ASP A C 1
ATOM 2443 O O . ASP A 1 304 ? -19.186 8.636 3.612 1.00 94.81 304 ASP A O 1
ATOM 2447 N N . GLY A 1 305 ? -17.929 9.515 1.980 1.00 94.25 305 GLY A N 1
ATOM 2448 C CA . GLY A 1 305 ? -18.120 8.389 1.061 1.00 94.25 305 GLY A CA 1
ATOM 2449 C C . GLY A 1 305 ? -17.528 7.075 1.590 1.00 94.25 305 GLY A C 1
ATOM 2450 O O . GLY A 1 305 ? -18.151 6.008 1.490 1.00 94.25 305 GLY A O 1
ATOM 2451 N N . LEU A 1 306 ? -16.342 7.144 2.201 1.00 96.69 306 LEU A N 1
ATOM 2452 C CA . LEU A 1 306 ? -15.681 6.004 2.837 1.00 96.69 306 LEU A CA 1
ATOM 2453 C C . LEU A 1 306 ? -16.412 5.554 4.103 1.00 96.69 306 LEU A C 1
ATOM 2455 O O . LEU A 1 306 ? -16.558 4.355 4.310 1.00 96.69 306 LEU A O 1
ATOM 2459 N N . ARG A 1 307 ? -16.940 6.485 4.902 1.00 95.44 307 ARG A N 1
ATOM 2460 C CA . ARG A 1 307 ? -17.768 6.220 6.086 1.00 95.44 307 ARG A CA 1
ATOM 2461 C C . ARG A 1 307 ? -18.993 5.386 5.736 1.00 95.44 307 ARG A C 1
ATOM 2463 O O . ARG A 1 307 ? -19.260 4.370 6.375 1.00 95.44 307 ARG A O 1
ATOM 2470 N N . ARG A 1 308 ? -19.703 5.765 4.671 1.00 95.31 308 ARG A N 1
ATOM 2471 C CA . ARG A 1 308 ? -20.846 4.998 4.156 1.00 95.31 308 ARG A CA 1
ATOM 2472 C C . ARG A 1 308 ? -20.425 3.608 3.691 1.00 95.31 308 ARG A C 1
ATOM 2474 O O . ARG A 1 308 ? -21.067 2.619 4.043 1.00 95.31 308 ARG A O 1
ATOM 2481 N N . SER A 1 309 ? -19.345 3.543 2.912 1.00 95.12 309 SER A N 1
ATOM 2482 C CA . SER A 1 309 ? -18.824 2.281 2.380 1.00 95.12 309 SER A CA 1
ATOM 2483 C C . SER A 1 309 ? -18.401 1.337 3.507 1.00 95.12 309 SER A C 1
ATOM 2485 O O . SER A 1 309 ? -18.758 0.167 3.460 1.00 95.12 309 SER A O 1
ATOM 2487 N N . LEU A 1 310 ? -17.756 1.856 4.559 1.00 97.00 310 LEU A N 1
ATOM 2488 C CA . LEU A 1 310 ? -17.344 1.107 5.744 1.00 97.00 310 LEU A CA 1
ATOM 2489 C C . LEU A 1 310 ? -18.530 0.410 6.408 1.00 97.00 310 LEU A C 1
ATOM 2491 O O . LEU A 1 310 ? -18.498 -0.803 6.558 1.00 97.00 310 LEU A O 1
ATOM 2495 N N . VAL A 1 311 ? -19.596 1.138 6.762 1.00 96.69 311 VAL A N 1
ATOM 2496 C CA . VAL A 1 311 ? -20.760 0.537 7.442 1.00 96.69 311 VAL A CA 1
ATOM 2497 C C . VAL A 1 311 ? -21.421 -0.534 6.573 1.00 96.69 311 VAL A C 1
ATOM 2499 O O . VAL A 1 311 ? -21.765 -1.607 7.064 1.00 96.69 311 VAL A O 1
ATOM 2502 N N . GLN A 1 312 ? -21.572 -0.262 5.275 1.00 95.88 312 GLN A N 1
ATOM 2503 C CA . GLN A 1 312 ? -22.166 -1.200 4.321 1.00 95.88 312 GLN A CA 1
ATOM 2504 C C . GLN A 1 312 ? -21.323 -2.473 4.146 1.00 95.88 312 GLN A C 1
ATOM 2506 O O . GLN A 1 312 ? -21.862 -3.576 4.117 1.00 95.88 312 GLN A O 1
ATOM 2511 N N . ASP A 1 313 ? -20.004 -2.325 4.022 1.00 96.31 313 ASP A N 1
ATOM 2512 C CA . ASP A 1 313 ? -19.061 -3.426 3.812 1.00 96.31 313 ASP A CA 1
ATOM 2513 C C . ASP A 1 313 ? -18.820 -4.242 5.088 1.00 96.31 313 ASP A C 1
ATOM 2515 O O . ASP A 1 313 ? -18.685 -5.467 5.025 1.00 96.31 313 ASP A O 1
ATOM 2519 N N . MET A 1 314 ? -18.852 -3.595 6.256 1.00 95.19 314 MET A N 1
ATOM 2520 C CA . MET A 1 314 ? -18.710 -4.266 7.548 1.00 95.19 314 MET A CA 1
ATOM 2521 C C . MET A 1 314 ? -19.818 -5.288 7.804 1.00 95.19 314 MET A C 1
ATOM 2523 O O . MET A 1 314 ? -19.579 -6.239 8.535 1.00 95.19 314 MET A O 1
ATOM 2527 N N . VAL A 1 315 ? -20.991 -5.178 7.169 1.00 94.75 315 VAL A N 1
ATOM 2528 C CA . VAL A 1 315 ? -22.031 -6.224 7.238 1.00 94.75 315 VAL A CA 1
ATOM 2529 C C . VAL A 1 315 ? -21.525 -7.561 6.692 1.00 94.75 315 VAL A C 1
ATOM 2531 O O . VAL A 1 315 ? -21.779 -8.608 7.287 1.00 94.75 315 VAL A O 1
ATOM 2534 N N . GLU A 1 316 ? -20.813 -7.542 5.565 1.00 94.19 316 GLU A N 1
ATOM 2535 C CA . GLU A 1 316 ? -20.261 -8.753 4.950 1.00 94.19 316 GLU A CA 1
ATOM 2536 C C . GLU A 1 316 ? -19.053 -9.269 5.735 1.00 94.19 316 GLU A C 1
ATOM 2538 O O . GLU A 1 316 ? -18.932 -10.475 5.961 1.00 94.19 316 GLU A O 1
ATOM 2543 N N . ILE A 1 317 ? -18.195 -8.364 6.217 1.00 94.12 317 ILE A N 1
ATOM 2544 C CA . ILE A 1 317 ? -17.054 -8.738 7.060 1.00 94.12 317 ILE A CA 1
ATOM 2545 C C . ILE A 1 317 ? -17.515 -9.353 8.375 1.00 94.12 317 ILE A C 1
ATOM 2547 O O . ILE A 1 317 ? -17.014 -10.411 8.730 1.00 94.12 317 ILE A O 1
ATOM 2551 N N . TYR A 1 318 ? -18.511 -8.784 9.051 1.00 91.75 318 TYR A N 1
ATOM 2552 C CA . TYR A 1 318 ? -19.023 -9.328 10.311 1.00 91.75 318 TYR A CA 1
ATOM 2553 C C . TYR A 1 318 ? -19.589 -10.746 10.131 1.00 91.75 318 TYR A C 1
ATOM 2555 O O . TYR A 1 318 ? -19.440 -11.599 11.003 1.00 91.75 318 TYR A O 1
ATOM 2563 N N . LYS A 1 319 ? -20.208 -11.036 8.976 1.00 91.69 319 LYS A N 1
ATOM 2564 C CA . LYS A 1 319 ? -20.732 -12.374 8.649 1.00 91.69 319 LYS A CA 1
ATOM 2565 C C . LYS A 1 319 ? -19.632 -13.386 8.329 1.00 91.69 319 LYS A C 1
ATOM 2567 O O . LYS A 1 319 ? -19.736 -14.537 8.742 1.00 91.69 319 LYS A O 1
ATOM 2572 N N . LYS A 1 320 ? -18.613 -12.989 7.559 1.00 92.38 320 LYS A N 1
ATOM 2573 C CA . LYS A 1 320 ? -17.545 -13.894 7.093 1.00 92.38 320 LYS A CA 1
ATOM 2574 C C . LYS A 1 320 ? -16.403 -14.046 8.098 1.00 92.38 320 LYS A C 1
ATOM 2576 O O . LYS A 1 320 ? -15.867 -15.139 8.273 1.00 92.38 320 LYS A O 1
ATOM 2581 N N . PHE A 1 321 ? -16.034 -12.951 8.750 1.00 92.06 321 PHE A N 1
ATOM 2582 C CA . PHE A 1 321 ? -14.897 -12.813 9.657 1.00 92.06 321 PHE A CA 1
ATOM 2583 C C . PHE A 1 321 ? -15.336 -12.094 10.943 1.00 92.06 321 PHE A C 1
ATOM 2585 O O . PHE A 1 321 ? -14.901 -10.972 11.199 1.00 92.06 321 PHE A O 1
ATOM 2592 N N . PRO A 1 322 ? -16.174 -12.727 11.782 1.00 88.75 322 PRO A N 1
ATOM 2593 C CA . PRO A 1 322 ? -16.630 -12.118 13.034 1.00 88.75 322 PRO A CA 1
ATOM 2594 C C . PRO A 1 322 ? -15.479 -11.826 14.008 1.00 88.75 322 PRO A C 1
ATOM 2596 O O . PRO A 1 322 ? -15.613 -10.963 14.863 1.00 88.75 322 PRO A O 1
ATOM 2599 N N . ASP A 1 323 ? -14.345 -12.523 13.866 1.00 85.19 323 ASP A N 1
ATOM 2600 C CA . ASP A 1 323 ? -13.134 -12.311 14.671 1.00 85.19 323 ASP A CA 1
ATOM 2601 C C . ASP A 1 323 ? -12.222 -11.191 14.111 1.00 85.19 323 ASP A C 1
ATOM 2603 O O . ASP A 1 323 ? -11.069 -11.063 14.529 1.00 85.19 323 ASP A O 1
ATOM 2607 N N . ASN A 1 324 ? -12.682 -10.423 13.115 1.00 88.50 324 ASN A N 1
ATOM 2608 C CA . ASN A 1 324 ? -11.943 -9.274 12.599 1.00 88.50 324 ASN A CA 1
ATOM 2609 C C . ASN A 1 324 ? -11.843 -8.186 13.682 1.00 88.50 324 ASN A C 1
ATOM 2611 O O . ASN A 1 324 ? -12.839 -7.833 14.305 1.00 88.50 324 ASN A O 1
ATOM 2615 N N . LEU A 1 325 ? -10.656 -7.597 13.835 1.00 84.50 325 LEU A N 1
ATOM 2616 C CA . LEU A 1 325 ? -10.337 -6.606 14.872 1.00 84.50 325 LEU A CA 1
ATOM 2617 C C . LEU A 1 325 ? -11.287 -5.398 14.909 1.00 84.50 325 LEU A C 1
ATOM 2619 O O . LEU A 1 325 ? -11.549 -4.848 15.973 1.00 84.50 325 LEU A O 1
ATOM 2623 N N . LEU A 1 326 ? -11.822 -4.971 13.762 1.00 89.69 326 LEU A N 1
ATOM 2624 C CA . LEU A 1 326 ? -12.774 -3.863 13.715 1.00 89.69 326 LEU A CA 1
ATOM 2625 C C . LEU A 1 326 ? -14.166 -4.266 14.208 1.00 89.69 326 LEU A C 1
ATOM 2627 O O . LEU A 1 326 ? -14.896 -3.403 14.679 1.00 89.69 326 LEU A O 1
ATOM 2631 N N . CYS A 1 327 ? -14.543 -5.546 14.134 1.00 90.31 327 CYS A N 1
ATOM 2632 C CA . CYS A 1 327 ? -15.842 -6.025 14.624 1.00 90.31 327 CYS A CA 1
ATOM 2633 C C . CYS A 1 327 ? -15.963 -5.922 16.152 1.00 90.31 327 CYS A C 1
ATOM 2635 O O . CYS A 1 327 ? -17.072 -5.793 16.669 1.00 90.31 327 CYS A O 1
ATOM 2637 N N . ASP A 1 328 ? -14.835 -5.911 16.864 1.00 87.69 328 ASP A N 1
ATOM 2638 C CA . ASP A 1 328 ? -14.797 -5.732 18.317 1.00 87.69 328 ASP A CA 1
ATOM 2639 C C . ASP A 1 328 ? -15.077 -4.276 18.736 1.00 87.69 328 ASP A C 1
ATOM 2641 O O . ASP A 1 328 ? -15.446 -4.013 19.883 1.00 87.69 328 ASP A O 1
ATOM 2645 N N . HIS A 1 329 ? -14.967 -3.312 17.814 1.00 91.31 329 HIS A N 1
ATOM 2646 C CA . HIS A 1 329 ? -15.180 -1.904 18.130 1.00 91.31 329 HIS A CA 1
ATOM 2647 C C . HIS A 1 329 ? -16.646 -1.628 18.541 1.00 91.31 329 HIS A C 1
ATOM 2649 O O . HIS A 1 329 ? -17.570 -2.076 17.850 1.00 91.31 329 HIS A O 1
ATOM 2655 N N . PRO A 1 330 ? -16.912 -0.831 19.601 1.00 92.44 330 PRO A N 1
ATOM 2656 C CA . PRO A 1 330 ? -18.263 -0.627 20.145 1.00 92.44 330 PRO A CA 1
ATOM 2657 C C . PRO A 1 330 ? -19.317 -0.172 19.127 1.00 92.44 330 PRO A C 1
ATOM 2659 O O . PRO A 1 330 ? -20.484 -0.545 19.232 1.00 92.44 330 PRO A O 1
ATOM 2662 N N . ILE A 1 331 ? -18.910 0.603 18.117 1.00 93.75 331 ILE A N 1
ATOM 2663 C CA . ILE A 1 331 ? -19.791 1.100 17.045 1.00 93.75 331 ILE A CA 1
ATOM 2664 C C . ILE A 1 331 ? -20.454 -0.049 16.267 1.00 93.75 331 ILE A C 1
ATOM 2666 O O . ILE A 1 331 ? -21.641 0.032 15.954 1.00 93.75 331 ILE A O 1
ATOM 2670 N N . PHE A 1 332 ? -19.724 -1.133 15.993 1.00 93.19 332 PHE A N 1
ATOM 2671 C CA . PHE A 1 332 ? -20.246 -2.284 15.246 1.00 93.19 332 PHE A CA 1
ATOM 2672 C C . PHE A 1 332 ? -20.959 -3.307 16.141 1.00 93.19 332 PHE A C 1
ATOM 2674 O O . PHE A 1 332 ? -21.498 -4.290 15.645 1.00 93.19 332 PHE A O 1
ATOM 2681 N N . ASN A 1 333 ? -21.035 -3.045 17.448 1.00 90.69 333 ASN A N 1
ATOM 2682 C CA . ASN A 1 333 ? -21.784 -3.847 18.417 1.00 90.69 333 ASN A CA 1
ATOM 2683 C C . ASN A 1 333 ? -23.085 -3.160 18.882 1.00 90.69 333 ASN A C 1
ATOM 2685 O O . ASN A 1 333 ? -23.746 -3.615 19.821 1.00 90.69 333 ASN A O 1
ATOM 2689 N N . LEU A 1 334 ? -23.484 -2.074 18.211 1.00 92.25 334 LEU A N 1
ATOM 2690 C CA . LEU A 1 334 ? -24.761 -1.399 18.434 1.00 92.25 334 LEU A CA 1
ATOM 2691 C C . LEU A 1 334 ? -25.937 -2.236 17.917 1.00 92.25 334 LEU A C 1
ATOM 2693 O O . LEU A 1 334 ? -25.863 -2.897 16.881 1.00 92.25 334 LEU A O 1
ATOM 2697 N N . GLU A 1 335 ? -27.075 -2.154 18.607 1.00 91.25 335 GLU A N 1
ATOM 2698 C CA . GLU A 1 335 ? -28.293 -2.872 18.209 1.00 91.25 335 GLU A CA 1
ATOM 2699 C C . GLU A 1 335 ? -28.780 -2.472 16.810 1.00 91.25 335 GLU A C 1
ATOM 2701 O O . GLU A 1 335 ? -29.251 -3.311 16.043 1.00 91.25 335 GLU A O 1
ATOM 2706 N N . GLU A 1 336 ? -28.629 -1.199 16.457 1.00 92.44 336 GLU A N 1
ATOM 2707 C CA . GLU A 1 336 ? -29.008 -0.663 15.149 1.00 92.44 336 GLU A CA 1
ATOM 2708 C C . GLU A 1 336 ? -28.140 -1.250 14.031 1.00 92.44 336 GLU A C 1
ATOM 2710 O O . GLU A 1 336 ? -28.663 -1.589 12.968 1.00 92.44 336 GLU A O 1
ATOM 2715 N N . PHE A 1 337 ? -26.842 -1.457 14.289 1.00 93.38 337 PHE A N 1
ATOM 2716 C CA . PHE A 1 337 ? -25.960 -2.141 13.347 1.00 93.38 337 PHE A CA 1
ATOM 2717 C C . PHE A 1 337 ? -26.363 -3.609 13.176 1.00 93.38 337 PHE A C 1
ATOM 2719 O O . PHE A 1 337 ? -26.462 -4.077 12.046 1.00 93.38 337 PHE A O 1
ATOM 2726 N N . PHE A 1 338 ? -26.687 -4.330 14.256 1.00 91.31 338 PHE A N 1
ATOM 2727 C CA . PHE A 1 338 ? -27.152 -5.721 14.153 1.00 91.31 338 PHE A CA 1
ATOM 2728 C C . PHE A 1 338 ? -28.453 -5.858 13.358 1.00 91.31 338 PHE A C 1
ATOM 2730 O O . PHE A 1 338 ? -28.562 -6.741 12.501 1.00 91.31 338 PHE A O 1
ATOM 2737 N N . LYS A 1 339 ? -29.415 -4.955 13.593 1.00 91.69 339 LYS A N 1
ATOM 2738 C CA . LYS A 1 339 ? -30.663 -4.880 12.816 1.00 91.69 339 LYS A CA 1
ATOM 2739 C C . LYS A 1 339 ? -30.375 -4.651 11.334 1.00 91.69 339 LYS A C 1
ATOM 2741 O O . LYS A 1 339 ? -30.941 -5.343 10.493 1.00 91.69 339 LYS A O 1
ATOM 2746 N N . PHE A 1 340 ? -29.462 -3.736 11.019 1.00 92.69 340 PHE A N 1
ATOM 2747 C CA . PHE A 1 340 ? -29.045 -3.453 9.648 1.00 92.69 340 PHE A CA 1
ATOM 2748 C C . PHE A 1 340 ? -28.311 -4.624 8.981 1.00 92.69 340 PHE A C 1
ATOM 2750 O O . PHE A 1 340 ? -28.598 -4.975 7.835 1.00 92.69 340 PHE A O 1
ATOM 2757 N N . ALA A 1 341 ? -27.394 -5.267 9.707 1.00 89.62 341 ALA A N 1
ATOM 2758 C CA . ALA A 1 341 ? -26.623 -6.406 9.224 1.00 89.62 341 ALA A CA 1
ATOM 2759 C C . ALA A 1 341 ? -27.488 -7.664 9.017 1.00 89.62 341 ALA A C 1
ATOM 2761 O O . ALA A 1 341 ? -27.105 -8.563 8.257 1.00 89.62 341 ALA A O 1
ATOM 2762 N N . GLY A 1 342 ? -28.654 -7.724 9.669 1.00 87.69 342 GLY A N 1
ATOM 2763 C CA . GLY A 1 342 ? -29.524 -8.897 9.690 1.00 87.69 342 GLY A CA 1
ATOM 2764 C C . GLY A 1 342 ? -28.913 -10.054 10.482 1.00 87.69 342 GLY A C 1
ATOM 2765 O O . GLY A 1 342 ? -29.132 -11.213 10.137 1.00 87.69 342 GLY A O 1
ATOM 2766 N N . VAL A 1 343 ? -28.105 -9.749 11.503 1.00 80.94 343 VAL A N 1
ATOM 2767 C CA . VAL A 1 343 ? -27.428 -10.739 12.351 1.00 80.94 343 VAL A CA 1
ATOM 2768 C C . VAL A 1 343 ? -28.073 -10.714 13.734 1.00 80.94 343 VAL A C 1
ATOM 2770 O O . VAL A 1 343 ? -28.269 -9.650 14.319 1.00 80.94 343 VAL A O 1
ATOM 2773 N N . ALA A 1 344 ? -28.430 -11.884 14.269 1.00 66.06 344 ALA A N 1
ATOM 2774 C CA . ALA A 1 344 ? -29.000 -11.970 15.608 1.00 66.06 344 ALA A CA 1
ATOM 2775 C C . ALA A 1 344 ? -27.966 -11.530 16.658 1.00 66.06 344 ALA A C 1
ATOM 2777 O O . ALA A 1 344 ? -26.798 -11.924 16.595 1.00 66.06 344 ALA A O 1
ATOM 2778 N N . ALA A 1 345 ? -28.418 -10.795 17.677 1.00 57.59 345 ALA A N 1
ATOM 2779 C CA . ALA A 1 345 ? -27.608 -10.302 18.796 1.00 57.59 345 ALA A CA 1
ATOM 2780 C C . ALA A 1 345 ? -26.963 -11.410 19.664 1.00 57.59 345 ALA A C 1
ATOM 2782 O O . ALA A 1 345 ? -26.405 -11.121 20.714 1.00 57.59 345 ALA A O 1
ATOM 2783 N N . VAL A 1 346 ? -27.013 -12.677 19.242 1.00 51.31 346 VAL A N 1
ATOM 2784 C CA . VAL A 1 346 ? -26.380 -13.836 19.892 1.00 51.31 346 VAL A CA 1
ATOM 2785 C C . VAL A 1 346 ? -24.850 -13.679 19.969 1.00 51.31 346 VAL A C 1
ATOM 2787 O O . VAL A 1 346 ? -24.220 -14.249 20.853 1.00 51.31 346 VAL A O 1
ATOM 2790 N N . HIS A 1 347 ? -24.252 -12.816 19.139 1.00 50.88 347 HIS A N 1
ATOM 2791 C CA . HIS A 1 347 ? -22.840 -12.428 19.257 1.00 50.88 347 HIS A CA 1
ATOM 2792 C C . HIS A 1 347 ? -22.542 -11.510 20.466 1.00 50.88 347 HIS A C 1
ATOM 2794 O O . HIS A 1 347 ? -21.378 -11.363 20.826 1.00 50.88 347 HIS A O 1
ATOM 2800 N N . LYS A 1 348 ? -23.560 -10.972 21.170 1.00 49.41 348 LYS A N 1
ATOM 2801 C CA . LYS A 1 348 ? -23.399 -10.155 22.398 1.00 49.41 348 LYS A CA 1
ATOM 2802 C C . LYS A 1 348 ? -22.766 -10.907 23.581 1.00 49.41 348 LYS A C 1
ATOM 2804 O O . LYS A 1 348 ? -22.398 -10.268 24.558 1.00 49.41 348 LYS A O 1
ATOM 2809 N N . GLN A 1 349 ? -22.679 -12.241 23.540 1.00 44.19 349 GLN A N 1
ATOM 2810 C CA . GLN A 1 349 ? -22.232 -13.069 24.673 1.00 44.19 349 GLN A CA 1
ATOM 2811 C C . GLN A 1 349 ? -20.803 -13.619 24.558 1.00 44.19 349 GLN A C 1
ATOM 2813 O O . GLN A 1 349 ? -20.410 -14.461 25.366 1.00 44.19 349 GLN A O 1
ATOM 2818 N N . ARG A 1 350 ? -19.982 -13.155 23.610 1.00 48.28 350 ARG A N 1
ATOM 2819 C CA . ARG A 1 350 ? -18.534 -13.362 23.750 1.00 48.28 350 ARG A CA 1
ATOM 2820 C C . ARG A 1 350 ? -18.019 -12.311 24.726 1.00 48.28 350 ARG A C 1
ATOM 2822 O O . ARG A 1 350 ? -17.977 -11.131 24.403 1.00 48.28 350 ARG A O 1
ATOM 2829 N N . ALA A 1 351 ? -17.728 -12.762 25.948 1.00 34.12 351 ALA A N 1
ATOM 2830 C CA . ALA A 1 351 ? -17.162 -11.954 27.020 1.00 34.12 351 ALA A CA 1
ATOM 2831 C C . ALA A 1 351 ? -16.028 -11.058 26.490 1.00 34.12 351 ALA A C 1
ATOM 2833 O O . ALA A 1 351 ? -15.271 -11.519 25.629 1.00 34.12 351 ALA A O 1
ATOM 2834 N N . PRO A 1 352 ? -15.881 -9.821 27.001 1.00 37.12 352 PRO A N 1
ATOM 2835 C CA . PRO A 1 352 ? -14.729 -9.001 26.670 1.00 37.12 352 PRO A CA 1
ATOM 2836 C C . PRO A 1 352 ? -13.483 -9.830 26.975 1.00 37.12 352 PRO A C 1
ATOM 2838 O O . PRO A 1 352 ? -13.266 -10.245 28.118 1.00 37.12 352 PRO A O 1
ATOM 2841 N N . LYS A 1 353 ? -12.681 -10.135 25.949 1.00 40.94 353 LYS A N 1
ATOM 2842 C CA . LYS A 1 353 ? -11.308 -10.565 26.201 1.00 40.94 353 LYS A CA 1
ATOM 2843 C C . LYS A 1 353 ? -10.701 -9.442 27.033 1.00 40.94 353 LYS A C 1
ATOM 2845 O O . LYS A 1 353 ? -10.766 -8.287 26.619 1.00 40.94 353 LYS A O 1
ATOM 2850 N N . ARG A 1 354 ? -10.258 -9.796 28.243 1.00 31.84 354 ARG A N 1
ATOM 2851 C CA . ARG A 1 354 ? -9.663 -8.901 29.240 1.00 31.84 354 ARG A CA 1
ATOM 2852 C C . ARG A 1 354 ? -8.855 -7.800 28.555 1.00 31.84 354 ARG A C 1
ATOM 2854 O O . ARG A 1 354 ? -8.049 -8.093 27.673 1.00 31.84 354 ARG A O 1
ATOM 2861 N N . SER A 1 355 ? -9.094 -6.562 28.981 1.00 33.75 355 SER A N 1
ATOM 2862 C CA . SER A 1 355 ? -8.201 -5.433 28.743 1.00 33.75 355 SER A CA 1
ATOM 2863 C C . SER A 1 355 ? -6.755 -5.891 28.912 1.00 33.75 355 SER A C 1
ATOM 2865 O O . SER A 1 355 ? -6.396 -6.484 29.928 1.00 33.75 355 SER A O 1
ATOM 2867 N N . PHE A 1 356 ? -5.965 -5.659 27.874 1.00 39.69 356 PHE A N 1
ATOM 2868 C CA . PHE A 1 356 ? -4.625 -6.194 27.654 1.00 39.69 356 PHE A CA 1
ATOM 2869 C C . PHE A 1 356 ? -3.556 -5.482 28.506 1.00 39.69 356 PHE A C 1
ATOM 2871 O O . PHE A 1 356 ? -2.494 -5.141 27.993 1.00 39.69 356 PHE A O 1
ATOM 2878 N N . LEU A 1 357 ? -3.849 -5.204 29.782 1.00 39.50 357 LEU A N 1
ATOM 2879 C CA . LEU A 1 357 ? -2.942 -4.459 30.659 1.00 39.50 357 LEU A CA 1
ATOM 2880 C C . LEU A 1 357 ? -2.483 -5.179 31.927 1.00 39.50 357 LEU A C 1
ATOM 2882 O O . LEU A 1 357 ? -1.486 -4.731 32.466 1.00 39.50 357 LEU A O 1
ATOM 2886 N N . ASP A 1 358 ? -3.060 -6.312 32.340 1.00 35.41 358 ASP A N 1
ATOM 2887 C CA . ASP A 1 358 ? -2.575 -7.001 33.546 1.00 35.41 358 ASP A CA 1
ATOM 2888 C C . ASP A 1 358 ? -2.463 -8.533 33.377 1.00 35.41 358 ASP A C 1
ATOM 2890 O O . ASP A 1 358 ? -3.430 -9.226 33.048 1.00 35.41 358 ASP A O 1
ATOM 2894 N N . ASP A 1 359 ? -1.247 -9.005 33.667 1.00 36.38 359 ASP A N 1
ATOM 2895 C CA . ASP A 1 359 ? -0.792 -10.340 34.083 1.00 36.38 359 ASP A CA 1
ATOM 2896 C C . ASP A 1 359 ? -0.456 -11.483 33.087 1.00 36.38 359 ASP A C 1
ATOM 2898 O O . ASP A 1 359 ? -1.279 -12.027 32.351 1.00 36.38 359 ASP A O 1
ATOM 2902 N N . GLU A 1 360 ? 0.815 -11.897 33.243 1.00 36.69 360 GLU A N 1
ATOM 2903 C CA . GLU A 1 360 ? 1.503 -13.172 32.966 1.00 36.69 360 GLU A CA 1
ATOM 2904 C C . GLU A 1 360 ? 1.839 -13.579 31.514 1.00 36.69 360 GLU A C 1
ATOM 2906 O O . GLU A 1 360 ? 1.128 -14.304 30.817 1.00 36.69 360 GLU A O 1
ATOM 2911 N N . GLN A 1 361 ? 3.058 -13.198 31.108 1.00 32.69 361 GLN A N 1
ATOM 2912 C CA . GLN A 1 361 ? 3.791 -13.737 29.960 1.00 32.69 361 GLN A CA 1
ATOM 2913 C C . GLN A 1 361 ? 4.187 -15.219 30.145 1.00 32.69 361 GLN A C 1
ATOM 2915 O O . GLN A 1 361 ? 4.836 -15.563 31.135 1.00 32.69 361 GLN A O 1
ATOM 2920 N N . PRO A 1 362 ? 4.010 -16.080 29.126 1.00 31.88 362 PRO A N 1
ATOM 2921 C CA . PRO A 1 362 ? 4.906 -17.202 28.889 1.00 31.88 362 PRO A CA 1
ATOM 2922 C C . PRO A 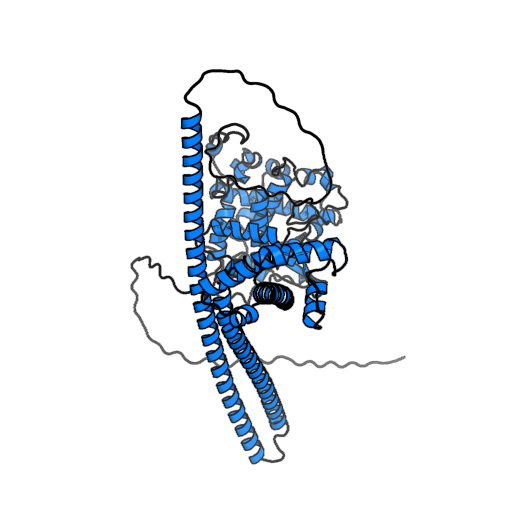1 362 ? 6.155 -16.680 28.165 1.00 31.88 362 PRO A C 1
ATOM 2924 O O . PRO A 1 362 ? 6.080 -16.171 27.047 1.00 31.88 362 PRO A O 1
ATOM 2927 N N . SER A 1 363 ? 7.312 -16.804 28.809 1.00 31.92 363 SER A N 1
ATOM 2928 C CA . SER A 1 363 ? 8.605 -16.347 28.295 1.00 31.92 363 SER A CA 1
ATOM 2929 C C . SER A 1 363 ? 9.015 -17.057 26.994 1.00 31.92 363 SER A C 1
ATOM 2931 O O . SER A 1 363 ? 9.325 -18.249 26.970 1.00 31.92 363 SER A O 1
ATOM 2933 N N . LEU A 1 364 ? 9.081 -16.286 25.907 1.00 33.56 364 LEU A N 1
ATOM 2934 C CA . LEU A 1 364 ? 9.801 -16.588 24.667 1.00 33.56 364 LEU A CA 1
ATOM 2935 C C . LEU A 1 364 ? 10.625 -15.347 24.266 1.00 33.56 364 LEU A C 1
ATOM 2937 O O . LEU A 1 364 ? 10.290 -14.241 24.683 1.00 33.56 364 LEU A O 1
ATOM 2941 N N . PRO A 1 365 ? 11.763 -15.542 23.575 1.00 34.59 365 PRO A N 1
ATOM 2942 C CA . PRO A 1 365 ? 12.963 -14.729 23.753 1.00 34.59 365 PRO A CA 1
ATOM 2943 C C . PRO A 1 365 ? 12.802 -13.295 23.245 1.00 34.59 365 PRO A C 1
ATOM 2945 O O . PRO A 1 365 ? 12.321 -13.079 22.137 1.00 34.59 365 PRO A O 1
ATOM 2948 N N . GLU A 1 366 ? 13.264 -12.370 24.085 1.00 32.19 366 GLU A N 1
ATOM 2949 C CA . GLU A 1 366 ? 13.364 -10.920 23.904 1.00 32.19 366 GLU A CA 1
ATOM 2950 C C . GLU A 1 366 ? 13.659 -10.516 22.447 1.00 32.19 366 GLU A C 1
ATOM 2952 O O . GLU A 1 366 ? 14.735 -10.785 21.909 1.00 32.19 366 GLU A O 1
ATOM 2957 N N . GLU A 1 367 ? 12.685 -9.858 21.808 1.00 36.41 367 GLU A N 1
ATOM 2958 C CA . GLU A 1 367 ? 12.920 -9.055 20.611 1.00 36.41 367 GLU A CA 1
ATOM 2959 C C . GLU A 1 367 ? 13.510 -7.711 21.059 1.00 36.41 367 GLU A C 1
ATOM 2961 O O . GLU A 1 367 ? 12.859 -6.925 21.747 1.00 36.41 367 GLU A O 1
ATOM 2966 N N . GLU A 1 368 ? 14.760 -7.457 20.669 1.00 30.72 368 GLU A N 1
ATOM 2967 C CA . GLU A 1 368 ? 15.430 -6.168 20.823 1.00 30.72 368 GLU A CA 1
ATOM 2968 C C . GLU A 1 368 ? 14.630 -5.075 20.093 1.00 30.72 368 GLU A C 1
ATOM 2970 O O . GLU A 1 368 ? 14.623 -4.963 18.862 1.00 30.72 368 GLU A O 1
ATOM 2975 N N . SER A 1 369 ? 13.943 -4.256 20.886 1.00 31.81 369 SER A N 1
ATOM 2976 C CA . SER A 1 369 ? 13.405 -2.960 20.493 1.00 31.81 369 SER A CA 1
ATOM 2977 C C . SER A 1 369 ? 14.567 -1.997 20.236 1.00 31.81 369 SER A C 1
ATOM 2979 O O . SER A 1 369 ? 15.012 -1.289 21.136 1.00 31.81 369 SER A O 1
ATOM 2981 N N . PHE A 1 370 ? 15.057 -1.949 18.998 1.00 33.88 370 PHE A N 1
ATOM 2982 C CA . PHE A 1 370 ? 15.890 -0.841 18.534 1.00 33.88 370 PHE A CA 1
ATOM 2983 C C . PHE A 1 370 ? 15.005 0.396 18.331 1.00 33.88 370 PHE A C 1
ATOM 2985 O O . PHE A 1 370 ? 14.308 0.522 17.318 1.00 33.88 370 PHE A O 1
ATOM 2992 N N . GLY A 1 371 ? 15.016 1.289 19.324 1.00 33.41 371 GLY A N 1
ATOM 2993 C CA . GLY A 1 371 ? 14.644 2.691 19.143 1.00 33.41 371 GLY A CA 1
ATOM 2994 C C . GLY A 1 371 ? 15.595 3.386 18.155 1.00 33.41 371 GLY A C 1
ATOM 2995 O O . GLY A 1 371 ? 16.643 2.832 17.824 1.00 33.41 371 GLY A O 1
ATOM 2996 N N . PRO A 1 372 ? 15.211 4.550 17.610 1.00 40.69 372 PRO A N 1
ATOM 2997 C CA . PRO A 1 372 ? 16.015 5.251 16.619 1.00 40.69 372 PRO A CA 1
ATOM 2998 C C . PRO A 1 372 ? 17.291 5.809 17.259 1.00 40.69 372 PRO A C 1
ATOM 3000 O O . PRO A 1 372 ? 17.232 6.376 18.344 1.00 40.69 372 PRO A O 1
ATOM 3003 N N . ASP A 1 373 ? 18.409 5.649 16.553 1.00 35.31 373 ASP A N 1
ATOM 3004 C CA . ASP A 1 373 ? 19.718 6.199 16.896 1.00 35.31 373 ASP A CA 1
ATOM 3005 C C . ASP A 1 373 ? 19.628 7.715 17.167 1.00 35.31 373 ASP A C 1
ATOM 3007 O O . ASP A 1 373 ? 19.366 8.506 16.255 1.00 35.31 373 ASP A O 1
ATOM 3011 N N . GLU A 1 374 ? 19.856 8.106 18.421 1.00 40.91 374 GLU A N 1
ATOM 3012 C CA . GLU A 1 374 ? 20.335 9.433 18.807 1.00 40.91 374 GLU A CA 1
ATOM 3013 C C . GLU A 1 374 ? 21.759 9.251 19.353 1.00 40.91 374 GLU A C 1
ATOM 3015 O O . GLU A 1 374 ? 21.967 8.991 20.537 1.00 40.91 374 GLU A O 1
ATOM 3020 N N . ASP A 1 375 ? 22.744 9.336 18.458 1.00 37.66 375 ASP A N 1
ATOM 3021 C CA . ASP A 1 375 ? 24.106 9.714 18.825 1.00 37.66 375 ASP A CA 1
ATOM 3022 C C . ASP A 1 375 ? 24.096 11.227 19.092 1.00 37.66 375 ASP A C 1
ATOM 3024 O O . ASP A 1 375 ? 23.875 12.003 18.163 1.00 37.66 375 ASP A O 1
ATOM 3028 N N . ASP A 1 376 ? 24.236 11.637 20.355 1.00 37.94 376 ASP A N 1
ATOM 3029 C CA . ASP A 1 376 ? 25.269 12.570 20.839 1.00 37.94 376 ASP A CA 1
ATOM 3030 C C . ASP A 1 376 ? 24.903 13.188 22.206 1.00 37.94 376 ASP A C 1
ATOM 3032 O O . ASP A 1 376 ? 23.779 13.608 22.464 1.00 37.94 376 ASP A O 1
ATOM 3036 N N . GLU A 1 377 ? 25.931 13.296 23.053 1.00 39.78 377 GLU A N 1
ATOM 3037 C CA . GLU A 1 377 ? 26.010 14.101 24.281 1.00 39.78 377 GLU A CA 1
ATOM 3038 C C . GLU A 1 377 ? 25.192 13.660 25.515 1.00 39.78 377 GLU A C 1
ATOM 3040 O O . GLU A 1 377 ? 24.101 14.157 25.788 1.00 39.78 377 GLU A O 1
ATOM 3045 N N . ARG A 1 378 ? 25.838 12.894 26.413 1.00 34.31 378 ARG A N 1
ATOM 3046 C CA . ARG A 1 378 ? 26.237 13.414 27.744 1.00 34.31 378 ARG A CA 1
ATOM 3047 C C . ARG A 1 378 ? 27.118 12.440 28.531 1.00 34.31 378 ARG A C 1
ATOM 3049 O O . ARG A 1 378 ? 26.754 11.312 28.836 1.00 34.31 378 ARG A O 1
ATOM 3056 N N . LEU A 1 379 ? 28.294 12.965 28.858 1.00 38.97 379 LEU A N 1
ATOM 3057 C CA . LEU A 1 379 ? 29.262 12.490 29.837 1.00 38.97 379 LEU A CA 1
ATOM 3058 C C . LEU A 1 379 ? 28.680 12.482 31.259 1.00 38.97 379 LEU A C 1
ATOM 3060 O O . LEU A 1 379 ? 27.949 13.400 31.614 1.00 38.97 379 LEU A O 1
ATOM 3064 N N . ASN A 1 380 ? 29.161 11.516 32.049 1.00 38.47 380 ASN A N 1
ATOM 3065 C CA . ASN A 1 380 ? 29.345 11.524 33.505 1.00 38.47 380 ASN A CA 1
ATOM 3066 C C . ASN A 1 380 ? 28.147 11.894 34.391 1.00 38.47 380 ASN A C 1
ATOM 3068 O O . ASN A 1 380 ? 27.796 13.066 34.490 1.00 38.47 380 ASN A O 1
ATOM 3072 N N . GLN A 1 381 ? 27.674 10.914 35.167 1.00 34.84 381 GLN A N 1
ATOM 3073 C CA . GLN A 1 381 ? 27.470 11.053 36.617 1.00 34.84 381 GLN A CA 1
ATOM 3074 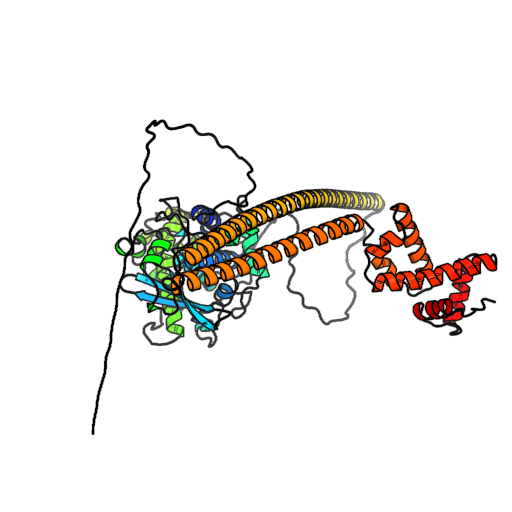C C . GLN A 1 381 ? 27.184 9.679 37.251 1.00 34.84 381 GLN A C 1
ATOM 3076 O O . GLN A 1 381 ? 26.181 9.050 36.929 1.00 34.84 381 GLN A O 1
ATOM 3081 N N . ASP A 1 382 ? 28.154 9.247 38.064 1.00 35.34 382 ASP A N 1
ATOM 3082 C CA . ASP A 1 382 ? 28.056 8.680 39.422 1.00 35.34 382 ASP A CA 1
ATOM 3083 C C . ASP A 1 382 ? 27.149 7.444 39.610 1.00 35.34 382 ASP A C 1
ATOM 3085 O O . ASP A 1 382 ? 25.946 7.472 39.367 1.00 35.34 382 ASP A O 1
ATOM 3089 N N . GLU A 1 383 ? 27.696 6.248 39.863 1.00 43.81 383 GLU A N 1
ATOM 3090 C CA . GLU A 1 383 ? 28.236 5.765 41.156 1.00 43.81 383 GLU A CA 1
ATOM 3091 C C . GLU A 1 383 ? 27.261 5.936 42.341 1.00 43.81 383 GLU A C 1
ATOM 3093 O O . GLU A 1 383 ? 26.660 6.985 42.541 1.00 43.81 383 GLU A O 1
ATOM 3098 N N . ASP A 1 384 ? 27.152 4.850 43.114 1.00 39.44 384 ASP A N 1
ATOM 3099 C CA . ASP A 1 384 ? 26.441 4.668 44.388 1.00 39.44 384 ASP A CA 1
ATOM 3100 C C . ASP A 1 384 ? 24.950 4.273 44.355 1.00 39.44 384 ASP A C 1
ATOM 3102 O O . ASP A 1 384 ? 24.033 5.090 44.315 1.00 39.44 384 ASP A O 1
ATOM 3106 N N . ASN A 1 385 ? 24.712 2.961 44.488 1.00 35.84 385 ASN A N 1
ATOM 3107 C CA . ASN A 1 385 ? 23.749 2.419 45.456 1.00 35.84 385 ASN A CA 1
ATOM 3108 C C . ASN A 1 385 ? 24.037 0.926 45.695 1.00 35.84 385 ASN A C 1
ATOM 3110 O O . ASN A 1 385 ? 23.359 0.034 45.180 1.00 35.84 385 ASN A O 1
ATOM 3114 N N . GLU A 1 386 ? 25.076 0.669 46.488 1.00 42.00 386 GLU A N 1
ATOM 3115 C CA . GLU A 1 386 ? 25.110 -0.495 47.370 1.00 42.00 386 GLU A CA 1
ATOM 3116 C C . GLU A 1 386 ? 24.314 -0.130 48.626 1.00 42.00 386 GLU A C 1
ATOM 3118 O O . GLU A 1 386 ? 24.711 0.780 49.342 1.00 42.00 386 GLU A O 1
ATOM 3123 N N . ASP A 1 387 ? 23.190 -0.804 48.882 1.00 39.66 387 ASP A N 1
ATOM 3124 C CA . ASP A 1 387 ? 22.917 -1.325 50.224 1.00 39.66 387 ASP A CA 1
ATOM 3125 C C . ASP A 1 387 ? 21.678 -2.229 50.274 1.00 39.66 387 ASP A C 1
ATOM 3127 O O . ASP A 1 387 ? 20.667 -2.001 49.608 1.00 39.66 387 ASP A O 1
ATOM 3131 N N . ASN A 1 388 ? 21.777 -3.215 51.170 1.00 40.12 388 ASN A N 1
ATOM 3132 C CA . ASN A 1 388 ? 20.784 -4.200 51.618 1.00 40.12 388 ASN A CA 1
ATOM 3133 C C . ASN A 1 388 ? 20.709 -5.528 50.843 1.00 40.12 388 ASN A C 1
ATOM 3135 O O . ASN A 1 388 ? 19.888 -5.720 49.947 1.00 40.12 388 ASN A O 1
ATOM 3139 N N . ASN A 1 389 ? 21.459 -6.531 51.318 1.00 38.81 389 ASN A N 1
ATOM 3140 C CA . ASN A 1 389 ? 20.817 -7.546 52.163 1.00 38.81 389 ASN A CA 1
ATOM 3141 C C . ASN A 1 389 ? 21.806 -8.467 52.901 1.00 38.81 389 ASN A C 1
ATOM 3143 O O . ASN A 1 389 ? 22.718 -9.054 52.326 1.00 38.81 389 ASN A O 1
ATOM 3147 N N . GLU A 1 390 ? 21.508 -8.570 54.192 1.00 40.41 390 GLU A N 1
ATOM 3148 C CA . GLU A 1 390 ? 21.931 -9.467 55.268 1.00 40.41 390 GLU A CA 1
ATOM 3149 C C . GLU A 1 390 ? 22.439 -10.879 54.898 1.00 40.41 390 GLU A C 1
ATOM 3151 O O . GLU A 1 390 ? 21.744 -11.723 54.333 1.00 40.41 390 GLU A O 1
ATOM 3156 N N . ASP A 1 391 ? 23.684 -11.111 55.313 1.00 47.84 391 ASP A N 1
ATOM 3157 C CA . ASP A 1 391 ? 24.205 -12.213 56.136 1.00 47.84 391 ASP A CA 1
ATOM 3158 C C . ASP A 1 391 ? 23.271 -13.405 56.469 1.00 47.84 391 ASP A C 1
ATOM 3160 O O . ASP A 1 391 ? 22.529 -13.379 57.450 1.00 47.84 391 ASP A O 1
ATOM 3164 N N . ILE A 1 392 ? 23.404 -14.510 55.716 1.00 42.34 392 ILE A N 1
ATOM 3165 C CA . ILE A 1 392 ? 23.193 -15.882 56.215 1.00 42.34 392 ILE A CA 1
ATOM 3166 C C . ILE A 1 392 ? 24.210 -16.832 55.554 1.00 42.34 392 ILE A C 1
ATOM 3168 O O . ILE A 1 392 ? 24.105 -17.141 54.370 1.00 42.34 392 ILE A O 1
ATOM 3172 N N . GLY A 1 393 ? 25.105 -17.400 56.365 1.00 40.59 393 GLY A N 1
ATOM 3173 C CA . GLY A 1 393 ? 25.369 -18.845 56.358 1.00 40.59 393 GLY A CA 1
ATOM 3174 C C . GLY A 1 393 ? 26.360 -19.419 55.339 1.00 40.59 393 GLY A C 1
ATOM 3175 O O . GLY A 1 393 ? 26.066 -19.627 54.166 1.00 40.59 393 GLY A O 1
ATOM 3176 N N . ASP A 1 394 ? 27.504 -19.804 55.891 1.00 50.03 394 ASP A N 1
ATOM 3177 C CA . ASP A 1 394 ? 28.657 -20.507 55.336 1.00 50.03 394 ASP A CA 1
ATOM 3178 C C . ASP A 1 394 ? 28.410 -21.788 54.494 1.00 50.03 394 ASP A C 1
ATOM 3180 O O . ASP A 1 394 ? 27.515 -22.595 54.744 1.00 50.03 394 ASP A O 1
ATOM 3184 N N . SER A 1 395 ? 29.380 -22.036 53.600 1.00 51.03 395 SER A N 1
ATOM 3185 C CA . SER A 1 395 ? 29.854 -23.338 53.074 1.00 51.03 395 SER A CA 1
ATOM 3186 C C . SER A 1 395 ? 29.285 -23.990 51.794 1.00 51.03 395 SER A C 1
ATOM 3188 O O . SER A 1 395 ? 29.891 -24.953 51.332 1.00 51.03 395 SER A O 1
ATOM 3190 N N . ASP A 1 396 ? 28.251 -23.465 51.118 1.00 53.16 396 ASP A N 1
ATOM 3191 C CA . ASP A 1 396 ? 27.744 -24.083 49.855 1.00 53.16 396 ASP A CA 1
ATOM 3192 C C . ASP A 1 396 ? 27.784 -23.163 48.607 1.00 53.16 396 ASP A C 1
ATOM 3194 O O . ASP A 1 396 ? 27.423 -23.541 47.486 1.00 53.16 396 ASP A O 1
ATOM 3198 N N . SER A 1 397 ? 28.298 -21.940 48.772 1.00 55.56 397 SER A N 1
ATOM 3199 C CA . SER A 1 397 ? 28.315 -20.884 47.744 1.00 55.56 397 SER A CA 1
ATOM 3200 C C . SER A 1 397 ? 29.164 -21.236 46.506 1.00 55.56 397 SER A C 1
ATOM 3202 O O . SER A 1 397 ? 28.741 -21.044 45.360 1.00 55.56 397 SER A O 1
ATOM 3204 N N . MET A 1 398 ? 30.328 -21.867 46.701 1.00 56.69 398 MET A N 1
ATOM 3205 C CA . MET A 1 398 ? 31.272 -22.150 45.610 1.00 56.69 398 MET A CA 1
ATOM 3206 C C . MET A 1 398 ? 30.764 -23.244 44.648 1.00 56.69 398 MET A C 1
ATOM 3208 O O . MET A 1 398 ? 30.992 -23.182 43.435 1.00 56.69 398 MET A O 1
ATOM 3212 N N . ALA A 1 399 ? 30.010 -24.225 45.161 1.00 58.72 399 ALA A N 1
ATOM 3213 C CA . ALA A 1 399 ? 29.411 -25.295 44.361 1.00 58.72 399 ALA A CA 1
ATOM 3214 C C . ALA A 1 399 ? 28.230 -24.789 43.510 1.00 58.72 399 ALA A C 1
ATOM 3216 O O . ALA A 1 399 ? 28.044 -25.220 42.362 1.00 58.72 399 ALA A O 1
ATOM 3217 N N . ILE A 1 400 ? 27.457 -23.836 44.040 1.00 62.78 400 ILE A N 1
ATOM 3218 C CA . ILE A 1 400 ? 26.348 -23.189 43.331 1.00 62.78 400 ILE A CA 1
ATOM 3219 C C . ILE A 1 400 ? 26.887 -22.279 42.220 1.00 62.78 400 ILE A C 1
ATOM 3221 O O . ILE A 1 400 ? 26.383 -22.317 41.092 1.00 62.78 400 ILE A O 1
ATOM 3225 N N . GLU A 1 401 ? 27.959 -21.527 42.476 1.00 65.00 401 GLU A N 1
ATOM 3226 C CA . GLU A 1 401 ? 28.573 -20.661 41.468 1.00 65.00 401 GLU A CA 1
ATOM 3227 C C . GLU A 1 401 ? 29.234 -21.462 40.332 1.00 65.00 401 GLU A C 1
ATOM 3229 O O . GLU A 1 401 ? 29.071 -21.134 39.152 1.00 65.00 401 GLU A O 1
ATOM 3234 N N . MET A 1 402 ? 29.892 -22.584 40.645 1.00 66.25 402 MET A N 1
ATOM 3235 C CA . MET A 1 402 ? 30.483 -23.464 39.632 1.00 66.25 402 MET A CA 1
ATOM 3236 C C . MET A 1 402 ? 29.406 -24.156 38.766 1.00 66.25 402 MET A C 1
ATOM 3238 O O . MET A 1 402 ? 29.563 -24.262 37.543 1.00 66.25 402 MET A O 1
ATOM 3242 N N . LYS A 1 403 ? 28.250 -24.529 39.343 1.00 69.38 403 LYS A N 1
ATOM 3243 C CA . LYS A 1 403 ? 27.073 -25.005 38.580 1.00 69.38 403 LYS A CA 1
ATOM 3244 C C . LYS A 1 403 ? 26.466 -23.909 37.694 1.00 69.38 403 LYS A C 1
ATOM 3246 O O . LYS A 1 403 ? 26.089 -24.188 36.549 1.00 69.38 403 LYS A O 1
ATOM 3251 N N . ARG A 1 404 ? 26.416 -22.655 38.157 1.00 69.50 404 ARG A N 1
ATOM 3252 C CA . ARG A 1 404 ? 25.954 -21.505 37.352 1.00 69.50 404 ARG A CA 1
ATOM 3253 C C . ARG A 1 404 ? 26.905 -21.213 36.181 1.00 69.50 404 ARG A C 1
ATOM 3255 O O . ARG A 1 404 ? 26.447 -21.047 35.051 1.00 69.50 404 ARG A O 1
ATOM 3262 N N . LYS A 1 405 ? 28.225 -21.275 36.393 1.00 70.50 405 LYS A N 1
ATOM 3263 C CA . LYS A 1 405 ? 29.233 -21.133 35.321 1.00 70.50 405 LYS A CA 1
ATOM 3264 C C . LYS A 1 405 ? 29.162 -22.281 34.302 1.00 70.50 405 LYS A C 1
ATOM 3266 O O . LYS A 1 405 ? 29.165 -22.033 33.097 1.00 70.50 405 LYS A O 1
ATOM 3271 N N . SER A 1 406 ? 28.978 -23.524 34.758 1.00 72.38 406 SER A N 1
ATOM 3272 C CA . SER A 1 406 ? 28.821 -24.697 33.879 1.00 72.38 406 SER A CA 1
ATOM 3273 C C . SER A 1 406 ? 27.553 -24.633 33.015 1.00 72.38 406 SER A C 1
ATOM 3275 O O . SER A 1 406 ? 27.582 -24.939 31.821 1.00 72.38 406 SER A O 1
ATOM 3277 N N . THR A 1 407 ? 26.427 -24.194 33.582 1.00 74.25 407 THR A N 1
ATOM 3278 C CA . THR A 1 407 ? 25.166 -24.051 32.831 1.00 74.25 407 THR A CA 1
ATOM 3279 C C . THR A 1 407 ? 25.208 -22.887 31.836 1.00 74.25 407 THR A C 1
ATOM 3281 O O . THR A 1 407 ? 24.680 -23.027 30.730 1.00 74.25 407 THR A O 1
ATOM 3284 N N . ARG A 1 408 ? 25.908 -21.786 32.155 1.00 72.94 408 ARG A N 1
ATOM 3285 C CA . ARG A 1 408 ? 26.157 -20.671 31.223 1.00 72.94 408 ARG A CA 1
ATOM 3286 C C . ARG A 1 408 ? 27.036 -21.095 30.039 1.00 72.94 408 ARG A C 1
ATOM 3288 O O . ARG A 1 408 ? 26.666 -20.827 28.897 1.00 72.94 408 ARG A O 1
ATOM 3295 N N . ALA A 1 409 ? 28.109 -21.850 30.287 1.00 75.00 409 ALA A N 1
ATOM 3296 C CA . ALA A 1 409 ? 28.967 -22.407 29.237 1.00 75.00 409 ALA A CA 1
ATOM 3297 C C . ALA A 1 409 ? 28.214 -23.399 28.327 1.00 75.00 409 ALA A C 1
ATOM 3299 O O . ALA A 1 409 ? 28.343 -23.358 27.105 1.00 75.00 409 ALA A O 1
ATOM 3300 N N . LYS A 1 410 ? 27.347 -24.250 28.896 1.00 78.31 410 LYS A N 1
ATOM 3301 C CA . LYS A 1 410 ? 26.489 -25.158 28.112 1.00 78.31 410 LYS A CA 1
ATOM 3302 C C . LYS A 1 410 ? 25.488 -24.401 27.231 1.00 78.31 410 LYS A C 1
ATOM 3304 O O . LYS A 1 410 ? 25.293 -24.786 26.079 1.00 78.31 410 LYS A O 1
ATOM 3309 N N . LYS A 1 411 ? 24.879 -23.319 27.736 1.00 78.06 411 LYS A N 1
ATOM 3310 C CA . LYS A 1 411 ? 23.983 -22.454 26.944 1.00 78.06 411 LYS A CA 1
ATOM 3311 C C . LYS A 1 411 ? 24.731 -21.745 25.809 1.00 78.06 411 LYS A C 1
ATOM 3313 O O . LYS A 1 411 ? 24.236 -21.738 24.684 1.00 78.06 411 LYS A O 1
ATOM 3318 N N . GLN A 1 412 ? 25.930 -21.220 26.068 1.00 78.00 412 GLN A N 1
ATOM 3319 C CA . GLN A 1 412 ? 26.772 -20.600 25.036 1.00 78.00 412 GLN A CA 1
ATOM 3320 C C . GLN A 1 412 ? 27.207 -21.605 23.962 1.00 78.00 412 GLN A C 1
ATOM 3322 O O . GLN A 1 412 ? 27.061 -21.317 22.779 1.00 78.00 412 GLN A O 1
ATOM 3327 N N . ASN A 1 413 ? 27.621 -22.815 24.346 1.00 81.62 413 ASN A N 1
ATOM 3328 C CA . ASN A 1 413 ? 27.972 -23.867 23.388 1.00 81.62 413 ASN A CA 1
ATOM 3329 C C . ASN A 1 413 ? 26.774 -24.323 22.544 1.00 81.62 413 ASN A C 1
ATOM 3331 O O . ASN A 1 413 ? 26.931 -24.619 21.361 1.00 81.62 413 ASN A O 1
ATOM 3335 N N . LYS A 1 414 ? 25.560 -24.347 23.111 1.00 85.25 414 LYS A N 1
ATOM 3336 C CA . LYS A 1 414 ? 24.339 -24.630 22.340 1.00 85.25 414 LYS A CA 1
ATOM 3337 C C . LYS A 1 414 ? 24.049 -23.523 21.317 1.00 85.25 414 LYS A C 1
ATOM 3339 O O . LYS A 1 414 ? 23.684 -23.840 20.189 1.00 85.25 414 LYS A O 1
ATOM 3344 N N . ARG A 1 415 ? 24.263 -22.253 21.687 1.00 81.94 415 ARG A N 1
ATOM 3345 C CA . ARG A 1 415 ? 24.118 -21.094 20.786 1.00 81.94 415 ARG A CA 1
ATOM 3346 C C . ARG A 1 415 ? 25.176 -21.087 19.677 1.00 81.94 415 ARG A C 1
ATOM 3348 O O . ARG A 1 415 ? 24.840 -20.815 18.531 1.00 81.94 415 ARG A O 1
ATOM 3355 N N . LEU A 1 416 ? 26.422 -21.439 19.994 1.00 82.50 416 LEU A N 1
ATOM 3356 C CA . LEU A 1 416 ? 27.495 -21.606 19.007 1.00 82.50 416 LEU A CA 1
ATOM 3357 C C . LEU A 1 416 ? 27.140 -22.679 17.979 1.00 82.50 416 LEU A C 1
ATOM 3359 O O . LEU A 1 416 ? 27.141 -22.389 16.791 1.00 82.50 416 LEU A O 1
ATOM 3363 N N . ARG A 1 417 ? 26.694 -23.860 18.421 1.00 86.19 417 ARG A N 1
ATOM 3364 C CA . ARG A 1 417 ? 26.269 -24.930 17.503 1.00 86.19 417 ARG A CA 1
ATOM 3365 C 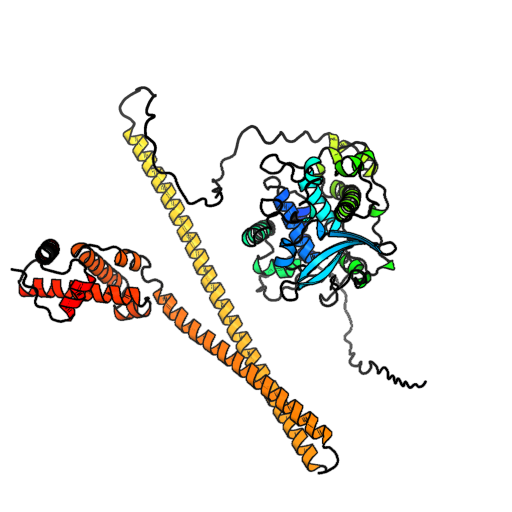C . ARG A 1 417 ? 25.071 -24.541 16.636 1.00 86.19 417 ARG A C 1
ATOM 3367 O O . ARG A 1 417 ? 25.021 -24.910 15.468 1.00 86.19 417 ARG A O 1
ATOM 3374 N N . SER A 1 418 ? 24.103 -23.792 17.177 1.00 85.94 418 SER A N 1
ATOM 3375 C CA . SER A 1 418 ? 22.988 -23.297 16.358 1.00 85.94 418 SER A CA 1
ATOM 3376 C C . SER A 1 418 ? 23.441 -22.264 15.325 1.00 85.94 418 SER A C 1
ATOM 3378 O O . SER A 1 418 ? 22.913 -22.247 14.219 1.00 85.94 418 SER A O 1
ATOM 3380 N N . LEU A 1 419 ? 24.425 -21.424 15.666 1.00 80.81 419 LEU A N 1
ATOM 3381 C CA . LEU A 1 419 ? 25.001 -20.453 14.735 1.00 80.81 419 LEU A CA 1
ATOM 3382 C C . LEU A 1 419 ? 25.836 -21.144 13.652 1.00 80.81 419 LEU A C 1
ATOM 3384 O O . LEU A 1 419 ? 25.695 -20.802 12.485 1.00 80.81 419 LEU A O 1
ATOM 3388 N N . GLU A 1 420 ? 26.641 -22.145 14.009 1.00 87.06 420 GLU A N 1
ATOM 3389 C CA . GLU A 1 420 ? 27.390 -22.972 13.053 1.00 87.06 420 GLU A CA 1
ATOM 3390 C C . GLU A 1 420 ? 26.442 -23.659 12.062 1.00 87.06 420 GLU A C 1
ATOM 3392 O O . GLU A 1 420 ? 26.627 -23.540 10.852 1.00 87.06 420 GLU A O 1
ATOM 3397 N N . SER A 1 421 ? 25.358 -24.268 12.555 1.00 88.94 421 SER A N 1
ATOM 3398 C CA . SER A 1 421 ? 24.336 -24.887 11.702 1.00 88.94 421 SER A CA 1
ATOM 3399 C C . SER A 1 421 ? 23.629 -23.872 10.789 1.00 88.94 421 SER A C 1
ATOM 3401 O O . SER A 1 421 ? 23.388 -24.156 9.615 1.00 88.94 421 SER A O 1
ATOM 3403 N N . ALA A 1 422 ? 23.345 -22.659 11.280 1.00 82.69 422 ALA A N 1
ATOM 3404 C CA . ALA A 1 422 ? 22.775 -21.590 10.458 1.00 82.69 422 ALA A CA 1
ATOM 3405 C C . ALA A 1 422 ? 23.753 -21.106 9.371 1.00 82.69 422 ALA A C 1
ATOM 3407 O O . ALA A 1 422 ? 23.343 -20.847 8.240 1.00 82.69 422 ALA A O 1
ATOM 3408 N N . VAL A 1 423 ? 25.050 -21.018 9.683 1.00 83.38 423 VAL A N 1
ATOM 3409 C CA . VAL A 1 423 ? 26.094 -20.655 8.714 1.00 83.38 423 VAL A CA 1
ATOM 3410 C C . VAL A 1 423 ? 26.243 -21.735 7.640 1.00 83.38 423 VAL A C 1
ATOM 3412 O O . VAL A 1 423 ? 26.317 -21.394 6.461 1.00 83.38 423 VAL A O 1
ATOM 3415 N N . GLU A 1 424 ? 26.224 -23.019 8.003 1.00 87.69 424 GLU A N 1
ATOM 3416 C CA . GLU A 1 424 ? 26.246 -24.129 7.038 1.00 87.69 424 GLU A CA 1
ATOM 3417 C C . GLU A 1 424 ? 25.032 -24.106 6.100 1.00 87.69 424 GLU A C 1
ATOM 3419 O O . GLU A 1 424 ? 25.172 -24.296 4.885 1.00 87.69 424 GLU A O 1
ATOM 3424 N N . LEU A 1 425 ? 23.843 -23.807 6.634 1.00 88.44 425 LEU A N 1
ATOM 3425 C CA . LEU A 1 425 ? 22.631 -23.650 5.834 1.00 88.44 425 LEU A CA 1
ATOM 3426 C C . LEU A 1 425 ? 22.770 -22.495 4.832 1.00 88.44 425 LEU A C 1
ATOM 3428 O O . LEU A 1 425 ? 22.502 -22.676 3.643 1.00 88.44 425 LEU A O 1
ATOM 3432 N N . ILE A 1 426 ? 23.257 -21.333 5.281 1.00 81.75 426 ILE A N 1
ATOM 3433 C CA . ILE A 1 426 ? 23.486 -20.164 4.416 1.00 81.75 426 ILE A CA 1
ATOM 3434 C C . ILE A 1 426 ? 24.530 -20.478 3.338 1.00 81.75 426 ILE A C 1
ATOM 3436 O O . ILE A 1 426 ? 24.335 -20.134 2.174 1.00 81.75 426 ILE A O 1
ATOM 3440 N N . GLN A 1 427 ? 25.622 -21.164 3.682 1.00 82.69 427 GLN A N 1
ATOM 3441 C CA . GLN A 1 427 ? 26.638 -21.572 2.706 1.00 82.69 427 GLN A CA 1
ATOM 3442 C C . GLN A 1 427 ? 26.073 -22.537 1.658 1.00 82.69 427 GLN A C 1
ATOM 3444 O O . GLN A 1 427 ? 26.439 -22.462 0.482 1.00 82.69 427 GLN A O 1
ATOM 3449 N N . THR A 1 428 ? 25.176 -23.435 2.064 1.00 87.44 428 THR A N 1
ATOM 3450 C CA . THR A 1 428 ? 24.500 -24.368 1.154 1.00 87.44 428 THR A CA 1
ATOM 3451 C C . THR A 1 428 ? 23.575 -23.617 0.196 1.00 87.44 428 THR A C 1
ATOM 3453 O O . THR A 1 428 ? 23.680 -23.804 -1.016 1.00 87.44 428 THR A O 1
ATOM 3456 N N . GLN A 1 429 ? 22.776 -22.677 0.709 1.00 81.50 429 GLN A N 1
ATOM 3457 C CA . GLN A 1 429 ? 21.917 -21.808 -0.104 1.00 81.50 429 GLN A CA 1
ATOM 3458 C C . GLN A 1 429 ? 22.720 -20.934 -1.078 1.00 81.50 429 GLN A C 1
ATOM 3460 O O . GLN A 1 429 ? 22.338 -20.774 -2.234 1.00 81.50 429 GLN A O 1
ATOM 3465 N N . GLN A 1 430 ? 23.869 -20.399 -0.653 1.00 78.00 430 GLN A N 1
ATOM 3466 C CA . GLN A 1 430 ? 24.751 -19.627 -1.532 1.00 78.00 430 GLN A CA 1
ATOM 3467 C C . GLN A 1 430 ? 25.324 -20.481 -2.670 1.00 78.00 430 GLN A C 1
ATOM 3469 O O . GLN A 1 430 ? 25.402 -20.013 -3.806 1.00 78.00 430 GLN A O 1
ATOM 3474 N N . LYS A 1 431 ? 25.706 -21.738 -2.403 1.00 82.44 431 LYS A N 1
ATOM 3475 C CA . LYS A 1 431 ? 26.184 -22.663 -3.447 1.00 82.44 431 LYS A CA 1
ATOM 3476 C C . LYS A 1 431 ? 25.097 -22.975 -4.474 1.00 82.44 431 LYS A C 1
ATOM 3478 O O . LYS A 1 431 ? 25.401 -23.038 -5.666 1.00 82.44 431 LYS A O 1
ATOM 3483 N N . GLU A 1 432 ? 23.861 -23.155 -4.020 1.00 84.12 432 GLU A N 1
ATOM 3484 C CA . GLU A 1 432 ? 22.708 -23.400 -4.887 1.00 84.12 432 GLU A CA 1
ATOM 3485 C C . GLU A 1 432 ? 22.384 -22.171 -5.747 1.00 84.12 432 GLU A C 1
ATOM 3487 O O . GLU A 1 432 ? 22.363 -22.272 -6.971 1.00 84.12 432 GLU A O 1
ATOM 3492 N N . LEU A 1 433 ? 22.319 -20.980 -5.143 1.00 80.81 433 LEU A N 1
ATOM 3493 C CA . LEU A 1 433 ? 22.097 -19.724 -5.865 1.00 80.81 433 LEU A CA 1
ATOM 3494 C C . LEU A 1 433 ? 23.158 -19.477 -6.951 1.00 80.81 433 LEU A C 1
ATOM 3496 O O . LEU A 1 433 ? 22.840 -19.077 -8.068 1.00 80.81 433 LEU A O 1
ATOM 3500 N N . VAL A 1 434 ? 24.435 -19.738 -6.655 1.00 78.31 434 VAL A N 1
ATOM 3501 C CA . VAL A 1 434 ? 25.524 -19.588 -7.638 1.00 78.31 434 VAL A CA 1
ATOM 3502 C C . VAL A 1 434 ? 25.371 -20.567 -8.807 1.00 78.31 434 VAL A C 1
ATOM 3504 O O . VAL A 1 434 ? 25.715 -20.229 -9.944 1.00 78.31 434 VAL A O 1
ATOM 3507 N N . LYS A 1 435 ? 24.869 -21.780 -8.550 1.00 85.19 435 LYS A N 1
ATOM 3508 C CA . LYS A 1 435 ? 24.577 -22.767 -9.596 1.00 85.19 435 LYS A CA 1
ATOM 3509 C C . LYS A 1 435 ? 23.437 -22.280 -10.494 1.00 85.19 435 LYS A C 1
ATOM 3511 O O . LYS A 1 435 ? 23.578 -22.350 -11.715 1.00 85.19 435 LYS A O 1
ATOM 3516 N N . ASP A 1 436 ? 22.381 -21.728 -9.910 1.00 80.44 436 ASP A N 1
ATOM 3517 C CA . ASP A 1 436 ? 21.225 -21.217 -10.650 1.00 80.44 436 ASP A CA 1
ATOM 3518 C C . ASP A 1 436 ? 21.589 -20.006 -11.512 1.00 80.44 436 ASP A C 1
ATOM 3520 O O . ASP A 1 436 ? 21.299 -19.990 -12.708 1.00 80.44 436 ASP A O 1
ATOM 3524 N N . VAL A 1 437 ? 22.343 -19.047 -10.963 1.00 76.88 437 VAL A N 1
ATOM 3525 C CA . VAL A 1 437 ? 22.814 -17.886 -11.736 1.00 76.88 437 VAL A CA 1
ATOM 3526 C C . VAL A 1 437 ? 23.712 -18.317 -12.900 1.00 76.88 437 VAL A C 1
ATOM 3528 O O . VAL A 1 437 ? 23.620 -17.762 -13.995 1.00 76.88 437 VAL A O 1
ATOM 3531 N N . ARG A 1 438 ? 24.558 -19.338 -12.714 1.00 77.75 438 ARG A N 1
ATOM 3532 C CA . ARG A 1 438 ? 25.371 -19.882 -13.811 1.00 77.75 438 ARG A CA 1
ATOM 3533 C C . ARG A 1 438 ? 24.498 -20.483 -14.915 1.00 77.75 438 ARG A C 1
ATOM 3535 O O . ARG A 1 438 ? 24.745 -20.193 -16.083 1.00 77.75 438 ARG A O 1
ATOM 3542 N N . ASN A 1 439 ? 23.492 -21.276 -14.551 1.00 83.75 439 ASN A N 1
ATOM 3543 C CA . ASN A 1 439 ? 22.561 -21.858 -15.516 1.00 83.75 439 ASN A CA 1
ATOM 3544 C C . ASN A 1 439 ? 21.808 -20.767 -16.290 1.00 83.75 439 ASN A C 1
ATOM 3546 O O . ASN A 1 439 ? 21.713 -20.843 -17.513 1.00 83.75 439 ASN A O 1
ATOM 3550 N N . PHE A 1 440 ? 21.350 -19.717 -15.604 1.00 81.31 440 PHE A N 1
ATOM 3551 C CA . PHE A 1 440 ? 20.692 -18.572 -16.231 1.00 81.31 440 PHE A CA 1
ATOM 3552 C C . PHE A 1 440 ? 21.599 -17.865 -17.250 1.00 81.31 440 PHE A C 1
ATOM 3554 O O . PHE A 1 440 ? 21.192 -17.632 -18.389 1.00 81.31 440 PHE A O 1
ATOM 3561 N N . ILE A 1 441 ? 22.851 -17.574 -16.876 1.00 77.00 441 ILE A N 1
ATOM 3562 C CA . ILE A 1 441 ? 23.843 -16.946 -17.767 1.00 77.00 441 ILE A CA 1
ATOM 3563 C C . ILE A 1 441 ? 24.074 -17.802 -19.019 1.00 77.00 441 ILE A C 1
ATOM 3565 O O . ILE A 1 441 ? 24.167 -17.263 -20.123 1.00 77.00 441 ILE A O 1
ATOM 3569 N N . ASP A 1 442 ? 24.160 -19.125 -18.870 1.00 81.12 442 ASP A N 1
ATOM 3570 C CA . ASP A 1 442 ? 24.385 -20.033 -19.996 1.00 81.12 442 ASP A CA 1
ATOM 3571 C C . ASP A 1 442 ? 23.158 -20.116 -20.928 1.00 81.12 442 ASP A C 1
ATOM 3573 O O . ASP A 1 442 ? 23.325 -20.106 -22.151 1.00 81.12 442 ASP A O 1
ATOM 3577 N N . ILE A 1 443 ? 21.933 -20.095 -20.384 1.00 84.94 443 ILE A N 1
ATOM 3578 C CA . ILE A 1 443 ? 20.687 -20.028 -21.171 1.00 84.94 443 ILE A CA 1
ATOM 3579 C C . ILE A 1 443 ? 20.600 -18.705 -21.946 1.00 84.94 443 ILE A C 1
ATOM 3581 O O . ILE A 1 443 ? 20.350 -18.714 -23.152 1.00 84.94 443 ILE A O 1
ATOM 3585 N N . GLN A 1 444 ? 20.867 -17.570 -21.292 1.00 80.06 444 GLN A N 1
ATOM 3586 C CA . GLN A 1 444 ? 20.852 -16.253 -21.940 1.00 80.06 444 GLN A CA 1
ATOM 3587 C C . GLN A 1 444 ? 21.906 -16.149 -23.049 1.00 80.06 444 GLN A C 1
ATOM 3589 O O . GLN A 1 444 ? 21.622 -15.662 -24.144 1.00 80.06 444 GLN A O 1
ATOM 3594 N N . ALA A 1 445 ? 23.113 -16.673 -22.815 1.00 78.44 445 ALA A N 1
ATOM 3595 C CA . ALA A 1 445 ? 24.161 -16.710 -23.831 1.00 78.44 445 ALA A CA 1
ATOM 3596 C C . ALA A 1 445 ? 23.759 -17.556 -25.055 1.00 78.44 445 ALA A C 1
ATOM 3598 O O . ALA A 1 445 ? 24.052 -17.171 -26.191 1.00 78.44 445 ALA A O 1
ATOM 3599 N N . ALA A 1 446 ? 23.072 -18.685 -24.844 1.00 82.88 446 ALA A N 1
ATOM 3600 C CA . ALA A 1 446 ? 22.550 -19.514 -25.927 1.00 82.88 446 ALA A CA 1
ATOM 3601 C C . ALA A 1 446 ? 21.447 -18.791 -26.722 1.00 82.88 446 ALA A C 1
ATOM 3603 O O . ALA A 1 446 ? 21.475 -18.800 -27.954 1.00 82.88 446 ALA A O 1
ATOM 3604 N N . GLN A 1 447 ? 20.525 -18.108 -26.037 1.00 82.88 447 GLN A N 1
ATOM 3605 C CA . GLN A 1 447 ? 19.444 -17.350 -26.671 1.00 82.88 447 GLN A CA 1
ATOM 3606 C C . GLN A 1 447 ? 19.974 -16.183 -27.517 1.00 82.88 447 GLN A C 1
ATOM 3608 O O . GLN A 1 447 ? 19.579 -16.042 -28.675 1.00 82.88 447 GLN A O 1
ATOM 3613 N N . LEU A 1 448 ? 20.929 -15.406 -26.995 1.00 78.81 448 LEU A N 1
ATOM 3614 C CA . LEU A 1 448 ? 21.588 -14.333 -27.749 1.00 78.81 448 LEU A CA 1
ATOM 3615 C C . LEU A 1 448 ? 22.338 -14.873 -28.975 1.00 78.81 448 LEU A C 1
ATOM 3617 O O . LEU A 1 448 ? 22.322 -14.261 -30.043 1.00 78.81 448 LEU A O 1
ATOM 3621 N N . ALA A 1 449 ? 22.973 -16.044 -28.856 1.00 78.44 449 ALA A N 1
ATOM 3622 C CA . ALA A 1 449 ? 23.627 -16.687 -29.991 1.00 78.44 449 ALA A CA 1
ATOM 3623 C C . ALA A 1 449 ? 22.624 -17.123 -31.074 1.00 78.44 449 ALA A C 1
ATOM 3625 O O . ALA A 1 449 ? 22.927 -16.983 -32.259 1.00 78.44 449 ALA A O 1
ATOM 3626 N N . MET A 1 450 ? 21.442 -17.619 -30.690 1.00 84.88 450 MET A N 1
ATOM 3627 C CA . MET A 1 450 ? 20.370 -17.950 -31.635 1.00 84.88 450 MET A CA 1
ATOM 3628 C C . MET A 1 450 ? 19.816 -16.702 -32.326 1.00 84.88 450 MET A C 1
ATOM 3630 O O . MET A 1 450 ? 19.733 -16.683 -33.550 1.00 84.88 450 MET A O 1
ATOM 3634 N N . GLN A 1 451 ? 19.513 -15.642 -31.571 1.00 81.12 451 GLN A N 1
ATOM 3635 C CA . GLN A 1 451 ? 19.023 -14.375 -32.128 1.00 81.12 451 GLN A CA 1
ATOM 3636 C C . GLN A 1 451 ? 20.026 -13.752 -33.106 1.00 81.12 451 GLN A C 1
ATOM 3638 O O . GLN A 1 451 ? 19.641 -13.310 -34.186 1.00 81.12 451 GLN A O 1
ATOM 3643 N N . GLY A 1 452 ? 21.321 -13.789 -32.775 1.00 84.38 452 GLY A N 1
ATOM 3644 C CA . GLY A 1 452 ? 22.376 -13.317 -33.670 1.00 84.38 452 GLY A CA 1
ATOM 3645 C C . GLY A 1 452 ? 22.460 -14.099 -34.987 1.00 84.38 452 GLY A C 1
ATOM 3646 O O . GLY A 1 452 ? 22.743 -13.502 -36.024 1.00 84.38 452 GLY A O 1
ATOM 3647 N N . ARG A 1 453 ? 22.182 -15.413 -34.976 1.00 84.44 453 ARG A N 1
ATOM 3648 C CA . ARG A 1 453 ? 22.115 -16.229 -36.203 1.00 84.44 453 ARG A CA 1
ATOM 3649 C C . ARG A 1 453 ? 20.899 -15.866 -37.050 1.00 84.44 453 ARG A C 1
ATOM 3651 O O . ARG A 1 453 ? 21.080 -15.531 -38.213 1.00 84.44 453 ARG A O 1
ATOM 3658 N N . SER A 1 454 ? 19.704 -15.827 -36.456 1.00 83.88 454 SER A N 1
ATOM 3659 C CA . SER A 1 454 ? 18.475 -15.463 -37.175 1.00 83.88 454 SER A CA 1
ATOM 3660 C C . SER A 1 454 ? 18.563 -14.074 -37.812 1.00 83.88 454 SER A C 1
ATOM 3662 O O . SER A 1 454 ? 18.122 -13.882 -38.941 1.00 83.88 454 SER A O 1
ATOM 3664 N N . LEU A 1 455 ? 19.171 -13.107 -37.117 1.00 81.19 455 LEU A N 1
ATOM 3665 C CA . LEU A 1 455 ? 19.398 -11.770 -37.663 1.00 81.19 455 LEU A CA 1
ATOM 3666 C C . LEU A 1 455 ? 20.387 -11.794 -38.837 1.00 81.19 455 LEU A C 1
ATOM 3668 O O . LEU A 1 455 ? 20.167 -11.120 -39.837 1.00 81.19 455 LEU A O 1
ATOM 3672 N N . SER A 1 456 ? 21.459 -12.587 -38.746 1.00 82.62 456 SER A N 1
ATOM 3673 C CA . SER A 1 456 ? 22.401 -12.750 -39.858 1.00 82.62 456 SER A CA 1
ATOM 3674 C C . SER A 1 456 ? 21.736 -13.377 -41.085 1.00 82.62 456 SER A C 1
ATOM 3676 O O . SER A 1 456 ? 22.020 -12.955 -42.204 1.00 82.62 456 SER A O 1
ATOM 3678 N N . ASP A 1 457 ? 20.846 -14.351 -40.889 1.00 86.25 457 ASP A N 1
ATOM 3679 C CA . ASP A 1 457 ? 20.098 -14.989 -41.975 1.00 86.25 457 ASP A CA 1
ATOM 3680 C C . ASP A 1 457 ? 19.127 -14.001 -42.637 1.00 86.25 457 ASP A C 1
ATOM 3682 O O . ASP A 1 457 ? 19.051 -13.939 -43.866 1.00 86.25 457 ASP A O 1
ATOM 3686 N N . LEU A 1 458 ? 18.453 -13.162 -41.841 1.00 79.38 458 LEU A N 1
ATOM 3687 C CA . LEU A 1 458 ? 17.606 -12.079 -42.347 1.00 79.38 458 LEU A CA 1
ATOM 3688 C C . LEU A 1 458 ? 18.409 -11.049 -43.145 1.00 79.38 458 LEU A C 1
ATOM 3690 O O . LEU A 1 458 ? 18.005 -10.707 -44.251 1.00 79.38 458 LEU A O 1
ATOM 3694 N N . ILE A 1 459 ? 19.564 -10.601 -42.640 1.00 78.81 459 ILE A N 1
ATOM 3695 C CA . ILE A 1 459 ? 20.449 -9.672 -43.364 1.00 78.81 459 ILE A CA 1
ATOM 3696 C C . ILE A 1 459 ? 20.875 -10.276 -44.706 1.00 78.81 459 ILE A C 1
ATOM 3698 O O . ILE A 1 459 ? 20.776 -9.615 -45.738 1.00 78.81 459 ILE A O 1
ATOM 3702 N N . ASN A 1 460 ? 21.286 -11.546 -44.722 1.00 82.25 460 ASN A N 1
ATOM 3703 C CA . ASN A 1 460 ? 21.686 -12.231 -45.951 1.00 82.25 460 ASN A CA 1
ATOM 3704 C C . ASN A 1 460 ? 20.523 -12.353 -46.952 1.00 82.25 460 ASN A C 1
ATOM 3706 O O . ASN A 1 460 ? 20.717 -12.132 -48.148 1.00 82.25 460 ASN A O 1
ATOM 3710 N N . SER A 1 461 ? 19.310 -12.652 -46.475 1.00 83.00 461 SER A N 1
ATOM 3711 C CA . SER A 1 461 ? 18.106 -12.716 -47.311 1.00 83.00 461 SER A CA 1
ATOM 3712 C C . SER A 1 461 ? 17.726 -11.345 -47.883 1.00 83.00 461 SER A C 1
ATOM 3714 O O . SER A 1 461 ? 17.406 -11.239 -49.067 1.00 83.00 461 SER A O 1
ATOM 3716 N N . THR A 1 462 ? 17.787 -10.287 -47.073 1.00 81.19 462 THR A N 1
ATOM 3717 C CA . THR A 1 462 ? 17.489 -8.910 -47.498 1.00 81.19 462 THR A CA 1
ATOM 3718 C C . THR A 1 462 ? 18.522 -8.400 -48.500 1.00 81.19 462 THR A C 1
ATOM 3720 O O . THR A 1 462 ? 18.151 -7.819 -49.520 1.00 81.19 462 THR A O 1
ATOM 3723 N N . ASN A 1 463 ? 19.804 -8.706 -48.289 1.00 76.94 463 ASN A N 1
ATOM 3724 C CA . ASN A 1 463 ? 20.865 -8.411 -49.253 1.00 76.94 463 ASN A CA 1
ATOM 3725 C C . ASN A 1 463 ? 20.635 -9.149 -50.580 1.00 76.94 463 ASN A C 1
ATOM 3727 O O . ASN A 1 463 ? 20.759 -8.550 -51.646 1.00 76.94 463 ASN A O 1
ATOM 3731 N N . GLY A 1 464 ? 20.224 -10.421 -50.532 1.00 79.19 464 GLY A N 1
ATOM 3732 C CA . GLY A 1 464 ? 19.839 -11.183 -51.722 1.00 79.19 464 GLY A CA 1
ATOM 3733 C C . GLY A 1 464 ? 18.678 -10.541 -52.490 1.00 79.19 464 GLY A C 1
ATOM 3734 O O . GLY A 1 464 ? 18.740 -10.417 -53.713 1.00 79.19 464 GLY A O 1
ATOM 3735 N N . LEU A 1 465 ? 17.649 -10.061 -51.785 1.00 77.31 465 LEU A N 1
ATOM 3736 C CA . LEU A 1 465 ? 16.525 -9.336 -52.389 1.00 77.31 465 LEU A CA 1
ATOM 3737 C C . LEU A 1 465 ? 16.955 -8.000 -53.008 1.00 77.31 465 LEU A C 1
ATOM 3739 O O . LEU A 1 465 ? 16.517 -7.682 -54.113 1.00 77.31 465 LEU A O 1
ATOM 3743 N N . SER A 1 466 ? 17.841 -7.248 -52.348 1.00 75.50 466 SER A N 1
ATOM 3744 C CA . SER A 1 466 ? 18.405 -6.006 -52.895 1.00 75.50 466 SER A CA 1
ATOM 3745 C C . SER A 1 466 ? 19.188 -6.263 -54.192 1.00 75.50 466 SER A C 1
ATOM 3747 O O . SER A 1 466 ? 19.000 -5.569 -55.196 1.00 75.50 466 SER A O 1
ATOM 3749 N N . ILE A 1 467 ? 19.983 -7.339 -54.243 1.00 76.38 467 ILE A N 1
ATOM 3750 C CA . ILE A 1 467 ? 20.704 -7.763 -55.456 1.00 76.38 467 ILE A CA 1
ATOM 3751 C C . ILE A 1 467 ? 19.726 -8.156 -56.580 1.00 76.38 467 ILE A C 1
ATOM 3753 O O . ILE A 1 467 ? 19.899 -7.759 -57.733 1.00 76.38 467 ILE A O 1
ATOM 3757 N N . LEU A 1 468 ? 18.654 -8.890 -56.271 1.00 77.31 468 LEU A N 1
ATOM 3758 C CA . LEU A 1 468 ? 17.652 -9.268 -57.276 1.00 77.31 468 LEU A CA 1
ATOM 3759 C C . LEU A 1 468 ? 16.889 -8.050 -57.818 1.00 77.31 468 LEU A C 1
ATOM 3761 O O . LEU A 1 468 ? 16.668 -7.937 -59.025 1.00 77.31 468 LEU A O 1
ATOM 3765 N N . LEU A 1 469 ? 16.539 -7.100 -56.949 1.00 72.00 469 LEU A N 1
ATOM 3766 C CA . LEU A 1 469 ? 15.868 -5.858 -57.339 1.00 72.00 469 LEU A CA 1
ATOM 3767 C C . LEU A 1 469 ? 16.782 -4.914 -58.125 1.00 72.00 469 LEU A C 1
ATOM 3769 O O . LEU A 1 469 ? 16.304 -4.170 -58.986 1.00 72.00 469 LEU A O 1
ATOM 3773 N N . THR A 1 470 ? 18.093 -4.938 -57.874 1.00 69.75 470 THR A N 1
ATOM 3774 C CA . THR A 1 470 ? 19.057 -4.180 -58.683 1.00 69.75 470 THR A CA 1
ATOM 3775 C C . THR A 1 470 ? 19.215 -4.760 -60.088 1.00 69.75 470 THR A C 1
ATOM 3777 O O . THR A 1 470 ? 19.313 -3.985 -61.040 1.00 69.75 470 THR A O 1
ATOM 3780 N N . ALA A 1 471 ? 19.117 -6.084 -60.243 1.00 73.44 471 ALA A N 1
ATOM 3781 C CA . ALA A 1 471 ? 19.212 -6.764 -61.534 1.00 73.44 471 ALA A CA 1
ATOM 3782 C C . ALA A 1 471 ? 17.974 -6.593 -62.443 1.00 73.44 471 ALA A C 1
ATOM 3784 O O . ALA A 1 471 ? 18.112 -6.617 -63.665 1.00 73.44 471 ALA A O 1
ATOM 3785 N N . GLN A 1 472 ? 16.766 -6.415 -61.887 1.00 68.38 472 GLN A N 1
ATOM 3786 C CA . GLN A 1 472 ? 15.523 -6.503 -62.675 1.00 68.38 472 GLN A CA 1
ATOM 3787 C C . GLN A 1 472 ? 15.087 -5.208 -63.392 1.00 68.38 472 GLN A C 1
ATOM 3789 O O . GLN A 1 472 ? 14.270 -5.281 -64.306 1.00 68.38 472 GLN A O 1
ATOM 3794 N N . SER A 1 473 ? 15.607 -4.028 -63.025 1.00 60.44 473 SER A N 1
ATOM 3795 C CA . SER A 1 473 ? 15.638 -2.813 -63.873 1.00 60.44 473 SER A CA 1
ATOM 3796 C C . SER A 1 473 ? 16.279 -1.631 -63.133 1.00 60.44 473 SER A C 1
ATOM 3798 O O . SER A 1 473 ? 15.939 -1.341 -61.987 1.00 60.44 473 SER A O 1
ATOM 3800 N N . ALA A 1 474 ? 17.177 -0.897 -63.797 1.00 61.78 474 ALA A N 1
ATOM 3801 C CA . ALA A 1 474 ? 17.941 0.190 -63.176 1.00 61.78 474 ALA A CA 1
ATOM 3802 C C . ALA A 1 474 ? 17.091 1.389 -62.700 1.00 61.78 474 ALA A C 1
ATOM 3804 O O . ALA A 1 474 ? 17.504 2.063 -61.762 1.00 61.78 474 ALA A O 1
ATOM 3805 N N . ASN A 1 475 ? 15.910 1.617 -63.296 1.00 60.09 475 ASN A N 1
ATOM 3806 C CA . ASN A 1 475 ? 15.150 2.869 -63.154 1.00 60.09 475 ASN A CA 1
ATOM 3807 C C . ASN A 1 475 ? 13.753 2.756 -62.516 1.00 60.09 475 ASN A C 1
ATOM 3809 O O . ASN A 1 475 ? 13.106 3.785 -62.345 1.00 60.09 475 ASN A O 1
ATOM 3813 N N . ARG A 1 476 ? 13.243 1.561 -62.176 1.00 56.69 476 ARG A N 1
ATOM 3814 C CA . ARG A 1 476 ? 11.829 1.423 -61.756 1.00 56.69 476 ARG A CA 1
ATOM 3815 C C . ARG A 1 476 ? 11.574 1.331 -60.250 1.00 56.69 476 ARG A C 1
ATOM 3817 O O . ARG A 1 476 ? 10.430 1.494 -59.857 1.00 56.69 476 ARG A O 1
ATOM 3824 N N . ASN A 1 477 ? 12.598 1.141 -59.413 1.00 66.25 477 ASN A N 1
ATOM 3825 C CA . ASN A 1 477 ? 12.408 0.773 -58.000 1.00 66.25 477 ASN A CA 1
ATOM 3826 C C . ASN A 1 477 ? 13.322 1.534 -57.014 1.00 66.25 477 ASN A C 1
ATOM 3828 O O . ASN A 1 477 ? 13.847 0.942 -56.074 1.00 66.25 477 ASN A O 1
ATOM 3832 N N . ASN A 1 478 ? 13.517 2.844 -57.195 1.00 69.81 478 ASN A N 1
ATOM 3833 C CA . ASN A 1 478 ? 14.350 3.642 -56.277 1.00 69.81 478 ASN A CA 1
ATOM 3834 C C . ASN A 1 478 ? 13.801 3.657 -54.837 1.00 69.81 478 ASN A C 1
ATOM 3836 O O . ASN A 1 478 ? 14.575 3.565 -53.892 1.00 69.81 478 ASN A O 1
ATOM 3840 N N . TYR A 1 479 ? 12.475 3.674 -54.670 1.00 69.06 479 TYR A N 1
ATOM 3841 C CA . TYR A 1 479 ? 11.839 3.631 -53.349 1.00 69.06 479 TYR A CA 1
ATOM 3842 C C . TYR A 1 479 ? 12.013 2.273 -52.650 1.00 69.06 479 TYR A C 1
ATOM 3844 O O . TYR A 1 479 ? 12.369 2.218 -51.480 1.00 69.06 479 TYR A O 1
ATOM 3852 N N . ALA A 1 480 ? 11.838 1.161 -53.374 1.00 71.19 480 ALA A N 1
ATOM 3853 C CA . ALA A 1 480 ? 12.042 -0.173 -52.803 1.00 71.19 480 ALA A CA 1
ATOM 3854 C C . ALA A 1 480 ? 13.510 -0.416 -52.411 1.00 71.19 480 ALA A C 1
ATOM 3856 O O . ALA A 1 480 ? 13.764 -1.080 -51.411 1.00 71.19 480 ALA A O 1
ATOM 3857 N N . ARG A 1 481 ? 14.470 0.152 -53.159 1.00 71.69 481 ARG A N 1
ATOM 3858 C CA . ARG A 1 481 ? 15.890 0.153 -52.770 1.00 71.69 481 ARG A CA 1
ATOM 3859 C C . ARG A 1 481 ? 16.119 0.942 -51.487 1.00 71.69 481 ARG A C 1
ATOM 3861 O O . ARG A 1 481 ? 16.705 0.396 -50.566 1.00 71.69 481 ARG A O 1
ATOM 3868 N N . GLN A 1 482 ? 15.585 2.160 -51.395 1.00 77.62 482 GLN A N 1
ATOM 3869 C CA . GLN A 1 482 ? 15.723 2.985 -50.195 1.00 77.62 482 GLN A CA 1
ATOM 3870 C C . GLN A 1 482 ? 15.174 2.279 -48.944 1.00 77.62 482 GLN A C 1
ATOM 3872 O O . GLN A 1 482 ? 15.867 2.202 -47.936 1.00 77.62 482 GLN A O 1
ATOM 3877 N N . VAL A 1 483 ? 13.973 1.696 -49.021 1.00 72.25 483 VAL A N 1
ATOM 3878 C CA . VAL A 1 483 ? 13.369 0.965 -47.892 1.00 72.25 483 VAL A CA 1
ATOM 3879 C C . VAL A 1 483 ? 14.187 -0.277 -47.516 1.00 72.25 483 VAL A C 1
ATOM 3881 O O . VAL A 1 483 ? 14.292 -0.621 -46.341 1.00 72.25 483 VAL A O 1
ATOM 3884 N N . LEU A 1 484 ? 14.786 -0.972 -48.488 1.00 77.19 484 LEU A N 1
ATOM 3885 C CA . LEU A 1 484 ? 15.661 -2.112 -48.204 1.00 77.19 484 LEU A CA 1
ATOM 3886 C C . LEU A 1 484 ? 16.980 -1.682 -47.566 1.00 77.19 484 LEU A C 1
ATOM 3888 O O . LEU A 1 484 ? 17.394 -2.320 -46.605 1.00 77.19 484 LEU A O 1
ATOM 3892 N N . ASP A 1 485 ? 17.596 -0.603 -48.041 1.00 76.62 485 ASP A N 1
ATOM 3893 C CA . ASP A 1 485 ? 18.838 -0.070 -47.476 1.00 76.62 485 ASP A CA 1
ATOM 3894 C C . ASP A 1 485 ? 18.616 0.446 -46.042 1.00 76.62 485 ASP A C 1
ATOM 3896 O O . ASP A 1 485 ? 19.417 0.160 -45.151 1.00 76.62 485 ASP A O 1
ATOM 3900 N N . GLU A 1 486 ? 17.485 1.111 -45.776 1.00 76.69 486 GLU A N 1
ATOM 3901 C CA . GLU A 1 486 ? 17.070 1.516 -44.425 1.00 76.69 486 GLU A CA 1
ATOM 3902 C C . GLU A 1 486 ? 16.853 0.301 -43.506 1.00 76.69 486 GLU A C 1
ATOM 3904 O O . GLU A 1 486 ? 17.293 0.301 -42.353 1.00 76.69 486 GLU A O 1
ATOM 3909 N N . ASN A 1 487 ? 16.243 -0.774 -44.017 1.00 75.44 487 ASN A N 1
ATOM 3910 C CA . ASN A 1 487 ? 16.065 -2.018 -43.265 1.00 75.44 487 ASN A CA 1
ATOM 3911 C C . ASN A 1 487 ? 17.393 -2.748 -43.008 1.00 75.44 487 ASN A C 1
ATOM 3913 O O . ASN A 1 487 ? 17.589 -3.283 -41.917 1.00 75.44 487 ASN A O 1
ATOM 3917 N N . VAL A 1 488 ? 18.313 -2.771 -43.978 1.00 80.12 488 VAL A N 1
ATOM 3918 C CA . VAL A 1 488 ? 19.660 -3.340 -43.806 1.00 80.12 488 VAL A CA 1
ATOM 3919 C C . VAL A 1 488 ? 20.415 -2.562 -42.735 1.00 80.12 488 VAL A C 1
ATOM 3921 O O . VAL A 1 488 ? 20.923 -3.174 -41.796 1.00 80.12 488 VAL A O 1
ATOM 3924 N N . TYR A 1 489 ? 20.396 -1.229 -42.800 1.00 81.06 489 TYR A N 1
ATOM 3925 C CA . TYR A 1 489 ? 21.009 -0.372 -41.789 1.00 81.06 489 TYR A CA 1
ATOM 3926 C C . TYR A 1 489 ? 20.409 -0.607 -40.393 1.00 81.06 489 TYR A C 1
ATOM 3928 O O . TYR A 1 489 ? 21.141 -0.818 -39.424 1.00 81.06 489 TYR A O 1
ATOM 3936 N N . GLY A 1 490 ? 19.077 -0.659 -40.279 1.00 77.94 490 GLY A N 1
ATOM 3937 C CA . GLY A 1 490 ? 18.394 -0.963 -39.018 1.00 77.94 490 GLY A CA 1
ATOM 3938 C C . GLY A 1 490 ? 18.783 -2.330 -38.445 1.00 77.94 490 GLY A C 1
ATOM 3939 O O . GLY A 1 490 ? 19.040 -2.455 -37.245 1.00 77.94 490 GLY A O 1
ATOM 3940 N N . MET A 1 491 ? 18.901 -3.354 -39.295 1.00 78.69 491 MET A N 1
ATOM 3941 C CA . MET A 1 491 ? 19.353 -4.681 -38.869 1.00 78.69 491 MET A CA 1
ATOM 3942 C C . MET A 1 491 ? 20.832 -4.706 -38.459 1.00 78.69 491 MET A C 1
ATOM 3944 O O . MET A 1 491 ? 21.180 -5.409 -37.510 1.00 78.69 491 MET A O 1
ATOM 3948 N N . GLU A 1 492 ? 21.704 -3.931 -39.103 1.00 80.00 492 GLU A N 1
ATOM 3949 C CA . GLU A 1 492 ? 23.109 -3.793 -38.696 1.00 80.00 492 GLU A CA 1
ATOM 3950 C C . GLU A 1 492 ? 23.256 -3.118 -37.326 1.00 80.00 492 GLU A C 1
ATOM 3952 O O . GLU A 1 492 ? 24.048 -3.579 -36.499 1.00 80.00 492 GLU A O 1
ATOM 3957 N N . VAL A 1 493 ? 22.440 -2.100 -37.031 1.00 84.12 493 VAL A N 1
ATOM 3958 C CA . VAL A 1 493 ? 22.398 -1.456 -35.705 1.00 84.12 493 VAL A CA 1
ATOM 3959 C C . VAL A 1 493 ? 21.964 -2.451 -34.625 1.00 84.12 493 VAL A C 1
ATOM 3961 O O . VAL A 1 493 ? 22.613 -2.558 -33.582 1.00 84.12 493 VAL A O 1
ATOM 3964 N N . ILE A 1 494 ? 20.914 -3.238 -34.881 1.00 76.12 494 ILE A N 1
ATOM 3965 C CA . ILE A 1 494 ? 20.461 -4.289 -33.954 1.00 76.12 494 ILE A CA 1
ATOM 3966 C C . ILE A 1 494 ? 21.561 -5.348 -33.761 1.00 76.12 494 ILE A C 1
ATOM 3968 O O . ILE A 1 494 ? 21.806 -5.802 -32.641 1.00 76.12 494 ILE A O 1
ATOM 3972 N N . ARG A 1 495 ? 22.284 -5.717 -34.827 1.00 82.25 495 ARG A N 1
ATOM 3973 C CA . ARG A 1 495 ? 23.401 -6.672 -34.757 1.00 82.25 495 ARG A CA 1
ATOM 3974 C C . ARG A 1 495 ? 24.534 -6.159 -33.874 1.00 82.25 495 ARG A C 1
ATOM 3976 O O . ARG A 1 495 ? 25.090 -6.940 -33.095 1.00 82.25 495 ARG A O 1
ATOM 3983 N N . ALA A 1 496 ? 24.869 -4.875 -33.986 1.00 81.88 496 ALA A N 1
ATOM 3984 C CA . ALA A 1 496 ? 25.874 -4.231 -33.149 1.00 81.88 496 ALA A CA 1
ATOM 3985 C C . ALA A 1 496 ? 25.452 -4.272 -31.671 1.00 81.88 496 ALA A C 1
ATOM 3987 O O . ALA A 1 496 ? 26.210 -4.767 -30.840 1.00 81.88 496 ALA A O 1
ATOM 3988 N N . GLN A 1 497 ? 24.203 -3.906 -31.361 1.00 82.75 497 GLN A N 1
ATOM 3989 C CA . GLN A 1 497 ? 23.670 -3.944 -29.993 1.00 82.75 497 GLN A CA 1
ATOM 3990 C C . GLN A 1 497 ? 23.683 -5.352 -29.376 1.00 82.75 497 GLN A C 1
ATOM 3992 O O . GLN A 1 497 ? 24.098 -5.519 -28.230 1.00 82.75 497 GLN A O 1
ATOM 3997 N N . ILE A 1 498 ? 23.284 -6.384 -30.130 1.00 77.31 498 ILE A N 1
ATOM 3998 C CA . ILE A 1 498 ? 23.336 -7.782 -29.661 1.00 77.31 498 ILE A CA 1
ATOM 3999 C C . ILE A 1 498 ? 24.784 -8.218 -29.408 1.00 77.31 498 ILE A C 1
ATOM 4001 O O . ILE A 1 498 ? 25.070 -8.943 -28.452 1.00 77.31 498 ILE A O 1
ATOM 4005 N N . THR A 1 499 ? 25.713 -7.781 -30.259 1.00 79.38 499 THR A N 1
ATOM 4006 C CA . THR A 1 499 ? 27.138 -8.098 -30.111 1.00 79.38 499 THR A CA 1
ATOM 4007 C C . THR A 1 499 ? 27.721 -7.428 -28.866 1.00 79.38 499 THR A C 1
ATOM 4009 O O . THR A 1 499 ? 28.436 -8.086 -28.107 1.00 79.38 499 THR A O 1
ATOM 4012 N N . ASP A 1 500 ? 27.359 -6.175 -28.597 1.00 83.25 500 ASP A N 1
ATOM 4013 C CA . ASP A 1 500 ? 27.776 -5.452 -27.394 1.00 83.25 500 ASP A CA 1
ATOM 4014 C C . ASP A 1 500 ? 27.221 -6.095 -26.121 1.00 83.25 500 ASP A C 1
ATOM 4016 O O . ASP A 1 500 ? 27.992 -6.396 -25.209 1.00 83.25 500 ASP A O 1
ATOM 4020 N N . GLN A 1 501 ? 25.928 -6.434 -26.090 1.00 78.62 501 GLN A N 1
ATOM 4021 C CA . GLN A 1 501 ? 25.320 -7.153 -24.963 1.00 78.62 501 GLN A CA 1
ATOM 4022 C C . GLN A 1 501 ? 25.990 -8.509 -24.714 1.00 78.62 501 GLN A C 1
ATOM 4024 O O . GLN A 1 501 ? 26.273 -8.880 -23.573 1.00 78.62 501 GLN A O 1
ATOM 4029 N N . ARG A 1 502 ? 26.308 -9.254 -25.780 1.00 79.94 502 ARG A N 1
ATOM 4030 C CA . ARG A 1 502 ? 27.052 -10.515 -25.674 1.00 79.94 502 ARG A CA 1
ATOM 4031 C C . ARG A 1 502 ? 28.453 -10.300 -25.095 1.00 79.94 502 ARG A C 1
ATOM 4033 O O . ARG A 1 502 ? 28.904 -11.110 -24.284 1.00 79.94 502 ARG A O 1
ATOM 4040 N N . ASN A 1 503 ? 29.143 -9.241 -25.507 1.00 81.56 503 ASN A N 1
ATOM 4041 C CA . ASN A 1 503 ? 30.476 -8.907 -25.013 1.00 81.56 503 ASN A CA 1
ATOM 4042 C C . ASN A 1 503 ? 30.449 -8.473 -23.544 1.00 81.56 503 ASN A C 1
ATOM 4044 O O . ASN A 1 503 ? 31.322 -8.883 -22.781 1.00 81.56 503 ASN A O 1
ATOM 4048 N N . GLU A 1 504 ? 29.446 -7.704 -23.119 1.00 79.38 504 GLU A N 1
ATOM 4049 C CA . GLU A 1 504 ? 29.230 -7.377 -21.706 1.00 79.38 504 GLU A CA 1
ATOM 4050 C C . GLU A 1 504 ? 28.981 -8.632 -20.873 1.00 79.38 504 GLU A C 1
ATOM 4052 O O . GLU A 1 504 ? 29.626 -8.827 -19.848 1.00 79.38 504 GLU A O 1
ATOM 4057 N N . LEU A 1 505 ? 28.139 -9.546 -21.355 1.00 75.50 505 LEU A N 1
ATOM 4058 C CA . LEU A 1 505 ? 27.825 -10.790 -20.655 1.00 75.50 505 LEU A CA 1
ATOM 4059 C C . LEU A 1 505 ? 29.052 -11.719 -20.554 1.00 75.50 505 LEU A C 1
ATOM 4061 O O . LEU A 1 505 ? 29.275 -12.365 -19.527 1.00 75.50 505 LEU A O 1
ATOM 4065 N N . LEU A 1 506 ? 29.912 -11.736 -21.580 1.00 75.38 506 LEU A N 1
ATOM 4066 C CA . LEU A 1 506 ? 31.212 -12.416 -21.543 1.00 75.38 506 LEU A CA 1
ATOM 4067 C C . LEU A 1 506 ? 32.187 -11.764 -20.555 1.00 75.38 506 LEU A C 1
ATOM 4069 O O . LEU A 1 506 ? 32.857 -12.488 -19.813 1.00 75.38 506 LEU A O 1
ATOM 4073 N N . LYS A 1 507 ? 32.241 -10.426 -20.501 1.00 80.62 507 LYS A N 1
ATOM 4074 C CA . LYS A 1 507 ? 33.020 -9.688 -19.495 1.00 80.62 507 LYS A CA 1
ATOM 4075 C C . LYS A 1 507 ? 32.522 -10.009 -18.088 1.00 80.62 507 LYS A C 1
ATOM 4077 O O . LYS A 1 507 ? 33.338 -10.363 -17.246 1.00 80.62 507 LYS A O 1
ATOM 4082 N N . SER A 1 508 ? 31.210 -10.008 -17.849 1.00 73.12 508 SER A N 1
ATOM 4083 C CA . SER A 1 508 ? 30.610 -10.414 -16.571 1.00 73.12 508 SER A CA 1
ATOM 4084 C C . SER A 1 508 ? 30.946 -11.863 -16.210 1.00 73.12 508 SER A C 1
ATOM 4086 O O . SER A 1 508 ? 31.272 -12.162 -15.066 1.00 73.12 508 SER A O 1
ATOM 4088 N N . LYS A 1 509 ? 30.952 -12.783 -17.184 1.00 73.31 509 LYS A N 1
ATOM 4089 C CA . LYS A 1 509 ? 31.360 -14.181 -16.966 1.00 73.31 509 LYS A CA 1
ATOM 4090 C C . LYS A 1 509 ? 32.848 -14.305 -16.610 1.00 73.31 509 LYS A C 1
ATOM 4092 O O . LYS A 1 509 ? 33.213 -15.190 -15.835 1.00 73.31 509 LYS A O 1
ATOM 4097 N N . GLN A 1 510 ? 33.709 -13.444 -17.155 1.00 75.88 510 GLN A N 1
ATOM 4098 C CA . GLN A 1 510 ? 35.134 -13.382 -16.813 1.00 75.88 510 GLN A CA 1
ATOM 4099 C C . GLN A 1 510 ? 35.377 -12.744 -15.442 1.00 75.88 510 GLN A C 1
ATOM 4101 O O . GLN A 1 510 ? 36.123 -13.317 -14.650 1.00 75.88 510 GLN A O 1
ATOM 4106 N N . THR A 1 511 ? 34.716 -11.627 -15.119 1.00 71.44 511 THR A N 1
ATOM 4107 C CA . THR A 1 511 ? 34.815 -11.003 -13.790 1.00 71.44 511 THR A CA 1
ATOM 4108 C C . THR A 1 511 ? 34.307 -11.944 -12.706 1.00 71.44 511 THR A C 1
ATOM 4110 O O . THR A 1 511 ? 34.969 -12.102 -11.693 1.00 71.44 511 THR A O 1
ATOM 4113 N N . TRP A 1 512 ? 33.231 -12.693 -12.960 1.00 65.38 512 TRP A N 1
ATOM 4114 C CA . TRP A 1 512 ? 32.737 -13.719 -12.038 1.00 65.38 512 TRP A CA 1
ATOM 4115 C C . TRP A 1 512 ? 33.695 -14.899 -11.855 1.00 65.38 512 TRP A C 1
ATOM 4117 O O . TRP A 1 512 ? 33.780 -15.457 -10.762 1.00 65.38 512 TRP A O 1
ATOM 4127 N N . LYS A 1 513 ? 34.421 -15.313 -12.902 1.00 69.56 513 LYS A N 1
ATOM 4128 C CA . LYS A 1 513 ? 35.478 -16.328 -12.757 1.00 69.56 513 LYS A CA 1
ATOM 4129 C C . LYS A 1 513 ? 36.616 -15.809 -11.875 1.00 69.56 513 LYS A C 1
ATOM 4131 O O . LYS A 1 513 ? 37.018 -16.521 -10.959 1.00 69.56 513 LYS A O 1
ATOM 4136 N N . LEU A 1 514 ? 37.050 -14.568 -12.095 1.00 65.69 514 LEU A N 1
ATOM 4137 C CA . LEU A 1 514 ? 38.067 -13.900 -11.277 1.00 65.69 514 LEU A CA 1
ATOM 4138 C C . LEU A 1 514 ? 37.597 -13.702 -9.825 1.00 65.69 514 LEU A C 1
ATOM 4140 O O . LEU A 1 514 ? 38.360 -13.933 -8.892 1.00 65.69 514 LEU A O 1
ATOM 4144 N N . ASP A 1 515 ? 36.329 -13.352 -9.609 1.00 55.97 515 ASP A N 1
ATOM 4145 C CA . ASP A 1 515 ? 35.753 -13.183 -8.272 1.00 55.97 515 ASP A CA 1
ATOM 4146 C C . ASP A 1 515 ? 35.514 -14.520 -7.561 1.00 55.97 515 ASP A C 1
ATOM 4148 O O . ASP A 1 515 ? 35.600 -14.583 -6.338 1.00 55.97 515 ASP A O 1
ATOM 4152 N N . LYS A 1 516 ? 35.295 -15.619 -8.293 1.00 54.12 516 LYS A N 1
ATOM 4153 C CA . LYS A 1 516 ? 35.284 -16.975 -7.723 1.00 54.12 516 LYS A CA 1
ATOM 4154 C C . LYS A 1 516 ? 36.682 -17.407 -7.274 1.00 54.12 516 LYS A C 1
ATOM 4156 O O . LYS A 1 516 ? 36.807 -18.000 -6.205 1.00 54.12 516 LYS A O 1
ATOM 4161 N N . GLU A 1 517 ? 37.713 -17.076 -8.049 1.00 54.38 517 GLU A N 1
ATOM 4162 C CA . GLU A 1 517 ? 39.118 -17.289 -7.676 1.00 54.38 517 GLU A CA 1
ATOM 4163 C C . GLU A 1 517 ? 39.518 -16.411 -6.470 1.00 54.38 517 GLU A C 1
ATOM 4165 O O . GLU A 1 517 ? 40.212 -16.879 -5.565 1.00 54.38 517 GLU A O 1
ATOM 4170 N N . ARG A 1 518 ? 38.976 -15.187 -6.362 1.00 49.12 518 ARG A N 1
ATOM 4171 C CA . ARG A 1 518 ? 39.069 -14.339 -5.153 1.00 49.12 518 ARG A CA 1
ATOM 4172 C C . ARG A 1 518 ? 38.219 -14.850 -3.982 1.00 49.12 518 ARG A C 1
ATOM 4174 O O . ARG A 1 518 ? 38.602 -14.694 -2.828 1.00 49.12 518 ARG A O 1
ATOM 4181 N N . GLY A 1 519 ? 37.087 -15.495 -4.244 1.00 46.25 519 GLY A N 1
ATOM 4182 C CA . GLY A 1 519 ? 36.209 -16.093 -3.236 1.00 46.25 519 GLY A CA 1
ATOM 4183 C C . GLY A 1 519 ? 36.856 -17.279 -2.522 1.00 46.25 519 GLY A C 1
ATOM 4184 O O . GLY A 1 519 ? 36.706 -17.420 -1.312 1.00 46.25 519 GLY A O 1
ATOM 4185 N N . THR A 1 520 ? 37.662 -18.073 -3.231 1.00 45.69 520 THR A N 1
ATOM 4186 C CA . THR A 1 520 ? 38.541 -19.083 -2.616 1.00 45.69 520 THR A CA 1
ATOM 4187 C C . THR A 1 520 ? 39.656 -18.472 -1.756 1.00 45.69 520 THR A C 1
ATOM 4189 O O . THR A 1 520 ? 40.082 -19.100 -0.791 1.00 45.69 520 THR A O 1
ATOM 4192 N N . LEU A 1 521 ? 40.062 -17.225 -2.028 1.00 44.81 521 LEU A N 1
ATOM 4193 C CA . LEU A 1 521 ? 40.990 -16.438 -1.201 1.00 44.81 521 LEU A CA 1
ATOM 4194 C C . LEU A 1 521 ? 40.315 -15.783 0.024 1.00 44.81 521 LEU A C 1
ATOM 4196 O O . LEU A 1 521 ? 40.989 -15.512 1.014 1.00 44.81 521 LEU A O 1
ATOM 4200 N N . ASN A 1 522 ? 38.990 -15.593 0.023 1.00 43.41 522 ASN A N 1
ATOM 4201 C CA . ASN A 1 522 ? 38.240 -14.983 1.136 1.00 43.41 522 ASN A CA 1
ATOM 4202 C C . ASN A 1 522 ? 38.027 -15.904 2.357 1.00 43.41 522 ASN A C 1
ATOM 4204 O O . ASN A 1 522 ? 37.481 -15.453 3.364 1.00 43.41 522 ASN A O 1
ATOM 4208 N N . ASN A 1 523 ? 38.499 -17.157 2.304 1.00 45.28 523 ASN A N 1
ATOM 4209 C CA . ASN A 1 523 ? 38.682 -18.017 3.484 1.00 45.28 523 ASN A CA 1
ATOM 4210 C C . ASN A 1 523 ? 40.022 -17.754 4.215 1.00 45.28 523 ASN A C 1
ATOM 4212 O O . ASN A 1 523 ? 40.306 -18.340 5.272 1.00 45.28 523 ASN A O 1
ATOM 4216 N N . ALA A 1 524 ? 40.854 -16.842 3.701 1.00 47.56 524 ALA A N 1
ATOM 4217 C CA . ALA A 1 524 ? 41.930 -16.243 4.480 1.00 47.56 524 ALA A CA 1
ATOM 4218 C C . ALA A 1 524 ? 41.325 -15.440 5.654 1.00 47.56 524 ALA A C 1
ATOM 4220 O O . ALA A 1 524 ? 40.226 -14.897 5.540 1.00 47.56 524 ALA A O 1
ATOM 4221 N N . PRO A 1 525 ? 41.982 -15.407 6.826 1.00 44.94 525 PRO A N 1
ATOM 4222 C CA . PRO A 1 525 ? 41.367 -14.884 8.035 1.00 44.94 525 PRO A CA 1
ATOM 4223 C C . PRO A 1 525 ? 41.081 -13.386 7.870 1.00 44.94 525 PRO A C 1
ATOM 4225 O O . PRO A 1 525 ? 42.004 -12.576 7.835 1.00 44.94 525 PRO A O 1
ATOM 4228 N N . ARG A 1 526 ? 39.795 -13.011 7.827 1.00 48.00 526 ARG A N 1
ATOM 4229 C CA . ARG A 1 526 ? 39.334 -11.612 7.918 1.00 48.00 526 ARG A CA 1
ATOM 4230 C C . ARG A 1 526 ? 39.755 -10.919 9.226 1.00 48.00 526 ARG A C 1
ATOM 4232 O O . ARG A 1 526 ? 39.612 -9.709 9.328 1.00 48.00 526 ARG A O 1
ATOM 4239 N N . SER A 1 527 ? 40.308 -11.655 10.195 1.00 44.97 527 SER A N 1
ATOM 4240 C CA . SER A 1 527 ? 40.901 -11.122 11.429 1.00 44.97 527 SER A CA 1
ATOM 4241 C C . SER A 1 527 ? 42.340 -10.608 11.275 1.00 44.97 527 SER A C 1
ATOM 4243 O O . SER A 1 527 ? 42.779 -9.808 12.093 1.00 44.97 527 SER A O 1
ATOM 4245 N N . ALA A 1 528 ? 43.075 -10.997 10.226 1.00 46.09 528 ALA A N 1
ATOM 4246 C CA . ALA A 1 528 ? 44.427 -10.490 9.977 1.00 46.09 528 ALA A CA 1
ATOM 4247 C C . ALA A 1 528 ? 44.505 -8.969 9.700 1.00 46.09 528 ALA A C 1
ATOM 4249 O O . ALA A 1 528 ? 45.368 -8.320 10.288 1.00 46.09 528 ALA A O 1
ATOM 4250 N N . PRO A 1 529 ? 43.638 -8.353 8.866 1.00 49.84 529 PRO A N 1
ATOM 4251 C CA . PRO A 1 529 ? 43.735 -6.917 8.588 1.00 49.84 529 PRO A CA 1
ATOM 4252 C C . PRO A 1 529 ? 43.426 -6.034 9.805 1.00 49.84 529 PRO A C 1
ATOM 4254 O O . PRO A 1 529 ? 43.939 -4.923 9.879 1.00 49.84 529 PRO A O 1
ATOM 4257 N N . MET A 1 530 ? 42.637 -6.525 10.768 1.00 47.81 530 MET A N 1
ATOM 4258 C CA . MET A 1 530 ? 42.310 -5.773 11.983 1.00 47.81 530 MET A CA 1
ATOM 4259 C C . MET A 1 530 ? 43.469 -5.777 12.995 1.00 47.81 530 MET A C 1
ATOM 4261 O O . MET A 1 530 ? 43.717 -4.755 13.624 1.00 47.81 530 MET A O 1
ATOM 4265 N N . LEU A 1 531 ? 44.233 -6.874 13.084 1.00 51.19 531 LEU A N 1
ATOM 4266 C CA . LEU A 1 531 ? 45.466 -6.941 13.886 1.00 51.19 531 LEU A CA 1
ATOM 4267 C C . LEU A 1 531 ? 46.585 -6.074 13.285 1.00 51.19 531 LEU A C 1
ATOM 4269 O O . LEU A 1 531 ? 47.339 -5.428 13.998 1.00 51.19 531 LEU A O 1
ATOM 4273 N N . LEU A 1 532 ? 46.656 -5.981 11.956 1.00 55.28 532 LEU A N 1
ATOM 4274 C CA . LEU A 1 532 ? 47.690 -5.206 11.272 1.00 55.28 532 LEU A CA 1
ATOM 4275 C C . LEU A 1 532 ? 47.518 -3.679 11.344 1.00 55.28 532 LEU A C 1
ATOM 4277 O O . LEU A 1 532 ? 48.424 -2.979 10.909 1.00 55.28 532 LEU A O 1
ATOM 4281 N N . ALA A 1 533 ? 46.415 -3.136 11.864 1.00 57.47 533 ALA A N 1
ATOM 4282 C CA . ALA A 1 533 ? 46.153 -1.691 11.842 1.00 57.47 533 ALA A CA 1
ATOM 4283 C C . ALA A 1 533 ? 46.470 -0.960 13.163 1.00 57.47 533 ALA A C 1
ATOM 4285 O O . ALA A 1 533 ? 46.583 0.263 13.152 1.00 57.47 533 ALA A O 1
ATOM 4286 N N . THR A 1 534 ? 46.637 -1.675 14.283 1.00 62.78 534 THR A N 1
ATOM 4287 C CA . THR A 1 534 ? 46.623 -1.069 15.632 1.00 62.78 534 THR A CA 1
ATOM 4288 C C . THR A 1 534 ? 47.978 -0.980 16.336 1.00 62.78 534 THR A C 1
ATOM 4290 O O . THR A 1 534 ? 48.050 -0.365 17.395 1.00 62.78 534 THR A O 1
ATOM 4293 N N . ALA A 1 535 ? 49.051 -1.562 15.787 1.00 75.44 535 ALA A N 1
ATOM 4294 C CA . ALA A 1 535 ? 50.364 -1.518 16.441 1.00 75.44 535 ALA A CA 1
ATOM 4295 C C . ALA A 1 535 ? 50.954 -0.103 16.467 1.00 75.44 535 ALA A C 1
ATOM 4297 O O . ALA A 1 535 ? 51.182 0.514 15.423 1.00 75.44 535 ALA A O 1
ATOM 4298 N N . THR A 1 536 ? 51.272 0.360 17.669 1.00 79.31 536 THR A N 1
ATOM 4299 C CA . THR A 1 536 ? 51.914 1.648 17.951 1.00 79.31 536 THR A CA 1
ATOM 4300 C C . THR A 1 536 ? 53.380 1.491 18.354 1.00 79.31 536 THR A C 1
ATOM 4302 O O . THR A 1 536 ? 54.148 2.448 18.264 1.00 79.31 536 THR A O 1
ATOM 4305 N N . THR A 1 537 ? 53.810 0.283 18.741 1.00 90.31 537 THR A N 1
ATOM 4306 C CA . THR A 1 537 ? 55.191 0.010 19.168 1.00 90.31 537 THR A CA 1
ATOM 4307 C C . THR A 1 537 ? 55.912 -0.992 18.259 1.00 90.31 537 THR A C 1
ATOM 4309 O O . THR A 1 537 ? 55.294 -1.837 17.617 1.00 90.31 537 THR A O 1
ATOM 4312 N N . ILE A 1 538 ? 57.254 -0.945 18.217 1.00 91.31 538 ILE A N 1
ATOM 4313 C CA . ILE A 1 538 ? 58.058 -1.921 17.444 1.00 91.31 538 ILE A CA 1
ATOM 4314 C C . ILE A 1 538 ? 57.801 -3.369 17.905 1.00 91.31 538 ILE A C 1
ATOM 4316 O O . ILE A 1 538 ? 57.799 -4.279 17.079 1.00 91.31 538 ILE A O 1
ATOM 4320 N N . ALA A 1 539 ? 57.576 -3.585 19.205 1.00 91.88 539 ALA A N 1
ATOM 4321 C CA . ALA A 1 539 ? 57.272 -4.903 19.757 1.00 91.88 539 ALA A CA 1
ATOM 4322 C C . ALA A 1 539 ? 55.945 -5.451 19.210 1.00 91.88 539 ALA A C 1
ATOM 4324 O O . ALA A 1 539 ? 55.908 -6.582 18.734 1.00 91.88 539 ALA A O 1
ATOM 4325 N N . GLU A 1 540 ? 54.899 -4.622 19.186 1.00 90.06 540 GLU A N 1
ATOM 4326 C CA . GLU A 1 540 ? 53.603 -4.977 18.595 1.00 90.06 540 GLU A CA 1
ATOM 4327 C C . GLU A 1 540 ? 53.728 -5.233 17.089 1.00 90.06 540 GLU A C 1
ATOM 4329 O O . GLU A 1 540 ? 53.218 -6.228 16.589 1.00 90.06 540 GLU A O 1
ATOM 4334 N N . VAL A 1 541 ? 54.483 -4.400 16.360 1.00 91.00 541 VAL A N 1
ATOM 4335 C CA . VAL A 1 541 ? 54.740 -4.613 14.923 1.00 91.00 541 VAL A CA 1
ATOM 4336 C C . VAL A 1 541 ? 55.402 -5.966 14.667 1.00 91.00 541 VAL A C 1
ATOM 4338 O O . VAL A 1 541 ? 55.023 -6.664 13.725 1.00 91.00 541 VAL A O 1
ATOM 4341 N N . TRP A 1 542 ? 56.388 -6.330 15.487 1.00 93.69 542 TRP A N 1
ATOM 4342 C CA . TRP A 1 542 ? 57.083 -7.608 15.397 1.00 93.69 542 TRP A CA 1
ATOM 4343 C C . TRP A 1 542 ? 56.146 -8.788 15.671 1.00 93.69 542 TRP A C 1
ATOM 4345 O O . TRP A 1 542 ? 56.090 -9.738 14.885 1.00 93.69 542 TRP A O 1
ATOM 4355 N N . GLU A 1 543 ? 55.404 -8.726 16.775 1.00 89.69 543 GLU A N 1
ATOM 4356 C CA . GLU A 1 543 ? 54.506 -9.793 17.205 1.00 89.69 543 GLU A CA 1
ATOM 4357 C C . GLU A 1 543 ? 53.346 -9.989 16.223 1.00 89.69 543 GLU A C 1
ATOM 4359 O O . GLU A 1 543 ? 53.110 -11.113 15.773 1.00 89.69 543 GLU A O 1
ATOM 4364 N N . ASP A 1 544 ? 52.706 -8.902 15.789 1.00 87.25 544 ASP A N 1
ATOM 4365 C CA . ASP A 1 544 ? 51.652 -8.921 14.775 1.00 87.25 544 ASP A CA 1
ATOM 4366 C C . ASP A 1 544 ? 52.140 -9.534 13.466 1.00 87.25 544 ASP A C 1
ATOM 4368 O O . ASP A 1 544 ? 51.465 -10.382 12.879 1.00 87.25 544 ASP A O 1
ATOM 4372 N N . TYR A 1 545 ? 53.319 -9.116 12.995 1.00 91.75 545 TYR A N 1
ATOM 4373 C CA . TYR A 1 545 ? 53.868 -9.603 11.735 1.00 91.75 545 TYR A CA 1
ATOM 4374 C C . TYR A 1 545 ? 54.184 -11.099 11.809 1.00 91.75 545 TYR A C 1
ATOM 4376 O O . TYR A 1 545 ? 53.868 -11.839 10.878 1.00 91.75 545 TYR A O 1
ATOM 4384 N N . LYS A 1 546 ? 54.756 -11.575 12.921 1.00 92.19 546 LYS A N 1
ATOM 4385 C CA . LYS A 1 546 ? 55.062 -13.001 13.105 1.00 92.19 546 LYS A CA 1
ATOM 4386 C C . LYS A 1 546 ? 53.819 -13.853 13.315 1.00 92.19 546 LYS A C 1
ATOM 4388 O O . LYS A 1 546 ? 53.770 -14.979 12.821 1.00 92.19 546 LYS A O 1
ATOM 4393 N N . ASN A 1 547 ? 52.804 -13.328 13.993 1.00 86.69 547 ASN A N 1
ATOM 4394 C CA . ASN A 1 547 ? 51.509 -13.990 14.119 1.00 86.69 547 ASN A CA 1
ATOM 4395 C C . ASN A 1 547 ? 50.804 -14.085 12.758 1.00 86.69 547 ASN A C 1
ATOM 4397 O O . ASN A 1 547 ? 50.262 -15.137 12.420 1.00 86.69 547 ASN A O 1
ATOM 4401 N N . TRP A 1 548 ? 50.878 -13.031 11.941 1.00 90.44 548 TRP A N 1
ATOM 4402 C CA . TRP A 1 548 ? 50.383 -13.034 10.564 1.00 90.44 548 TRP A CA 1
ATOM 4403 C C . TRP A 1 548 ? 51.131 -14.034 9.671 1.00 90.44 548 TRP A C 1
ATOM 4405 O O . TRP A 1 548 ? 50.496 -14.811 8.961 1.00 90.44 548 TRP A O 1
ATOM 4415 N N . GLU A 1 549 ? 52.462 -14.068 9.739 1.00 88.69 549 GLU A N 1
ATOM 4416 C CA . GLU A 1 549 ? 53.295 -14.990 8.959 1.00 88.69 549 GLU A CA 1
ATOM 4417 C C . GLU A 1 549 ? 52.997 -16.459 9.306 1.00 88.69 549 GLU A C 1
ATOM 4419 O O . GLU A 1 549 ? 52.807 -17.280 8.406 1.00 88.69 549 GLU A O 1
ATOM 4424 N N . ARG A 1 550 ? 52.847 -16.783 10.600 1.00 87.75 550 ARG A N 1
ATOM 4425 C CA . ARG A 1 550 ? 52.411 -18.118 11.047 1.00 87.75 550 ARG A CA 1
ATOM 4426 C C . ARG A 1 550 ? 51.004 -18.455 10.559 1.00 87.75 550 ARG A C 1
ATOM 4428 O O . ARG A 1 550 ? 50.793 -19.537 10.026 1.00 87.75 550 ARG A O 1
ATOM 4435 N N . ALA A 1 551 ? 50.064 -17.514 10.642 1.00 82.06 551 ALA A N 1
ATOM 4436 C CA . ALA A 1 551 ? 48.697 -17.727 10.170 1.00 82.06 551 ALA A CA 1
ATOM 4437 C C . ALA A 1 551 ? 48.604 -17.962 8.649 1.00 82.06 551 ALA A C 1
ATOM 4439 O O . ALA A 1 551 ? 47.684 -18.643 8.191 1.00 82.06 551 ALA A O 1
ATOM 4440 N N . LEU A 1 552 ? 49.529 -17.403 7.858 1.00 85.81 552 LEU A N 1
ATOM 4441 C CA . LEU A 1 552 ? 49.647 -17.716 6.432 1.00 85.81 552 LEU A CA 1
ATOM 4442 C C . LEU A 1 552 ? 50.185 -19.129 6.208 1.00 85.81 552 LEU A C 1
ATOM 4444 O O . LEU A 1 552 ? 49.615 -19.875 5.409 1.00 85.81 552 LEU A O 1
ATOM 4448 N N . TYR A 1 553 ? 51.230 -19.501 6.949 1.00 86.38 553 TYR A N 1
ATOM 4449 C CA . TYR A 1 553 ? 51.827 -20.831 6.880 1.00 86.38 553 TYR A CA 1
ATOM 4450 C C . TYR A 1 553 ? 50.825 -21.933 7.251 1.00 86.38 553 TYR A C 1
ATOM 4452 O O . TYR A 1 553 ? 50.647 -22.880 6.486 1.00 86.38 553 TYR A O 1
ATOM 4460 N N . ASP A 1 554 ? 50.087 -21.760 8.350 1.00 84.00 554 ASP A N 1
ATOM 4461 C CA . ASP A 1 554 ? 49.075 -22.714 8.826 1.00 84.00 554 ASP A CA 1
ATOM 4462 C C . ASP A 1 554 ? 47.938 -22.930 7.813 1.00 84.00 554 ASP A C 1
ATOM 4464 O O . ASP A 1 554 ? 47.265 -23.961 7.818 1.00 84.00 554 ASP A O 1
ATOM 4468 N N . LYS A 1 555 ? 47.724 -21.961 6.915 1.00 81.94 555 LYS A N 1
ATOM 4469 C CA . LYS A 1 555 ? 46.717 -22.015 5.847 1.00 81.94 555 LYS A CA 1
ATOM 4470 C C . LYS A 1 555 ? 47.279 -22.424 4.486 1.00 81.94 555 LYS A C 1
ATOM 4472 O O . LYS A 1 555 ? 46.523 -22.444 3.517 1.00 81.94 555 LYS A O 1
ATOM 4477 N N . GLY A 1 556 ? 48.572 -22.736 4.397 1.00 86.31 556 GLY A N 1
ATOM 4478 C CA . GLY A 1 556 ? 49.233 -23.104 3.145 1.00 86.31 556 GLY A CA 1
ATOM 4479 C C . GLY A 1 556 ? 49.254 -21.984 2.100 1.00 86.31 556 GLY A C 1
ATOM 4480 O O . GLY A 1 556 ? 49.347 -22.273 0.911 1.00 86.31 556 GLY A O 1
ATOM 4481 N N . LEU A 1 557 ? 49.136 -20.722 2.525 1.00 83.69 557 LEU A N 1
ATOM 4482 C CA . LEU A 1 557 ? 49.148 -19.557 1.641 1.00 83.69 557 LEU A CA 1
ATOM 4483 C C . LEU A 1 557 ? 50.545 -18.943 1.612 1.00 83.69 557 LEU A C 1
ATOM 4485 O O . LEU A 1 557 ? 51.136 -18.680 2.660 1.00 83.69 557 LEU A O 1
ATOM 4489 N N . ASN A 1 558 ? 51.060 -18.639 0.421 1.00 86.94 558 ASN A N 1
ATOM 4490 C CA . ASN A 1 558 ? 52.278 -17.835 0.316 1.00 86.94 558 ASN A CA 1
ATOM 4491 C C . ASN A 1 558 ? 51.967 -16.323 0.367 1.00 86.94 558 ASN A C 1
ATOM 4493 O O . ASN A 1 558 ? 50.854 -15.869 0.093 1.00 86.94 558 ASN A O 1
ATOM 4497 N N . LYS A 1 559 ? 52.974 -15.508 0.711 1.00 84.00 559 LYS A N 1
ATOM 4498 C CA . LYS A 1 559 ? 52.839 -14.042 0.819 1.00 84.00 559 LYS A CA 1
ATOM 4499 C C . LYS A 1 559 ? 52.307 -13.402 -0.473 1.00 84.00 559 LYS A C 1
ATOM 4501 O O . LYS A 1 559 ? 51.486 -12.492 -0.407 1.00 84.00 559 LYS A O 1
ATOM 4506 N N . GLY A 1 560 ? 52.720 -13.902 -1.640 1.00 83.94 560 GLY A N 1
ATOM 4507 C CA . GLY A 1 560 ? 52.263 -13.400 -2.941 1.00 83.94 560 GLY A CA 1
ATOM 4508 C C . GLY A 1 560 ? 50.781 -13.676 -3.213 1.00 83.94 560 GLY A C 1
ATOM 4509 O O . GLY A 1 560 ? 50.075 -12.820 -3.739 1.00 83.94 560 GLY A O 1
ATOM 4510 N N . GLU A 1 561 ? 50.280 -14.843 -2.811 1.00 82.25 561 GLU A N 1
ATOM 4511 C CA . GLU A 1 561 ? 48.863 -15.206 -2.887 1.00 82.25 561 GLU A CA 1
ATOM 4512 C C . GLU A 1 561 ? 47.999 -14.301 -2.030 1.00 82.25 561 GLU A C 1
ATOM 4514 O O . GLU A 1 561 ? 46.965 -13.833 -2.503 1.00 82.25 561 GLU A O 1
ATOM 4519 N N . TRP A 1 562 ? 48.451 -14.004 -0.813 1.00 86.25 562 TRP A N 1
ATOM 4520 C CA . TRP A 1 562 ? 47.731 -13.112 0.082 1.00 86.25 562 TRP A CA 1
ATOM 4521 C C . TRP A 1 562 ? 47.652 -11.686 -0.476 1.00 86.25 562 TRP A C 1
ATOM 4523 O O . TRP A 1 562 ? 46.561 -11.119 -0.524 1.00 86.25 562 TRP A O 1
ATOM 4533 N N . VAL A 1 563 ? 48.766 -11.136 -0.980 1.00 82.62 563 VAL A N 1
ATOM 4534 C CA . VAL A 1 563 ? 48.840 -9.770 -1.540 1.00 82.62 563 VAL A CA 1
ATOM 4535 C C . VAL A 1 563 ? 47.856 -9.560 -2.699 1.00 82.62 563 VAL A C 1
ATOM 4537 O O . VAL A 1 563 ? 47.253 -8.495 -2.799 1.00 82.62 563 VAL A O 1
ATOM 4540 N N . ARG A 1 564 ? 47.607 -10.583 -3.532 1.00 80.88 564 ARG A N 1
ATOM 4541 C CA . ARG A 1 564 ? 46.675 -10.496 -4.678 1.00 80.88 564 ARG A CA 1
ATOM 4542 C C . ARG A 1 564 ? 45.220 -10.196 -4.295 1.00 80.88 564 ARG A C 1
ATOM 4544 O O . ARG A 1 564 ? 44.447 -9.788 -5.162 1.00 80.88 564 ARG A O 1
ATOM 4551 N N . GLY A 1 565 ? 44.840 -10.414 -3.036 1.00 77.44 565 GLY A N 1
ATOM 4552 C CA . GLY A 1 565 ? 43.484 -10.189 -2.531 1.00 77.44 565 GLY A CA 1
ATOM 4553 C C . GLY A 1 565 ? 43.302 -8.934 -1.674 1.00 77.44 565 GLY A C 1
ATOM 4554 O O . GLY A 1 565 ? 42.189 -8.711 -1.205 1.00 77.44 565 GLY A O 1
ATOM 4555 N N . GLN A 1 566 ? 44.353 -8.142 -1.429 1.00 84.81 566 GLN A N 1
ATOM 4556 C CA . GLN A 1 566 ? 44.307 -7.028 -0.470 1.00 84.81 566 GLN A CA 1
ATOM 4557 C C . GLN A 1 566 ? 44.203 -5.653 -1.134 1.00 84.81 566 GLN A C 1
ATOM 4559 O O . GLN A 1 566 ? 44.533 -5.468 -2.305 1.00 84.81 566 GLN A O 1
ATOM 4564 N N . THR A 1 567 ? 43.743 -4.665 -0.362 1.00 84.44 567 THR A N 1
ATOM 4565 C CA . THR A 1 567 ? 43.721 -3.264 -0.796 1.00 84.44 567 THR A CA 1
ATOM 4566 C C . THR A 1 567 ? 45.137 -2.669 -0.799 1.00 84.44 567 THR A C 1
ATOM 4568 O O . THR A 1 567 ? 45.972 -3.081 0.012 1.00 84.44 567 THR A O 1
ATOM 4571 N N . PRO A 1 568 ? 45.425 -1.661 -1.647 1.00 83.56 568 PRO A N 1
ATOM 4572 C CA . PRO A 1 568 ? 46.748 -1.030 -1.711 1.00 83.56 568 PRO A CA 1
ATOM 4573 C C . PRO A 1 568 ? 47.268 -0.521 -0.358 1.00 83.56 568 PRO A C 1
ATOM 4575 O O . PRO A 1 568 ? 48.447 -0.676 -0.063 1.00 83.56 568 PRO A O 1
ATOM 4578 N N . ALA A 1 569 ? 46.388 0.009 0.498 1.00 80.94 569 ALA A N 1
ATOM 4579 C CA . ALA A 1 569 ? 46.755 0.487 1.833 1.00 80.94 569 ALA A CA 1
ATOM 4580 C C . ALA A 1 569 ? 47.269 -0.638 2.752 1.00 80.94 569 ALA A C 1
ATOM 4582 O O . ALA A 1 569 ? 48.250 -0.458 3.470 1.00 80.94 569 ALA A O 1
ATOM 4583 N N . ILE A 1 570 ? 46.642 -1.818 2.701 1.00 83.75 570 ILE A N 1
ATOM 4584 C CA . ILE A 1 570 ? 47.056 -2.988 3.490 1.00 83.75 570 ILE A CA 1
ATOM 4585 C C . ILE A 1 570 ? 48.390 -3.536 2.975 1.00 83.75 570 ILE A C 1
ATOM 4587 O O . ILE A 1 570 ? 49.243 -3.925 3.771 1.00 83.75 570 ILE A O 1
ATOM 4591 N N . ILE A 1 571 ? 48.584 -3.539 1.654 1.00 86.56 571 ILE A N 1
ATOM 4592 C CA . ILE A 1 571 ? 49.844 -3.961 1.028 1.00 86.56 571 ILE A CA 1
ATOM 4593 C C . ILE A 1 571 ? 50.981 -3.044 1.484 1.00 86.56 571 ILE A C 1
ATOM 4595 O O . ILE A 1 571 ? 51.990 -3.525 1.990 1.00 86.56 571 ILE A O 1
ATOM 4599 N N . GLN A 1 572 ? 50.781 -1.729 1.404 1.00 86.56 572 GLN A N 1
ATOM 4600 C CA . GLN A 1 572 ? 51.784 -0.739 1.795 1.00 86.56 572 GLN A CA 1
ATOM 4601 C C . GLN A 1 572 ? 52.143 -0.838 3.292 1.00 86.56 572 GLN A C 1
ATOM 4603 O O . GLN A 1 572 ? 53.311 -0.752 3.679 1.00 86.56 572 GLN A O 1
ATOM 4608 N N . LEU A 1 573 ? 51.150 -1.090 4.151 1.00 86.50 573 LEU A N 1
ATOM 4609 C CA . LEU A 1 573 ? 51.351 -1.326 5.584 1.00 86.50 573 LEU A CA 1
ATOM 4610 C C . LEU A 1 573 ? 52.149 -2.612 5.854 1.00 86.50 573 LEU A C 1
ATOM 4612 O O . LEU A 1 573 ? 53.050 -2.627 6.693 1.00 86.50 573 LEU A O 1
ATOM 4616 N N . GLN A 1 574 ? 51.846 -3.686 5.122 1.00 90.25 574 GLN A N 1
ATOM 4617 C CA . GLN A 1 574 ? 52.549 -4.965 5.209 1.00 90.25 574 GLN A CA 1
ATOM 4618 C C . GLN A 1 574 ? 54.014 -4.825 4.771 1.00 90.25 574 GLN A C 1
ATOM 4620 O O . GLN A 1 574 ? 54.902 -5.361 5.438 1.00 90.25 574 GLN A O 1
ATOM 4625 N N . GLU A 1 575 ? 54.275 -4.087 3.692 1.00 90.62 575 GLU A N 1
ATOM 4626 C CA . GLU A 1 575 ? 55.625 -3.789 3.206 1.00 90.62 575 GLU A CA 1
ATOM 4627 C C . GLU A 1 575 ? 56.427 -3.011 4.251 1.00 90.62 575 GLU A C 1
ATOM 4629 O O . GLU A 1 575 ? 57.512 -3.448 4.639 1.00 90.62 575 GLU A O 1
ATOM 4634 N N . THR A 1 576 ? 55.843 -1.937 4.791 1.00 90.62 576 THR A N 1
ATOM 4635 C CA . THR A 1 576 ? 56.433 -1.120 5.865 1.00 90.62 576 THR A CA 1
ATOM 4636 C C . THR A 1 576 ? 56.855 -1.985 7.058 1.00 90.62 576 THR A C 1
ATOM 4638 O O . THR A 1 576 ? 57.990 -1.927 7.530 1.00 90.62 576 THR A O 1
ATOM 4641 N N . ARG A 1 577 ? 55.961 -2.859 7.537 1.00 91.06 577 ARG A N 1
ATOM 4642 C CA . ARG A 1 577 ? 56.259 -3.746 8.672 1.00 91.06 577 ARG A CA 1
ATOM 4643 C C . ARG A 1 577 ? 57.299 -4.812 8.322 1.00 91.06 577 ARG A C 1
ATOM 4645 O O . ARG A 1 577 ? 58.179 -5.087 9.133 1.00 91.06 577 ARG A O 1
ATOM 4652 N N . SER A 1 578 ? 57.241 -5.376 7.114 1.00 93.75 578 SER A N 1
ATOM 4653 C CA . SER A 1 578 ? 58.202 -6.381 6.640 1.00 93.75 578 SER A CA 1
ATOM 4654 C C . SER A 1 578 ? 59.631 -5.849 6.641 1.00 93.75 578 SER A C 1
ATOM 4656 O O . SER A 1 578 ? 60.550 -6.587 6.982 1.00 93.75 578 SER A O 1
ATOM 4658 N N . ILE A 1 579 ? 59.825 -4.586 6.265 1.00 94.56 579 ILE A N 1
ATOM 4659 C CA . ILE A 1 579 ? 61.142 -3.945 6.220 1.00 94.56 579 ILE A CA 1
ATOM 4660 C C . ILE A 1 579 ? 61.719 -3.808 7.632 1.00 94.56 579 ILE A C 1
ATOM 4662 O O . ILE A 1 579 ? 62.865 -4.191 7.872 1.00 94.56 579 ILE A O 1
ATOM 4666 N N . VAL A 1 580 ? 60.906 -3.334 8.581 1.00 94.44 580 VAL A N 1
ATOM 4667 C CA . VAL A 1 580 ? 61.305 -3.183 9.988 1.00 94.44 580 VAL A CA 1
ATOM 4668 C C . VAL A 1 580 ? 61.629 -4.540 10.623 1.00 94.44 580 VAL A C 1
ATOM 4670 O O . VAL A 1 580 ? 62.668 -4.686 11.264 1.00 94.44 580 VAL A O 1
ATOM 4673 N N . VAL A 1 581 ? 60.793 -5.558 10.403 1.00 95.81 581 VAL A N 1
ATOM 4674 C CA . VAL A 1 581 ? 61.005 -6.921 10.924 1.00 95.81 581 VAL A CA 1
ATOM 4675 C C . VAL A 1 581 ? 62.280 -7.545 10.356 1.00 95.81 581 VAL A C 1
ATOM 4677 O O . VAL A 1 581 ? 63.115 -8.029 11.120 1.00 95.81 581 VAL A O 1
ATOM 4680 N N . ASN A 1 582 ? 62.490 -7.466 9.041 1.00 95.44 582 ASN A N 1
ATOM 4681 C CA . ASN A 1 582 ? 63.696 -8.000 8.403 1.00 95.44 582 ASN A CA 1
ATOM 4682 C C . ASN A 1 582 ? 64.966 -7.304 8.913 1.00 95.44 582 ASN A C 1
ATOM 4684 O O . ASN A 1 582 ? 66.008 -7.940 9.079 1.00 95.44 582 ASN A O 1
ATOM 4688 N N . PHE A 1 583 ? 64.895 -5.996 9.178 1.00 96.56 583 PHE A N 1
ATOM 4689 C CA . PHE A 1 583 ? 65.998 -5.257 9.785 1.00 96.56 583 PHE A CA 1
ATOM 4690 C C . PHE A 1 583 ? 66.316 -5.770 11.194 1.00 96.56 583 PHE A C 1
ATOM 4692 O O . PHE A 1 583 ? 67.482 -6.028 11.498 1.00 96.56 583 PHE A O 1
ATOM 4699 N N . ILE A 1 584 ? 65.291 -5.967 12.029 1.00 96.81 584 ILE A N 1
ATOM 4700 C CA . ILE A 1 584 ? 65.441 -6.501 13.389 1.00 96.81 584 ILE A CA 1
ATOM 4701 C C . ILE A 1 584 ? 66.093 -7.889 13.357 1.00 96.81 584 ILE A C 1
ATOM 4703 O O . ILE A 1 584 ? 67.058 -8.118 14.086 1.00 96.81 584 ILE A O 1
ATOM 4707 N N . GLU A 1 585 ? 65.634 -8.789 12.482 1.00 96.38 585 GLU A N 1
ATOM 4708 C CA . GLU A 1 585 ? 66.219 -10.131 12.313 1.00 96.38 585 GLU A CA 1
ATOM 4709 C C . GLU A 1 585 ? 67.678 -10.075 11.884 1.00 96.38 585 GLU A C 1
ATOM 4711 O O . GLU A 1 585 ? 68.528 -10.769 12.444 1.00 96.38 585 GLU A O 1
ATOM 4716 N N . LYS A 1 586 ? 67.986 -9.214 10.911 1.00 96.44 586 LYS A N 1
ATOM 4717 C CA . LYS A 1 586 ? 69.342 -9.060 10.390 1.00 96.44 586 LYS A CA 1
ATOM 4718 C C . LYS A 1 586 ? 70.295 -8.516 11.453 1.00 96.44 586 LYS A C 1
ATOM 4720 O O . LYS A 1 586 ? 71.413 -9.013 11.565 1.00 96.44 586 LYS A O 1
ATOM 4725 N N . GLN A 1 587 ? 69.867 -7.532 12.245 1.00 95.44 587 GLN A N 1
ATOM 4726 C CA . GLN A 1 587 ? 70.671 -6.979 13.340 1.00 95.44 587 GLN A CA 1
ATOM 4727 C C . GLN A 1 587 ? 70.849 -7.973 14.489 1.00 95.44 587 GLN A C 1
ATOM 4729 O O . GLN A 1 587 ? 71.955 -8.100 15.014 1.00 95.44 587 GLN A O 1
ATOM 4734 N N . ALA A 1 588 ? 69.793 -8.709 14.846 1.00 96.12 588 ALA A N 1
ATOM 4735 C CA . ALA A 1 588 ? 69.857 -9.774 15.842 1.00 96.12 588 ALA A CA 1
ATOM 4736 C C . ALA A 1 588 ? 70.864 -10.858 15.427 1.00 96.12 588 ALA A C 1
ATOM 4738 O O . ALA A 1 588 ? 71.740 -11.220 16.213 1.00 96.12 588 ALA A O 1
ATOM 4739 N N . GLY A 1 589 ? 70.807 -11.301 14.165 1.00 94.31 589 GLY A N 1
ATOM 4740 C CA . GLY A 1 589 ? 71.749 -12.269 13.606 1.00 94.31 589 GLY A CA 1
ATOM 4741 C C . GLY A 1 589 ? 73.186 -11.746 13.543 1.00 94.31 589 GLY A C 1
ATOM 4742 O O . GLY A 1 589 ? 74.106 -12.435 13.975 1.00 94.31 589 GLY A O 1
ATOM 4743 N N . PHE A 1 590 ? 73.386 -10.514 13.063 1.00 95.12 590 PHE A N 1
ATOM 4744 C CA . PHE A 1 590 ? 74.715 -9.904 12.945 1.00 95.12 590 PHE A CA 1
ATOM 4745 C C . PHE A 1 590 ? 75.405 -9.729 14.304 1.00 95.12 590 PHE A C 1
ATOM 4747 O O . PHE A 1 590 ? 76.598 -9.989 14.429 1.00 95.12 590 PHE A O 1
ATOM 4754 N N . ARG A 1 591 ? 74.652 -9.316 15.330 1.00 93.81 591 ARG A N 1
ATOM 4755 C CA . ARG A 1 591 ? 75.183 -9.060 16.678 1.00 93.81 591 ARG A CA 1
ATOM 4756 C C . ARG A 1 591 ? 75.121 -10.277 17.604 1.00 93.81 591 ARG A C 1
ATOM 4758 O O . ARG A 1 591 ? 75.567 -10.177 18.741 1.00 93.81 591 ARG A O 1
ATOM 4765 N N . GLN A 1 592 ? 74.566 -11.399 17.138 1.00 94.50 592 GLN A N 1
ATOM 4766 C CA . GLN A 1 592 ? 74.294 -12.600 17.939 1.00 94.50 592 GLN A CA 1
ATOM 4767 C C . GLN A 1 592 ? 73.484 -12.296 19.216 1.00 94.50 592 GLN A C 1
ATOM 4769 O O . GLN A 1 592 ? 73.723 -12.869 20.278 1.00 94.50 592 GLN A O 1
ATOM 4774 N N . LEU A 1 593 ? 72.520 -11.375 19.117 1.00 95.12 593 LEU A N 1
ATOM 4775 C CA . LEU A 1 593 ? 71.659 -10.969 20.229 1.00 95.12 593 LEU A CA 1
ATOM 4776 C C . LEU A 1 593 ? 70.231 -11.502 20.044 1.00 95.12 593 LEU A C 1
ATOM 4778 O O . LEU A 1 593 ? 69.751 -11.587 18.913 1.00 95.12 593 LEU A O 1
ATOM 4782 N N . PRO A 1 594 ? 69.503 -11.794 21.138 1.00 96.38 594 PRO A N 1
ATOM 4783 C CA . PRO A 1 594 ? 68.069 -12.041 21.074 1.00 96.38 594 PRO A CA 1
ATOM 4784 C C . PRO A 1 594 ? 67.313 -10.862 20.446 1.00 96.38 594 PRO A C 1
ATOM 4786 O O . PRO A 1 594 ? 67.591 -9.698 20.744 1.00 96.38 594 PRO A O 1
ATOM 4789 N N . VAL A 1 595 ? 66.299 -11.166 19.630 1.00 96.19 595 VAL A N 1
ATOM 4790 C CA . VAL A 1 595 ? 65.445 -10.166 18.961 1.00 96.19 595 VAL A CA 1
ATOM 4791 C C . VAL A 1 595 ? 64.819 -9.177 19.952 1.00 96.19 595 VAL A C 1
ATOM 4793 O O . VAL A 1 595 ? 64.758 -7.983 19.669 1.00 96.19 595 VAL A O 1
ATOM 4796 N N . SER A 1 596 ? 64.423 -9.641 21.140 1.00 94.81 596 SER A N 1
ATOM 4797 C CA . SER A 1 596 ? 63.865 -8.788 22.197 1.00 94.81 596 SER A CA 1
ATOM 4798 C C . SER A 1 596 ? 64.814 -7.660 22.616 1.00 94.81 596 SER A C 1
ATOM 4800 O O . SER A 1 596 ? 64.364 -6.534 22.814 1.00 94.81 596 SER A O 1
ATOM 4802 N N . ILE A 1 597 ? 66.125 -7.921 22.671 1.00 95.25 597 ILE A N 1
ATOM 4803 C CA . ILE A 1 597 ? 67.139 -6.915 23.024 1.00 95.25 597 ILE A CA 1
ATOM 4804 C C . ILE A 1 597 ? 67.278 -5.873 21.907 1.00 95.25 597 ILE A C 1
ATOM 4806 O O . ILE A 1 597 ? 67.407 -4.680 22.178 1.00 95.25 597 ILE A O 1
ATOM 4810 N N . VAL A 1 598 ? 67.220 -6.303 20.644 1.00 95.88 598 VAL A N 1
ATOM 4811 C CA . VAL A 1 598 ? 67.269 -5.399 19.482 1.00 95.88 598 VAL A CA 1
ATOM 4812 C C . VAL A 1 598 ? 66.034 -4.495 19.438 1.00 95.88 598 VAL A C 1
ATOM 4814 O O . VAL A 1 598 ? 66.168 -3.289 19.226 1.00 95.88 598 VAL A O 1
ATOM 4817 N N . ILE A 1 599 ? 64.847 -5.052 19.701 1.00 96.62 599 ILE A N 1
ATOM 4818 C CA . ILE A 1 599 ? 63.592 -4.294 19.801 1.00 96.62 599 ILE A CA 1
ATOM 4819 C C . ILE A 1 599 ? 63.681 -3.256 20.923 1.00 96.62 599 ILE A C 1
ATOM 4821 O O . ILE A 1 599 ? 63.376 -2.086 20.692 1.00 96.62 599 ILE A O 1
ATOM 4825 N N . GLU A 1 600 ? 64.148 -3.646 22.113 1.00 95.31 600 GLU A N 1
ATOM 4826 C CA . GLU A 1 600 ? 64.269 -2.732 23.252 1.00 95.31 600 GLU A CA 1
ATOM 4827 C C . GLU A 1 600 ? 65.239 -1.576 22.955 1.00 95.31 600 GLU A C 1
ATOM 4829 O O . GLU A 1 600 ? 64.944 -0.414 23.255 1.00 95.31 600 GLU A O 1
ATOM 4834 N N . LYS A 1 601 ? 66.380 -1.875 22.317 1.00 95.56 601 LYS A N 1
ATOM 4835 C CA . LYS A 1 601 ? 67.362 -0.867 21.896 1.00 95.56 601 LYS A CA 1
ATOM 4836 C C . LYS A 1 601 ? 66.768 0.110 20.879 1.00 95.56 601 LYS A C 1
ATOM 4838 O O . LYS A 1 601 ? 66.871 1.317 21.085 1.00 95.56 601 LYS A O 1
ATOM 4843 N N . LEU A 1 602 ? 66.072 -0.374 19.850 1.00 94.38 602 LEU A N 1
ATOM 4844 C CA . LEU A 1 602 ? 65.400 0.486 18.866 1.00 94.38 602 LEU A CA 1
ATOM 4845 C C . LEU A 1 602 ? 64.314 1.364 19.502 1.00 94.38 602 LEU A C 1
ATOM 4847 O O . LEU A 1 602 ? 64.270 2.569 19.262 1.00 94.38 602 LEU A O 1
ATOM 4851 N N . GLN A 1 603 ? 63.481 0.795 20.375 1.00 94.25 603 GLN A N 1
ATOM 4852 C CA . GLN A 1 603 ? 62.464 1.554 21.107 1.00 94.25 603 GLN A CA 1
ATOM 4853 C C . GLN A 1 603 ? 63.086 2.612 22.025 1.00 94.25 603 GLN A C 1
ATOM 4855 O O . GLN A 1 603 ? 62.528 3.694 22.209 1.00 94.25 603 GLN A O 1
ATOM 4860 N N . ARG A 1 604 ? 64.250 2.331 22.622 1.00 94.75 604 ARG A N 1
ATOM 4861 C CA . ARG A 1 604 ? 64.998 3.304 23.428 1.00 94.75 604 ARG A CA 1
ATOM 4862 C C . ARG A 1 604 ? 65.531 4.454 22.571 1.00 94.75 604 ARG A C 1
ATOM 4864 O O . ARG A 1 604 ? 65.438 5.598 23.007 1.00 94.75 604 ARG A O 1
ATOM 4871 N N . LEU A 1 605 ? 66.039 4.174 21.371 1.00 94.75 605 LEU A N 1
ATOM 4872 C CA . LEU A 1 605 ? 66.504 5.196 20.426 1.00 94.75 605 LEU A CA 1
ATOM 4873 C C . LEU A 1 605 ? 65.352 6.074 19.909 1.00 94.75 605 LEU A C 1
ATOM 4875 O O . LEU A 1 605 ? 65.495 7.296 19.873 1.00 94.75 605 LEU A O 1
ATOM 4879 N N . MET A 1 606 ? 64.189 5.485 19.608 1.00 92.81 606 MET A N 1
ATOM 4880 C CA . MET A 1 606 ? 62.978 6.240 19.250 1.00 92.81 606 MET A CA 1
ATOM 4881 C C . MET A 1 606 ? 62.503 7.140 20.401 1.00 92.81 606 MET A C 1
ATOM 4883 O O . MET A 1 606 ? 62.215 8.313 20.183 1.00 92.81 606 MET A O 1
ATOM 4887 N N . ARG A 1 607 ? 62.493 6.637 21.648 1.00 92.06 607 ARG A N 1
ATOM 4888 C CA . ARG A 1 607 ? 62.132 7.437 22.839 1.00 92.06 607 ARG A CA 1
ATOM 4889 C C . ARG A 1 607 ? 63.100 8.589 23.114 1.00 92.06 607 ARG A C 1
ATOM 4891 O O . ARG A 1 607 ? 62.692 9.605 23.657 1.00 92.06 607 ARG A O 1
ATOM 4898 N N . LYS A 1 608 ? 64.374 8.435 22.748 1.00 93.69 608 LYS A N 1
ATOM 4899 C CA . LYS A 1 608 ? 65.390 9.496 22.837 1.00 93.69 608 LYS A CA 1
ATOM 4900 C C . LYS A 1 608 ? 65.369 10.455 21.638 1.00 93.69 608 LYS A C 1
ATOM 4902 O O . LYS A 1 608 ? 66.241 11.314 21.564 1.00 93.69 608 LYS A O 1
ATOM 4907 N N . HIS A 1 609 ? 64.427 10.294 20.703 1.00 89.00 609 HIS A N 1
ATOM 4908 C CA . HIS A 1 609 ? 64.347 11.047 19.445 1.00 89.00 609 HIS A CA 1
ATOM 4909 C C . HIS A 1 609 ? 65.611 10.953 18.571 1.00 89.00 609 HIS A C 1
ATOM 4911 O O . HIS A 1 609 ? 65.868 11.820 17.741 1.00 89.00 609 HIS A O 1
ATOM 4917 N N . GLN A 1 610 ? 66.405 9.892 18.743 1.00 90.31 610 GLN A N 1
ATOM 4918 C CA . GLN A 1 610 ? 67.560 9.593 17.887 1.00 90.31 610 GLN A CA 1
ATOM 4919 C C . GLN A 1 610 ? 67.142 8.837 16.616 1.00 90.31 610 GLN A C 1
ATOM 4921 O O . GLN A 1 610 ? 67.900 8.770 15.654 1.00 90.31 610 GLN A O 1
ATOM 4926 N N . LEU A 1 611 ? 65.922 8.294 16.614 1.00 92.44 611 LEU A N 1
ATOM 4927 C CA . LEU A 1 611 ? 65.229 7.734 15.458 1.00 92.44 611 LEU A CA 1
ATOM 4928 C C . LEU A 1 611 ? 63.850 8.395 15.316 1.00 92.44 611 LEU A C 1
ATOM 4930 O O . LEU A 1 611 ? 63.323 8.907 16.311 1.00 92.44 611 LEU A O 1
ATOM 4934 N N . PRO A 1 612 ? 63.245 8.363 14.114 1.00 90.62 612 PRO A N 1
ATOM 4935 C CA . PRO A 1 612 ? 61.894 8.862 13.903 1.00 90.62 612 PRO A CA 1
ATOM 4936 C C . PRO A 1 612 ? 60.891 8.213 14.863 1.00 90.62 612 PRO A C 1
ATOM 4938 O O . PRO A 1 612 ? 60.980 7.009 15.109 1.00 90.62 612 PRO A O 1
ATOM 4941 N N . PRO A 1 613 ? 59.915 8.971 15.390 1.00 86.19 613 PRO A N 1
ATOM 4942 C CA . PRO A 1 613 ? 58.897 8.430 16.287 1.00 86.19 613 PRO A CA 1
ATOM 4943 C C . PRO A 1 613 ? 57.861 7.572 15.544 1.00 86.19 613 PRO A C 1
ATOM 4945 O O . PRO A 1 613 ? 57.180 6.759 16.164 1.00 86.19 613 PRO A O 1
ATOM 4948 N N . SER A 1 614 ? 57.744 7.730 14.221 1.00 91.38 614 SER A N 1
ATOM 4949 C CA . SER A 1 614 ? 56.819 6.968 13.384 1.00 91.38 614 SER A CA 1
ATOM 4950 C C . SER A 1 614 ? 57.482 5.728 12.789 1.00 91.38 614 SER A C 1
ATOM 4952 O O . SER A 1 614 ? 58.544 5.800 12.169 1.00 91.38 614 SER A O 1
ATOM 4954 N N . ILE A 1 615 ? 56.803 4.583 12.899 1.00 90.25 615 ILE A N 1
ATOM 4955 C CA . ILE A 1 615 ? 57.227 3.311 12.292 1.00 90.25 615 ILE A CA 1
ATOM 4956 C C . ILE A 1 615 ? 57.341 3.431 10.762 1.00 90.25 615 ILE A C 1
ATOM 4958 O O . ILE A 1 615 ? 58.231 2.828 10.163 1.00 90.25 615 ILE A O 1
ATOM 4962 N N . ALA A 1 616 ? 56.483 4.234 10.124 1.00 89.69 616 ALA A N 1
ATOM 4963 C CA . ALA A 1 616 ? 56.527 4.451 8.678 1.00 89.69 616 ALA A CA 1
ATOM 4964 C C . ALA A 1 616 ? 57.793 5.210 8.249 1.00 89.69 616 ALA A C 1
ATOM 4966 O O . ALA A 1 616 ? 58.444 4.847 7.270 1.00 89.69 616 ALA A O 1
ATOM 4967 N N . GLU A 1 617 ? 58.182 6.230 9.015 1.00 91.38 617 GLU A N 1
ATOM 4968 C CA . GLU A 1 617 ? 59.407 6.997 8.768 1.00 91.38 617 GLU A CA 1
ATOM 4969 C C . GLU A 1 617 ? 60.658 6.165 9.056 1.00 91.38 617 GLU A C 1
ATOM 4971 O O . GLU A 1 617 ? 61.609 6.198 8.275 1.00 91.38 617 GLU A O 1
ATOM 4976 N N . LEU A 1 618 ? 60.633 5.357 10.122 1.00 92.88 618 LEU A N 1
ATOM 4977 C CA . LEU A 1 618 ? 61.699 4.407 10.436 1.00 92.88 618 LEU A CA 1
ATOM 4978 C C . LEU A 1 618 ? 61.888 3.383 9.305 1.00 92.88 618 LEU A C 1
ATOM 4980 O O . LEU A 1 618 ? 63.009 3.157 8.855 1.00 92.88 618 LEU A O 1
ATOM 4984 N N . SER A 1 619 ? 60.798 2.801 8.797 1.00 93.88 619 SER A N 1
ATOM 4985 C CA . SER A 1 619 ? 60.841 1.885 7.651 1.00 93.88 619 SER A CA 1
ATOM 4986 C C . SER A 1 619 ? 61.435 2.547 6.409 1.00 93.88 619 SER A C 1
ATOM 4988 O O . SER A 1 619 ? 62.195 1.914 5.672 1.00 93.88 619 SER A O 1
ATOM 4990 N N . LYS A 1 620 ? 61.095 3.816 6.162 1.00 93.69 620 LYS A N 1
ATOM 4991 C CA . LYS A 1 620 ? 61.636 4.579 5.037 1.00 93.69 620 LYS A CA 1
ATOM 4992 C C . LYS A 1 620 ? 63.147 4.776 5.180 1.00 93.69 620 LYS A C 1
ATOM 4994 O O . LYS A 1 620 ? 63.875 4.429 4.261 1.00 93.69 620 LYS A O 1
ATOM 4999 N N . GLN A 1 621 ? 63.627 5.204 6.350 1.00 94.12 621 GLN A N 1
ATOM 5000 C CA . GLN A 1 621 ? 65.067 5.355 6.605 1.00 94.12 621 GLN A CA 1
ATOM 5001 C C . GLN A 1 621 ? 65.840 4.041 6.431 1.00 94.12 621 GLN A C 1
ATOM 5003 O O . GLN A 1 621 ? 66.911 4.031 5.826 1.00 94.12 621 GLN A O 1
ATOM 5008 N N . ILE A 1 622 ? 65.286 2.923 6.911 1.00 94.50 622 ILE A N 1
ATOM 5009 C CA . ILE A 1 622 ? 65.883 1.593 6.722 1.00 94.50 622 ILE A CA 1
ATOM 5010 C C . ILE A 1 622 ? 65.961 1.236 5.229 1.00 94.50 622 ILE A C 1
ATOM 5012 O O . ILE A 1 622 ? 66.973 0.703 4.776 1.00 94.50 622 ILE A O 1
ATOM 5016 N N . SER A 1 623 ? 64.911 1.542 4.461 1.00 93.38 623 SER A N 1
ATOM 5017 C CA . SER A 1 623 ? 64.856 1.280 3.013 1.00 93.38 623 SER A CA 1
ATOM 5018 C C . SER A 1 623 ? 65.847 2.131 2.227 1.00 93.38 623 SER A C 1
ATOM 5020 O O . SER A 1 623 ? 66.461 1.641 1.282 1.00 93.38 623 SER A O 1
ATOM 5022 N N . ASP A 1 624 ? 66.047 3.375 2.662 1.00 93.06 624 ASP A N 1
ATOM 5023 C CA . ASP A 1 624 ? 67.003 4.323 2.085 1.00 93.06 624 ASP A CA 1
ATOM 5024 C C . ASP A 1 624 ? 68.467 3.967 2.436 1.00 93.06 624 ASP A C 1
ATOM 5026 O O . ASP A 1 624 ? 69.399 4.652 2.015 1.00 93.06 624 ASP A O 1
ATOM 5030 N N . GLY A 1 625 ? 68.694 2.880 3.189 1.00 91.00 625 GLY A N 1
ATOM 5031 C CA . GLY A 1 625 ? 70.023 2.379 3.538 1.00 91.00 625 GLY A CA 1
ATOM 5032 C C . GLY A 1 625 ? 70.671 3.092 4.725 1.00 91.00 625 GLY A C 1
ATOM 5033 O O . GLY A 1 625 ? 71.887 3.007 4.892 1.00 91.00 625 GLY A O 1
ATOM 5034 N N . PHE A 1 626 ? 69.889 3.793 5.551 1.00 91.69 626 PHE A N 1
ATOM 5035 C CA . PHE A 1 626 ? 70.405 4.483 6.728 1.00 91.69 626 PHE A CA 1
ATOM 5036 C C . PHE A 1 626 ? 70.955 3.487 7.761 1.00 91.69 626 PHE A C 1
ATOM 5038 O O . PHE A 1 626 ? 70.254 2.579 8.220 1.00 91.69 626 PHE A O 1
ATOM 5045 N N . THR A 1 627 ? 72.219 3.660 8.148 1.00 88.50 627 THR A N 1
ATOM 5046 C CA . THR A 1 627 ? 72.861 2.820 9.165 1.00 88.50 627 THR A CA 1
ATOM 5047 C C . THR A 1 627 ? 72.405 3.257 10.552 1.00 88.50 627 THR A C 1
ATOM 5049 O O . THR A 1 627 ? 72.790 4.317 11.036 1.00 88.50 627 THR A O 1
ATOM 5052 N N . ILE A 1 628 ? 71.597 2.425 11.205 1.00 92.25 628 ILE A N 1
ATOM 5053 C CA . ILE A 1 628 ? 71.199 2.633 12.599 1.00 92.25 628 ILE A CA 1
ATOM 5054 C C . ILE A 1 628 ? 72.248 1.982 13.495 1.00 92.25 628 ILE A C 1
ATOM 5056 O O . ILE A 1 628 ? 72.406 0.756 13.482 1.00 92.25 628 ILE A O 1
ATOM 5060 N N . ASP A 1 629 ? 72.949 2.798 14.276 1.00 90.31 629 ASP A N 1
ATOM 5061 C CA . ASP A 1 629 ? 73.834 2.288 15.313 1.00 90.31 629 ASP A CA 1
ATOM 5062 C C . ASP A 1 629 ? 73.026 1.882 16.553 1.00 90.31 629 ASP A C 1
ATOM 5064 O O . ASP A 1 629 ? 72.194 2.637 17.052 1.00 90.31 629 ASP A O 1
ATOM 5068 N N . LEU A 1 630 ? 73.242 0.650 17.008 1.00 87.69 630 LEU A N 1
ATOM 5069 C CA . LEU A 1 630 ? 72.540 0.036 18.135 1.00 87.69 630 LEU A CA 1
ATOM 5070 C C . LEU A 1 630 ? 73.454 -0.139 19.351 1.00 87.69 630 LEU A C 1
ATOM 5072 O O . LEU A 1 630 ? 73.099 -0.915 20.242 1.00 87.69 630 LEU A O 1
ATOM 5076 N N . GLU A 1 631 ? 74.638 0.475 19.382 1.00 80.38 631 GLU A N 1
ATOM 5077 C CA . GLU A 1 631 ? 75.540 0.386 20.541 1.00 80.38 631 GLU A CA 1
ATOM 5078 C C . GLU A 1 631 ? 74.927 0.944 21.833 1.00 80.38 631 GLU A C 1
ATOM 5080 O O . GLU A 1 631 ? 74.417 2.087 21.859 1.00 80.38 631 GLU A O 1
#